Protein AF-A0A1A8WTE5-F1 (afdb_monomer)

Foldseek 3Di:
DVPDDPPPVCVVLVVVVLCSLVVVLVVCCVVAVLCNVVSVVVNCCVVVVDDPVPPDDDDPVNVVVVDWLLAAAEEAEDPFDDCQVVVQVVCVVVVLPPAAEDEDDPPCLVVLVVVLVVCQVVLHEYEYEACVRPQPSVVVSSVVSVPDPGGDGSYYYYYYHHDDPPRDVVSVVRHHYDYPDQDADLLRQLVCCCVPPVDPVLQVPDPDLVLNLVLSLLSSLLSLLQNLLLLDVLSPVDNFDDYVVLSVVLSVVSSVQVVVCVVVVHDRDLVVNLCCNLCPRRVVRRDDPVRSVVSSVSSPVSDDPVSQDDDPPPPPDPDDPPDDPPPPPLLVVLEDNSNPPPDVVVVSVPDDPDDACSNSVFDNLSSSVSSSVVSVVVVVVVVVPDDPPPPPPPDDPLLVVLLVLLVVLLVLFDDQDDLVVLLVLVLVVVVVVVVVPDPDDDPPDDDDDDDDDDDDDDDDDDDDDDDDDDDDDDDDDDDDDDDDDDDDDDDDDDDDDDDDDDDDDDDDDDDDDDDPPPDDPDDDDDDDDDPPDPPRDDALLRVQLSVQVVLLSVLSVVSNVLSVQLNCCSVVVHPDDPLSVVCSVCSSVQHHRLVSQADPVRDGSADDDGGNVVRSVLSVVLVVQSVCCSVVNDDQEEAQVSGPCSVSNVLSQLVVLQVVVVVVVDDSVQKDKDKDFDLAAPVPRDDHDPAAHKYFDDKDAQWDADSVVRDIGGDDPNDGIDTGGIIGIHMDGPVPPD

Secondary structure (DSSP, 8-state):
-TTS--TTTHHHHHTTTTTHHHHHHHHHHHH-GGGHHHHHHHHHHHHHT--GGG-PPPPHHHHHHT--TTS-EEEE--TT---HHHHHHHHHHTT-PSPEEEE--TT-HHHHHHHHHHHHHHT-EEEEE-GGG-HHHHHHHHHHHHH-S---TT-EEEEEE---TTS-HHHHHHSEEEE----SSHHHHHHHHHHHT--HHHHTTS--HHHHHHHHHHHHHHHHHHHHGGGGGGT-SS-----HHHHHHHHHHHHHHHHHHHHTTPPP-HHHHHHIIIIIITGGG--SHHHHHHHHHHHHHHSSGGGGPPPPP-------TTS-GGGS-TTTTSS--TTT-S-HHHHHHHS-SS--GGGGT--THHHHHHHHHHHHHHHHHHHHHS-TT---TTPPPHHHHHHHHHHHHHHHSPPP--HHHHHHHHHHHHHHHHHTTS-------------------------------------------------------------------------S------------------TT-------HHHHHHHHHHHHHHHHHHHHHHHHHHHHHHHTTSS---HHHHHHHHHHHTTPPPHHHHB-TTS-BSS---S-HHHHHHHHHHHHHHHHHHHHH-S-SEEEGGG-S-HHHHHHHHHHHHHHH-GGG---TTTEEEEEEE-S--GGG--S--SSSEEEE--EEESEEEETTTTEEEEPPTT--EEEPPPEEEEEEEGGG--

InterPro domains:
  IPR004273 Dynein heavy chain, D6 P-loop domain [PF03028] (69-178)
  IPR026983 Dynein heavy chain [PTHR22878] (17-737)
  IPR027417 P-loop containing nucleoside triphosphate hydrolase [G3DSA:3.40.50.300] (57-180)
  IPR041228 Dynein heavy chain, C-terminal domain [PF18199] (506-737)
  IPR041658 Dynein heavy chain, AAA lid domain [PF18198] (212-366)
  IPR042219 Dynein heavy chain, AAA lid domain superfamily [G3DSA:1.10.8.720] (183-363)
  IPR043160 Dynein heavy chain, C-terminal domain, barrel region [G3DSA:3.10.490.20] (646-738)

Nearest PDB structures (foldseek):
  6zyw-assembly1_C  TM=8.272E-01  e=2.064E-38  Tetrahymena thermophila SB210
  6zyy-assembly1_C  TM=8.280E-01  e=1.301E-37  Tetrahymena thermophila SB210
  8bwy-assembly1_C  TM=8.280E-01  e=1.301E-37  Chlamydomonas reinhardtii
  7moq-assembly1_C  TM=8.284E-01  e=5.424E-36  Tetrahymena thermophila CU428
  8glv-assembly1_Cn  TM=8.577E-01  e=5.272E-33  Chlamydomonas reinhardtii

pLDDT: mean 74.42, std 23.21, range [21.38, 95.69]

Solvent-accessible surface area (backbone atoms only — not comparable to full-atom values): 45650 Å² total; per-residue (Å²): 104,97,88,44,86,53,84,84,51,49,70,62,35,60,72,40,75,84,54,25,55,57,52,50,37,54,53,37,41,75,78,37,42,47,47,30,57,65,44,46,51,51,40,49,23,67,74,67,74,48,64,76,94,65,71,69,79,80,47,71,70,62,58,52,73,77,53,48,51,76,38,32,38,34,37,40,39,44,104,82,46,79,62,63,66,61,51,45,61,51,27,51,80,71,70,42,51,84,53,50,74,46,68,50,55,93,85,39,61,63,62,50,53,53,52,48,56,50,22,41,72,70,28,36,36,39,37,40,31,47,42,64,78,43,51,71,59,52,53,50,55,53,49,53,61,65,71,50,91,79,63,36,77,68,16,40,44,40,37,30,24,55,87,56,98,83,54,55,60,73,54,66,72,51,30,52,78,43,74,63,62,81,60,78,48,56,38,50,39,48,53,46,46,41,73,77,65,58,42,68,77,65,57,66,71,50,96,42,75,68,55,50,39,50,53,53,52,50,55,49,48,51,36,47,62,51,56,33,43,68,47,41,64,85,49,27,79,61,83,67,82,79,46,71,66,45,54,52,53,49,48,55,48,51,51,55,53,49,53,57,30,60,77,68,71,51,80,85,61,52,69,60,52,40,46,44,47,29,56,53,53,58,23,71,70,54,83,50,70,67,55,42,55,50,45,37,51,52,41,49,68,66,56,44,80,65,51,70,50,76,74,79,75,82,71,90,66,91,82,71,98,81,68,77,84,84,76,67,63,77,56,70,79,58,57,84,62,57,60,74,63,86,50,68,67,63,51,45,68,68,46,61,91,71,80,58,44,47,68,71,74,36,56,68,48,54,52,46,58,39,33,32,53,54,34,49,52,53,51,52,54,50,60,71,68,50,76,86,82,68,82,67,80,93,59,77,53,68,64,58,54,33,43,55,52,40,52,53,49,62,71,71,49,81,82,89,75,61,64,66,59,52,52,54,50,53,53,53,51,55,54,57,56,55,66,72,68,57,77,85,74,77,81,86,74,85,81,86,85,85,82,83,84,89,86,90,88,79,90,82,90,83,89,87,83,89,84,91,82,89,86,83,89,82,87,81,89,80,83,91,85,90,87,82,90,88,90,88,86,88,87,90,87,82,88,89,85,89,88,82,89,86,88,83,89,82,91,76,91,79,80,91,84,82,81,82,88,76,87,77,92,72,81,88,82,89,81,84,89,65,99,84,68,81,81,81,87,68,54,59,55,56,51,48,55,50,53,51,51,56,51,50,51,52,52,53,53,51,52,52,49,51,44,51,49,46,46,32,26,74,72,66,78,36,84,80,44,74,65,55,54,50,35,48,51,22,51,61,70,40,29,61,43,62,75,68,30,28,48,97,84,70,45,76,74,58,71,93,59,85,34,40,69,60,45,51,53,49,52,50,54,34,50,49,55,53,49,47,35,76,75,71,40,87,68,62,57,41,59,47,80,55,46,94,53,50,66,59,51,54,49,24,48,51,54,50,48,48,66,68,47,57,89,71,69,64,52,82,85,50,45,39,84,40,79,45,80,40,80,46,54,75,90,74,66,84,64,69,61,95,71,55,44,37,36,34,77,52,67,36,66,70,33,32,78,38,69,88,79,70,43,82,42,78,37,58,90,83,48,62,64,39,74,45,54,29,31,38,38,37,77,41,51,61,88,72,75,120

Sequence (738 aa):
IENRDIPYYNDRLDSSGKISSFIKLCLIRCLREDRTILCANKFVDEVLNRNSDSIKHETLENIFSESSNRKPFLFLLSLASDPTNMIDDFAKKFKKYPTDKISMGEGQEIIAKEKLKNALISGNWLILQNCHLNKSFIIEVYNMSKSLNEIEEDFRLFLTSEPDNEFPICVLHGSIKISTSLSRGIKNNMRKIYKDMIKEDIIDKIDDEKYRKIIYALAYLHCVLCERKKFGPLGWCVPYEFSITDLFASFLFIEKHLYSTLLVNRPINWESIHYMLAEVQYGGKVTDDLDRELLLTYVQHYFSEELFKSRPEISDHPNNSNNNPNMVNSLDNNIPRFSEITNFDNFIESLPNIDTPTVLGLHNNAEITYRVNESRQVLNSILEIQPRDVDHGDEKSMETVVKEISIGILEALPEDINIEDIKKMIYRKNKNQQLNNQPNQQLNVTNNLNGMGKNFNNLENNSYKNKNKENENALQKSLLLNNTIGNNANIGKNANMSDSRYNKNTAGIANENDINLENLDITYWESNNDDNNIQYNFSPLQVFFLQEMERIQKVINLVKTNLNDIINAIDGSKIMVADLQNDTKCIYTQSIPKHWIYDASETEISWVCNNLNQWLNILNLRYEQIMNYFQNGKLKSYWLPGFFNPQGFLTSMKQEITRLNKKDQLSLDEVVLYADIKNFDIEKIKEYPEHGFYIHGLFIEGSKWNWQEGKLEESSPKVLSENMPVIHITVVSNKDKK

Organism: NCBI:txid864141

Structure (mmCIF, N/CA/C/O backbone):
data_AF-A0A1A8WTE5-F1
#
_entry.id   AF-A0A1A8WTE5-F1
#
loop_
_atom_site.group_PDB
_atom_site.id
_atom_site.type_symbol
_atom_site.label_atom_id
_atom_site.label_alt_id
_atom_site.label_comp_id
_atom_site.label_asym_id
_atom_site.label_entity_id
_atom_site.label_seq_id
_atom_site.pdbx_PDB_ins_code
_atom_site.Cartn_x
_atom_site.Cartn_y
_atom_site.Cartn_z
_atom_site.occupancy
_atom_site.B_iso_or_equiv
_atom_site.auth_seq_id
_atom_site.auth_comp_id
_atom_site.auth_asym_id
_atom_site.auth_atom_id
_atom_site.pdbx_PDB_model_num
ATOM 1 N N . ILE A 1 1 ? -25.119 -4.241 -15.741 1.00 45.09 1 ILE A N 1
ATOM 2 C CA . ILE A 1 1 ? -25.175 -2.764 -15.784 1.00 45.09 1 ILE A CA 1
ATOM 3 C C . ILE A 1 1 ? -24.363 -2.278 -16.978 1.00 45.09 1 ILE A C 1
ATOM 5 O O . ILE A 1 1 ? -24.939 -1.594 -17.797 1.00 45.09 1 ILE A O 1
ATOM 9 N N . GLU A 1 2 ? -23.116 -2.729 -17.178 1.00 36.81 2 GLU A N 1
ATOM 10 C CA . GLU A 1 2 ? -22.368 -2.426 -18.421 1.00 36.81 2 GLU A CA 1
ATOM 11 C C . GLU A 1 2 ? -23.053 -2.917 -19.709 1.00 36.81 2 GLU A C 1
ATOM 13 O O . GLU A 1 2 ? -23.063 -2.188 -20.692 1.00 36.81 2 GLU A O 1
ATOM 18 N N . ASN A 1 3 ? -23.678 -4.100 -19.667 1.00 44.69 3 ASN A N 1
ATOM 19 C CA . ASN A 1 3 ? -24.408 -4.694 -20.799 1.00 44.69 3 ASN A CA 1
ATOM 20 C C . ASN A 1 3 ? -25.903 -4.898 -20.497 1.00 44.69 3 ASN A C 1
ATOM 22 O O . ASN A 1 3 ? -26.542 -5.753 -21.100 1.00 44.69 3 ASN A O 1
ATOM 26 N N . ARG A 1 4 ? -26.447 -4.223 -19.472 1.00 44.06 4 ARG A N 1
ATOM 27 C CA . ARG A 1 4 ? -27.880 -4.330 -19.155 1.00 44.06 4 ARG A CA 1
ATOM 28 C C . ARG A 1 4 ? -28.545 -3.018 -19.506 1.00 44.06 4 ARG A C 1
ATOM 30 O O . ARG A 1 4 ? -28.104 -1.989 -18.997 1.00 44.06 4 ARG A O 1
ATOM 37 N N . ASP A 1 5 ? -29.603 -3.090 -20.300 1.00 40.38 5 ASP A N 1
ATOM 38 C CA . ASP A 1 5 ? -30.473 -1.948 -20.514 1.00 40.38 5 ASP A CA 1
ATOM 39 C C . ASP A 1 5 ? -31.033 -1.473 -19.177 1.00 40.38 5 ASP A C 1
ATOM 41 O O . ASP A 1 5 ? -31.474 -2.283 -18.357 1.00 40.38 5 ASP A O 1
ATOM 45 N N . ILE A 1 6 ? -30.960 -0.164 -18.937 1.00 50.41 6 ILE A N 1
ATOM 46 C CA . ILE A 1 6 ? -31.647 0.487 -17.826 1.00 50.41 6 ILE A CA 1
ATOM 47 C C . ILE A 1 6 ? -32.963 0.998 -18.423 1.00 50.41 6 ILE A C 1
ATOM 49 O O . ILE A 1 6 ? -32.945 2.018 -19.123 1.00 50.41 6 ILE A O 1
ATOM 53 N N . PRO A 1 7 ? -34.096 0.300 -18.210 1.00 39.41 7 PRO A N 1
ATOM 54 C CA . PRO A 1 7 ? -35.366 0.692 -18.811 1.00 39.41 7 PRO A CA 1
ATOM 55 C C . PRO A 1 7 ? -35.733 2.123 -18.385 1.00 39.41 7 PRO A C 1
ATOM 57 O O . PRO A 1 7 ? -35.452 2.512 -17.252 1.00 39.41 7 PRO A O 1
ATOM 60 N N . TYR A 1 8 ? -36.344 2.898 -19.290 1.00 45.09 8 TYR A N 1
ATOM 61 C CA . TYR A 1 8 ? -36.705 4.328 -19.175 1.00 45.09 8 TYR A CA 1
ATOM 62 C C . TYR A 1 8 ? -35.574 5.370 -19.225 1.00 45.09 8 TYR A C 1
ATOM 64 O O . TYR A 1 8 ? -35.833 6.496 -19.657 1.00 45.09 8 TYR A O 1
ATOM 72 N N . TYR A 1 9 ? -34.346 5.047 -18.809 1.00 50.31 9 TYR A N 1
ATOM 73 C CA . TYR A 1 9 ? -33.239 6.014 -18.832 1.00 50.31 9 TYR A CA 1
ATOM 74 C C . TYR A 1 9 ? -32.397 5.934 -20.107 1.00 50.31 9 TYR A C 1
ATOM 76 O O . TYR A 1 9 ? -31.970 6.985 -20.575 1.00 50.31 9 TYR A O 1
ATOM 84 N N . ASN A 1 10 ? -32.217 4.751 -20.707 1.00 51.56 10 ASN A N 1
ATOM 85 C CA . ASN A 1 10 ? -31.464 4.615 -21.963 1.00 51.56 10 ASN A CA 1
ATOM 86 C C . ASN A 1 10 ? -32.092 5.428 -23.105 1.00 51.56 10 ASN A C 1
ATOM 88 O O . ASN A 1 10 ? -31.393 6.224 -23.713 1.00 51.56 10 ASN A O 1
ATOM 92 N N . ASP A 1 11 ? -33.416 5.380 -23.289 1.00 51.62 11 ASP A N 1
ATOM 93 C CA . ASP A 1 11 ? -34.099 6.164 -24.336 1.00 51.62 11 ASP A CA 1
ATOM 94 C C . ASP A 1 11 ? -33.904 7.687 -24.177 1.00 51.62 11 ASP A C 1
ATOM 96 O O . ASP A 1 11 ? -33.816 8.427 -25.159 1.00 51.62 11 ASP A O 1
ATOM 100 N N . ARG A 1 12 ?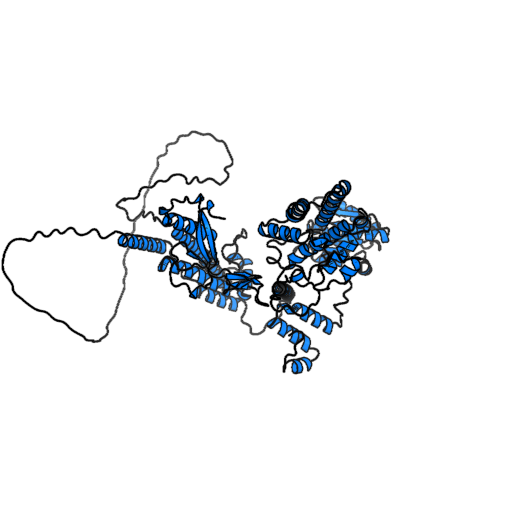 -33.804 8.180 -22.932 1.00 53.97 12 ARG A N 1
ATOM 101 C CA . ARG A 1 12 ? -33.512 9.593 -22.631 1.00 53.97 12 ARG A CA 1
ATOM 102 C C . ARG A 1 12 ? -32.027 9.927 -22.758 1.00 53.97 12 ARG A C 1
ATOM 104 O O . ARG A 1 12 ? -31.703 11.023 -23.208 1.00 53.97 12 ARG A O 1
ATOM 111 N N . LEU A 1 13 ? -31.136 9.013 -22.389 1.00 54.28 13 LEU A N 1
ATOM 112 C CA . LEU A 1 13 ? -29.690 9.178 -22.541 1.00 54.28 13 LEU A CA 1
ATOM 113 C C . LEU A 1 13 ? -29.318 9.201 -24.034 1.00 54.28 13 LEU A C 1
ATOM 115 O O . LEU A 1 13 ? -28.714 10.168 -24.497 1.00 54.28 13 LEU A O 1
ATOM 119 N N . ASP A 1 14 ? -29.806 8.234 -24.811 1.00 55.28 14 ASP A N 1
ATOM 120 C CA . ASP A 1 14 ? -29.541 8.064 -26.246 1.00 55.28 14 ASP A CA 1
ATOM 121 C C . ASP A 1 14 ? -30.126 9.189 -27.114 1.00 55.28 14 ASP A C 1
ATOM 123 O O . ASP A 1 14 ? -29.580 9.511 -28.170 1.00 55.28 14 ASP A O 1
ATOM 127 N N . SER A 1 15 ? -31.174 9.876 -26.643 1.00 55.81 15 SER A N 1
ATOM 128 C CA . SER A 1 15 ? -31.758 11.029 -27.346 1.00 55.81 15 SER A CA 1
ATOM 129 C C . SER A 1 15 ? -30.825 12.252 -27.457 1.00 55.81 15 SER A C 1
ATOM 131 O O . SER A 1 15 ? -31.072 13.146 -28.267 1.00 55.81 15 SER A O 1
ATOM 133 N N . SER A 1 16 ? -29.709 12.279 -26.713 1.00 54.06 16 SER A N 1
ATOM 134 C CA . SER A 1 16 ? -28.677 13.327 -26.764 1.00 54.06 16 SER A CA 1
ATOM 135 C C . SER A 1 16 ? -27.284 12.739 -27.044 1.00 54.06 16 SER A C 1
ATOM 137 O O . SER A 1 16 ? -26.377 12.810 -26.219 1.00 54.06 16 SER A O 1
ATOM 139 N N . GLY A 1 17 ? -27.093 12.144 -28.225 1.00 58.09 17 GLY A N 1
ATOM 140 C CA . GLY A 1 17 ? -25.953 11.269 -28.563 1.00 58.09 17 GLY A CA 1
ATOM 141 C C . GLY A 1 17 ? -24.516 11.739 -28.250 1.00 58.09 17 GLY A C 1
ATOM 142 O O . GLY A 1 17 ? -23.635 10.896 -28.177 1.00 58.09 17 GLY A O 1
ATOM 143 N N . LYS A 1 18 ? -24.243 13.036 -28.018 1.00 57.09 18 LYS A N 1
ATOM 144 C CA . LYS A 1 18 ? -22.914 13.530 -27.572 1.00 57.09 18 LYS A CA 1
ATOM 145 C C . LYS A 1 18 ? -22.761 13.672 -26.052 1.00 57.09 18 LYS A C 1
ATOM 147 O O . LYS A 1 18 ? -21.648 13.639 -25.545 1.00 57.09 18 LYS A O 1
ATOM 152 N N . ILE A 1 19 ? -23.863 13.875 -25.333 1.00 63.81 19 ILE A N 1
ATOM 153 C CA . ILE A 1 19 ? -23.884 14.093 -23.878 1.00 63.81 19 ILE A CA 1
ATOM 154 C C . ILE A 1 19 ? -24.210 12.775 -23.148 1.00 63.81 19 ILE A C 1
ATOM 156 O O . ILE A 1 19 ? -23.810 12.598 -21.997 1.00 63.81 19 ILE A O 1
ATOM 160 N N . SER A 1 20 ? -24.852 11.821 -23.838 1.00 72.88 20 SER A N 1
ATOM 161 C CA . SER A 1 20 ? -25.206 10.486 -23.332 1.00 72.88 20 SER A CA 1
ATOM 162 C C . SER A 1 20 ? -24.040 9.781 -22.632 1.00 72.88 20 SER A C 1
ATOM 164 O O . SER A 1 20 ? -24.148 9.397 -21.467 1.00 72.88 20 SER A O 1
ATOM 166 N N . SER A 1 21 ? -22.891 9.680 -23.303 1.00 76.56 21 SER A N 1
ATOM 167 C CA . SER A 1 21 ? -21.727 8.936 -22.811 1.00 76.56 21 SER A CA 1
ATOM 168 C C . SER A 1 21 ? -21.090 9.577 -21.577 1.00 76.56 21 SER A C 1
ATOM 170 O O . SER A 1 21 ? -20.656 8.873 -20.665 1.00 76.56 21 SER A O 1
ATOM 172 N N . PHE A 1 22 ? -21.110 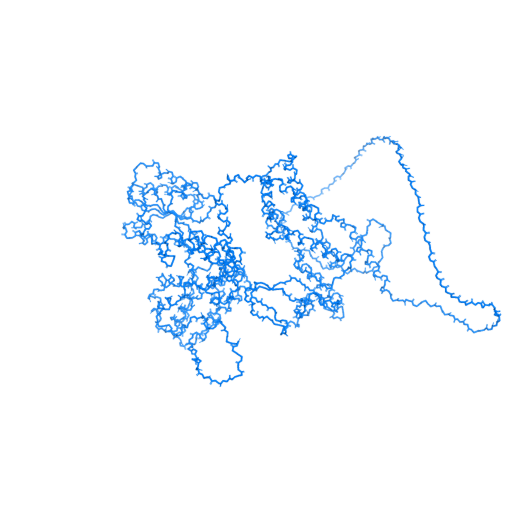10.911 -21.492 1.00 83.19 22 PHE A N 1
ATOM 173 C CA . PHE A 1 22 ? -20.647 11.639 -20.311 1.00 83.19 22 PHE A CA 1
ATOM 174 C C . PHE A 1 22 ? -21.613 11.482 -19.127 1.00 83.19 22 PHE A C 1
ATOM 176 O O . PHE A 1 22 ? -21.180 11.174 -18.018 1.00 83.19 22 PHE A O 1
ATOM 183 N N . ILE A 1 23 ? -22.929 11.606 -19.346 1.00 83.19 23 ILE A N 1
ATOM 184 C CA . ILE A 1 23 ? -23.923 11.371 -18.282 1.00 83.19 23 ILE A CA 1
ATOM 185 C C . ILE A 1 23 ? -23.840 9.921 -17.786 1.00 83.19 23 ILE A C 1
ATOM 187 O O . ILE A 1 23 ? -23.904 9.673 -16.580 1.00 83.19 23 ILE A O 1
ATOM 191 N N . LYS A 1 24 ? -23.643 8.959 -18.692 1.00 80.69 24 LYS A N 1
ATOM 192 C CA . LYS A 1 24 ? -23.444 7.545 -18.357 1.00 80.69 24 LYS A CA 1
ATOM 193 C C . LYS A 1 24 ? -22.206 7.339 -17.481 1.00 80.69 24 LYS A C 1
ATOM 195 O O . LYS A 1 24 ? -22.294 6.615 -16.489 1.00 80.69 24 LYS A O 1
ATOM 200 N N . LEU A 1 25 ? -21.098 8.018 -17.784 1.00 85.12 25 LEU A N 1
ATOM 201 C CA . LEU A 1 25 ? -19.904 8.033 -16.936 1.00 85.12 25 LEU A CA 1
ATOM 202 C C . LEU A 1 25 ? -20.207 8.600 -15.540 1.00 85.12 25 LEU A C 1
ATOM 204 O O . LEU A 1 25 ? -19.838 7.977 -14.545 1.00 85.12 25 LEU A O 1
ATOM 208 N N . CYS A 1 26 ? -20.920 9.728 -15.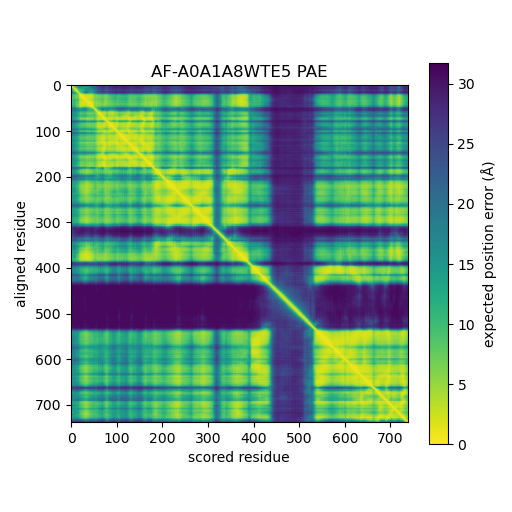440 1.00 86.25 26 CYS A N 1
ATOM 209 C CA . CYS A 1 26 ? -21.305 10.313 -14.151 1.00 86.25 26 CYS A CA 1
ATOM 210 C C . CYS A 1 26 ? -22.182 9.366 -13.317 1.00 86.25 26 CYS A C 1
ATOM 212 O O . CYS A 1 26 ? -21.931 9.193 -12.126 1.00 86.25 26 CYS A O 1
ATOM 214 N N . LEU A 1 27 ? -23.175 8.723 -13.938 1.00 84.88 27 LEU A N 1
ATOM 215 C CA . LEU A 1 27 ? -24.054 7.758 -13.273 1.00 84.88 27 LEU A CA 1
ATOM 216 C C . LEU A 1 27 ? -23.285 6.527 -12.783 1.00 84.88 27 LEU A C 1
ATOM 218 O O . LEU A 1 27 ? -23.482 6.087 -11.649 1.00 84.88 27 LEU A O 1
ATOM 222 N N . ILE A 1 28 ? -22.390 5.983 -13.614 1.00 84.94 28 ILE A N 1
ATOM 223 C CA . ILE A 1 28 ? -21.546 4.844 -13.237 1.00 84.94 28 ILE A CA 1
ATOM 224 C C . ILE A 1 28 ? -20.620 5.231 -12.090 1.00 84.94 28 ILE A C 1
ATOM 226 O O . ILE A 1 28 ? -20.547 4.479 -11.127 1.00 84.94 28 ILE A O 1
ATOM 230 N N . ARG A 1 29 ? -20.004 6.415 -12.119 1.00 85.25 29 ARG A N 1
ATOM 231 C CA . ARG A 1 29 ? -19.167 6.902 -11.016 1.00 85.25 29 ARG A CA 1
ATOM 232 C C . ARG A 1 29 ? -19.924 6.931 -9.684 1.00 85.25 29 ARG A C 1
ATOM 234 O O . ARG A 1 29 ? -19.367 6.536 -8.668 1.00 85.25 29 ARG A O 1
ATOM 241 N N . CYS A 1 30 ? -21.187 7.363 -9.681 1.00 83.44 30 CYS A N 1
ATOM 242 C CA . CYS A 1 30 ? -22.000 7.432 -8.463 1.00 83.44 30 CYS A CA 1
ATOM 243 C C . CYS A 1 30 ? -22.432 6.057 -7.923 1.00 83.44 30 CYS A C 1
ATOM 245 O O . CYS A 1 30 ? -22.561 5.898 -6.715 1.00 83.44 30 CYS A O 1
ATOM 247 N N . LEU A 1 31 ? -22.689 5.075 -8.795 1.00 82.56 31 LEU A N 1
ATOM 248 C CA . LEU A 1 31 ? -23.248 3.771 -8.397 1.00 82.56 31 LEU A CA 1
ATOM 249 C C . LEU A 1 31 ? -22.207 2.641 -8.321 1.00 82.56 31 LEU A C 1
ATOM 251 O O . LEU A 1 31 ? -22.399 1.657 -7.608 1.00 82.56 31 LEU A O 1
ATOM 255 N N . ARG A 1 32 ? -21.147 2.733 -9.122 1.00 80.81 32 ARG A N 1
ATOM 256 C CA . ARG A 1 32 ? -20.135 1.702 -9.388 1.00 80.81 32 ARG A CA 1
ATOM 257 C C . ARG A 1 32 ? -18.787 2.372 -9.655 1.00 80.81 32 ARG A C 1
ATOM 259 O O . ARG A 1 32 ? -18.294 2.386 -10.783 1.00 80.81 32 ARG A O 1
ATOM 266 N N . GLU A 1 33 ? -18.192 2.903 -8.591 1.00 83.69 33 GLU A N 1
ATOM 267 C CA . GLU A 1 33 ? -16.894 3.587 -8.640 1.00 83.69 33 GLU A CA 1
ATOM 268 C C . GLU A 1 33 ? -15.793 2.707 -9.272 1.00 83.69 33 GLU A C 1
ATOM 270 O O . GLU A 1 33 ? -14.985 3.195 -10.058 1.00 83.69 33 GLU A O 1
ATOM 275 N N . ASP A 1 34 ? -15.834 1.391 -9.051 1.00 82.25 34 ASP A N 1
ATOM 276 C CA . ASP A 1 34 ? -14.909 0.406 -9.629 1.00 82.25 34 ASP A CA 1
ATOM 277 C C . ASP A 1 34 ? -14.969 0.303 -11.170 1.00 82.25 34 ASP A C 1
ATOM 279 O O . ASP A 1 34 ? -14.043 -0.194 -11.806 1.00 82.25 34 ASP A O 1
ATOM 283 N N . ARG A 1 35 ? -16.054 0.759 -11.808 1.00 83.81 35 ARG A N 1
ATOM 284 C CA . ARG A 1 35 ? -16.210 0.734 -13.275 1.00 83.81 35 ARG A CA 1
ATOM 285 C C . ARG A 1 35 ? -15.938 2.078 -13.938 1.00 83.81 35 ARG A C 1
ATOM 287 O O . ARG A 1 35 ? -16.019 2.177 -15.163 1.00 83.81 35 ARG A O 1
ATOM 294 N N . THR A 1 36 ? -15.569 3.091 -13.159 1.00 86.56 36 THR A N 1
ATOM 295 C CA . THR A 1 36 ? -15.346 4.456 -13.651 1.00 86.56 36 THR A CA 1
ATOM 296 C C . THR A 1 36 ? -14.271 4.502 -14.734 1.00 86.56 36 THR A C 1
ATOM 298 O O . THR A 1 36 ? -14.525 5.055 -15.797 1.00 86.56 36 THR A O 1
ATOM 301 N N . ILE A 1 37 ? -13.111 3.865 -14.525 1.00 85.31 37 ILE A N 1
ATOM 302 C CA . ILE A 1 37 ? -11.996 3.882 -15.493 1.00 85.31 37 ILE A CA 1
ATOM 303 C C . ILE A 1 37 ? -12.367 3.190 -16.811 1.00 85.31 37 ILE A C 1
ATOM 305 O O . ILE A 1 37 ? -12.094 3.715 -17.887 1.00 85.31 37 ILE A O 1
ATOM 309 N N . LEU A 1 38 ? -13.047 2.041 -16.748 1.00 82.06 38 LEU A N 1
ATOM 310 C CA . LEU A 1 38 ? -13.493 1.327 -17.949 1.00 82.06 38 LEU A CA 1
ATOM 311 C C . LEU A 1 38 ? -14.505 2.155 -18.750 1.00 82.06 38 LEU A C 1
ATOM 313 O O . LEU A 1 38 ? -14.420 2.225 -19.976 1.00 82.06 38 LEU A O 1
ATOM 317 N N . CYS A 1 39 ? -15.446 2.810 -18.066 1.00 83.25 39 CYS A N 1
ATOM 318 C CA . CYS A 1 39 ? -16.397 3.702 -18.720 1.00 83.25 39 CYS A CA 1
ATOM 319 C C . CYS A 1 39 ? -15.723 4.972 -19.258 1.00 83.25 39 CYS A C 1
ATOM 321 O O . CYS A 1 39 ? -16.110 5.453 -20.320 1.00 83.25 39 CYS A O 1
ATOM 323 N N . ALA A 1 40 ? -14.718 5.501 -18.558 1.00 86.00 40 ALA A N 1
ATOM 324 C CA . ALA A 1 40 ? -13.951 6.658 -19.002 1.00 86.00 40 ALA A CA 1
ATOM 325 C C . ALA A 1 40 ? -13.177 6.344 -20.288 1.00 86.00 40 ALA A C 1
ATOM 327 O O . ALA A 1 40 ? -13.234 7.133 -21.224 1.00 86.00 40 ALA A O 1
ATOM 328 N N . ASN A 1 41 ? -12.546 5.168 -20.386 1.00 82.25 41 ASN A N 1
ATOM 329 C CA . ASN A 1 41 ? -11.873 4.730 -21.612 1.00 82.25 41 ASN A CA 1
ATOM 330 C C . ASN A 1 41 ? -12.850 4.629 -22.792 1.00 82.25 41 ASN A C 1
ATOM 332 O O . ASN A 1 41 ? -12.564 5.167 -23.855 1.00 82.25 41 ASN A O 1
ATOM 336 N N . LYS A 1 42 ? -14.040 4.043 -22.586 1.00 81.69 42 LYS A N 1
ATOM 337 C CA . LYS A 1 42 ? -15.094 4.003 -23.620 1.00 81.69 42 LYS A CA 1
ATOM 338 C C . LYS A 1 42 ? -15.546 5.399 -24.048 1.00 81.69 42 LYS A C 1
ATOM 340 O O . LYS A 1 42 ? -15.682 5.663 -25.234 1.00 81.69 42 LYS A O 1
ATOM 345 N N . PHE A 1 43 ? -15.746 6.300 -23.088 1.00 84.88 43 PHE A N 1
ATOM 346 C CA . PHE A 1 43 ? -16.097 7.691 -23.370 1.00 84.88 43 PHE A CA 1
ATOM 347 C C . PHE A 1 43 ? -15.012 8.395 -24.201 1.00 84.88 43 PHE A C 1
ATOM 349 O O . PHE A 1 43 ? -15.324 9.079 -25.172 1.00 84.88 43 PHE A O 1
ATOM 356 N N . VAL A 1 44 ? -13.738 8.206 -23.849 1.00 85.31 44 VAL A N 1
ATOM 357 C CA . VAL A 1 44 ? -12.602 8.771 -24.589 1.00 85.31 44 VAL A CA 1
ATOM 358 C C . VAL A 1 44 ? -12.521 8.191 -26.001 1.00 85.31 44 VAL A C 1
ATOM 360 O O . VAL A 1 44 ? -12.312 8.951 -26.944 1.00 85.31 44 VAL A O 1
ATOM 363 N N . ASP A 1 45 ? -12.725 6.884 -26.161 1.00 82.12 45 ASP A N 1
ATOM 364 C CA . ASP A 1 45 ? -12.741 6.214 -27.465 1.00 82.12 45 ASP A CA 1
ATOM 365 C C . ASP A 1 45 ? -13.843 6.756 -28.376 1.00 82.12 45 ASP A C 1
ATOM 367 O O . ASP A 1 45 ? -13.579 7.067 -29.537 1.00 82.12 45 ASP A O 1
ATOM 371 N N . GLU A 1 46 ? -15.052 6.947 -27.844 1.00 82.94 46 GLU A N 1
ATOM 372 C CA . GLU A 1 46 ? -16.188 7.510 -28.581 1.00 82.94 46 GLU A CA 1
ATOM 373 C C . GLU A 1 46 ? -15.966 8.981 -28.970 1.00 82.94 46 GLU A C 1
ATOM 375 O O . GLU A 1 46 ? -16.312 9.389 -30.078 1.00 82.94 46 GLU A O 1
ATOM 380 N N . VAL A 1 47 ? -15.376 9.794 -28.087 1.00 84.69 47 VAL A N 1
ATOM 381 C CA . VAL A 1 47 ? -15.158 11.231 -28.341 1.00 84.69 47 VAL A CA 1
ATOM 382 C C . VAL A 1 47 ? -13.966 11.479 -29.266 1.00 84.69 47 VAL A C 1
ATOM 384 O O . VAL A 1 47 ? -14.033 12.354 -30.131 1.00 84.69 47 VAL A O 1
ATOM 387 N N . LEU A 1 48 ? -12.872 10.731 -29.096 1.00 82.12 48 LEU A N 1
ATOM 388 C CA . LEU A 1 48 ? -11.647 10.874 -29.890 1.00 82.12 48 LEU A CA 1
ATOM 389 C C . LEU A 1 48 ? -11.619 9.970 -31.132 1.00 82.12 48 LEU A C 1
ATOM 391 O O . LEU A 1 48 ? -10.660 10.048 -31.898 1.00 82.12 48 LEU A O 1
ATOM 395 N N . ASN A 1 49 ? -12.639 9.128 -31.344 1.00 78.19 49 ASN A N 1
ATOM 396 C CA . ASN A 1 49 ? -12.659 8.070 -32.364 1.00 78.19 49 ASN A CA 1
ATOM 397 C C . ASN A 1 49 ? -11.393 7.194 -32.317 1.00 78.19 49 ASN A C 1
ATOM 399 O O . ASN A 1 49 ? -10.783 6.885 -33.345 1.00 78.19 49 ASN A O 1
ATOM 403 N N . ARG A 1 50 ? -10.964 6.837 -31.103 1.00 69.56 50 ARG A N 1
ATOM 404 C CA . ARG A 1 50 ? -9.775 6.018 -30.856 1.00 69.56 50 ARG A CA 1
ATOM 405 C C . ARG A 1 50 ? -10.202 4.571 -30.628 1.00 69.56 50 ARG A C 1
ATOM 407 O O . ARG A 1 50 ? -11.164 4.309 -29.924 1.00 69.56 50 ARG A O 1
ATOM 414 N N . ASN A 1 51 ? -9.448 3.627 -31.187 1.00 65.44 51 ASN A N 1
ATOM 415 C CA . ASN A 1 51 ? -9.570 2.215 -30.830 1.00 65.44 51 ASN A CA 1
ATOM 416 C C . ASN A 1 51 ? -8.548 1.903 -29.725 1.00 65.44 51 ASN A C 1
ATOM 418 O O . ASN A 1 51 ? -7.382 1.631 -30.041 1.00 65.44 51 ASN A O 1
ATOM 422 N N . SER A 1 52 ? -8.948 1.958 -28.448 1.00 57.19 52 SER A N 1
ATOM 423 C CA . SER A 1 52 ? -8.060 1.662 -27.304 1.00 57.19 52 SER A CA 1
ATOM 424 C C . SER A 1 52 ? -7.423 0.268 -27.353 1.00 57.19 52 SER A C 1
ATOM 426 O O . SER A 1 52 ? -6.292 0.100 -26.906 1.00 57.19 52 SER A O 1
ATOM 428 N N . ASP A 1 53 ? -8.069 -0.712 -27.989 1.00 53.94 53 ASP A N 1
ATOM 429 C CA . ASP A 1 53 ? -7.498 -2.057 -28.181 1.00 53.94 53 ASP A CA 1
ATOM 430 C C . ASP A 1 53 ? -6.282 -2.083 -29.130 1.00 53.94 53 ASP A C 1
ATOM 432 O O . ASP A 1 53 ? -5.556 -3.073 -29.203 1.00 53.94 53 ASP A O 1
ATOM 436 N N . SER A 1 54 ? -6.033 -0.991 -29.862 1.00 52.38 54 SER A N 1
ATOM 437 C CA . SER A 1 54 ? -4.963 -0.873 -30.861 1.00 52.38 54 SER A CA 1
ATOM 438 C C . SER A 1 54 ? -3.824 0.061 -30.454 1.00 52.38 54 SER A C 1
ATOM 440 O O . SER A 1 54 ? -3.036 0.468 -31.312 1.00 52.38 54 SER A O 1
ATOM 442 N N . ILE A 1 55 ? -3.717 0.422 -29.168 1.00 54.47 55 ILE A N 1
ATOM 443 C CA . ILE A 1 55 ? -2.607 1.242 -28.669 1.00 54.47 55 ILE A CA 1
ATOM 444 C C . ILE A 1 55 ? -1.307 0.467 -28.889 1.00 54.47 55 ILE A C 1
A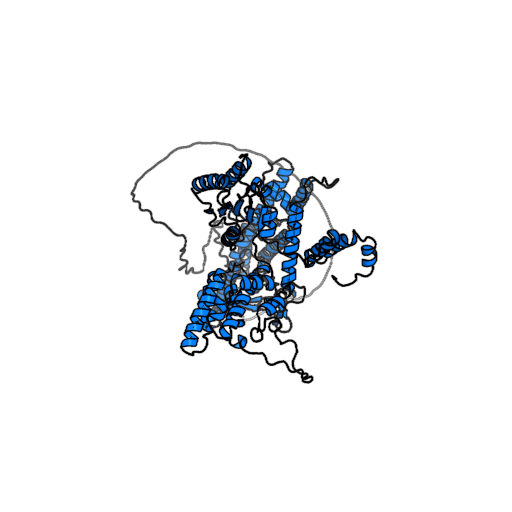TOM 446 O O . ILE A 1 55 ? -0.923 -0.398 -28.106 1.00 54.47 55 ILE A O 1
ATOM 450 N N . LYS A 1 56 ? -0.626 0.769 -29.993 1.00 55.16 56 LYS A N 1
ATOM 451 C CA . LYS A 1 56 ? 0.723 0.283 -30.247 1.00 55.16 56 LYS A CA 1
ATOM 452 C C . LYS A 1 56 ? 1.634 0.938 -29.219 1.00 55.16 56 LYS A C 1
ATOM 454 O O . LYS A 1 56 ? 1.618 2.158 -29.078 1.00 55.16 56 LYS A O 1
ATOM 459 N N . HIS A 1 57 ? 2.430 0.133 -28.521 1.00 61.06 57 HIS A N 1
ATOM 460 C CA . HIS A 1 57 ? 3.556 0.664 -27.765 1.00 61.06 57 HIS A CA 1
ATOM 461 C C . HIS A 1 57 ? 4.449 1.439 -28.735 1.00 61.06 57 HIS A C 1
ATOM 463 O O . HIS A 1 57 ? 4.925 0.875 -29.724 1.00 61.06 57 HIS A O 1
ATOM 469 N N . GLU A 1 58 ? 4.635 2.732 -28.484 1.00 66.06 58 GLU A N 1
ATOM 470 C CA . GLU A 1 58 ? 5.564 3.532 -29.269 1.00 66.06 58 GLU A CA 1
ATOM 471 C C . GLU A 1 58 ? 6.978 2.994 -29.057 1.00 66.06 58 GLU A C 1
ATOM 473 O O . GLU A 1 58 ? 7.460 2.858 -27.931 1.00 66.06 58 GLU A O 1
ATOM 478 N N . THR A 1 59 ? 7.631 2.618 -30.153 1.00 75.88 59 THR A N 1
ATOM 479 C CA . THR A 1 59 ? 9.024 2.183 -30.120 1.00 75.88 59 THR A CA 1
ATOM 480 C C . THR A 1 59 ? 9.926 3.400 -29.960 1.00 75.88 59 THR A C 1
ATOM 482 O O . THR A 1 59 ? 9.602 4.493 -30.427 1.00 75.88 59 THR A O 1
ATOM 485 N N . LEU A 1 60 ? 11.105 3.209 -29.359 1.00 80.94 60 LEU A N 1
ATOM 486 C CA . LEU A 1 60 ? 12.112 4.273 -29.261 1.00 80.94 60 LEU A CA 1
ATOM 487 C C . LEU A 1 60 ? 12.454 4.869 -30.638 1.00 80.94 60 LEU A C 1
ATOM 489 O O . LEU A 1 60 ? 12.744 6.052 -30.734 1.00 80.94 60 LEU A O 1
ATOM 493 N N . GLU A 1 61 ? 12.355 4.070 -31.702 1.00 83.38 61 GLU A N 1
ATOM 494 C CA . GLU A 1 61 ? 12.513 4.501 -33.096 1.00 83.38 61 GLU A CA 1
ATOM 495 C C . GLU A 1 61 ? 11.509 5.588 -33.501 1.00 83.38 61 GLU A C 1
ATOM 497 O O . GLU A 1 61 ? 11.905 6.600 -34.079 1.00 83.38 61 GLU A O 1
ATOM 502 N N . ASN A 1 62 ? 10.230 5.414 -33.155 1.00 84.00 62 ASN A N 1
ATOM 503 C CA . ASN A 1 62 ? 9.193 6.400 -33.456 1.00 84.00 62 ASN A CA 1
ATOM 504 C C . ASN A 1 62 ? 9.415 7.681 -32.647 1.00 84.00 62 ASN A C 1
ATOM 506 O O . ASN A 1 62 ? 9.421 8.770 -33.215 1.00 84.00 62 ASN A O 1
ATOM 510 N N . ILE A 1 63 ? 9.695 7.553 -31.348 1.00 86.56 63 ILE A N 1
ATOM 511 C CA . ILE A 1 63 ? 9.936 8.706 -30.465 1.00 86.56 63 ILE A CA 1
ATOM 512 C C . ILE A 1 63 ? 11.197 9.467 -30.907 1.00 86.56 63 ILE A C 1
ATOM 514 O O . ILE A 1 63 ? 11.255 10.696 -30.868 1.00 86.56 63 ILE A O 1
ATOM 518 N N . PHE A 1 64 ? 12.216 8.749 -31.386 1.00 87.81 64 PHE A N 1
ATOM 519 C CA . PHE A 1 64 ? 13.434 9.354 -31.908 1.00 87.81 64 PHE A CA 1
ATOM 520 C C . PHE A 1 64 ? 13.178 10.219 -33.146 1.00 87.81 64 PHE A C 1
ATOM 522 O O . PHE A 1 64 ? 13.834 11.250 -33.299 1.00 87.81 64 PHE A O 1
ATOM 529 N N . SER A 1 65 ? 12.209 9.859 -33.991 1.00 85.62 65 SER A N 1
ATOM 530 C CA . SER A 1 65 ? 11.852 10.654 -35.174 1.00 85.62 65 SER A CA 1
ATOM 531 C C . SER A 1 65 ? 11.292 12.041 -34.831 1.00 85.62 65 SER A C 1
ATOM 533 O O . SER A 1 65 ? 11.476 12.982 -35.598 1.00 85.62 65 SER A O 1
ATOM 535 N N . GLU A 1 66 ? 10.687 12.193 -33.651 1.00 83.75 66 GLU A N 1
ATOM 536 C CA . GLU A 1 66 ? 10.176 13.473 -33.143 1.00 83.75 66 GLU A CA 1
ATOM 537 C C . GLU A 1 66 ? 11.239 14.286 -32.383 1.00 83.75 66 GLU A C 1
ATOM 539 O O . GLU A 1 66 ? 11.016 15.443 -32.004 1.00 83.75 66 GLU A O 1
ATOM 544 N N . SER A 1 67 ? 12.406 13.685 -32.138 1.00 86.38 67 SER A N 1
ATOM 545 C CA . SER A 1 67 ? 13.475 14.286 -31.346 1.00 86.38 67 SER A CA 1
ATOM 546 C C . SER A 1 67 ? 14.326 15.275 -32.135 1.00 86.38 67 SER A C 1
ATOM 548 O O . SER A 1 67 ? 14.545 15.137 -33.338 1.00 86.38 67 SER A O 1
ATOM 550 N N . SER A 1 68 ? 14.883 16.252 -31.422 1.00 88.06 68 SER A N 1
ATOM 551 C CA . SER A 1 68 ? 15.865 17.193 -31.957 1.00 88.06 68 SER A CA 1
ATOM 552 C C . SER A 1 68 ? 17.115 17.226 -31.084 1.00 88.06 68 SER A C 1
ATOM 554 O O . SER A 1 68 ? 17.091 16.810 -29.928 1.00 88.06 68 SER A O 1
ATOM 556 N N . ASN A 1 69 ? 18.208 17.775 -31.608 1.00 87.31 69 ASN A N 1
ATOM 557 C CA . ASN A 1 69 ? 19.456 17.953 -30.860 1.00 87.31 69 ASN A CA 1
ATOM 558 C C . ASN A 1 69 ? 19.335 18.886 -29.637 1.00 87.31 69 ASN A C 1
ATOM 560 O O . ASN A 1 69 ? 20.167 18.833 -28.735 1.00 87.31 69 ASN A O 1
ATOM 564 N N . ARG A 1 70 ? 18.283 19.713 -29.568 1.00 87.75 70 ARG A N 1
ATOM 565 C CA . ARG A 1 70 ? 18.012 20.634 -28.447 1.00 87.75 70 ARG A CA 1
ATOM 566 C C . ARG A 1 70 ? 16.973 20.131 -27.451 1.00 87.75 70 ARG A C 1
ATOM 568 O O . ARG A 1 70 ? 16.851 20.708 -26.374 1.00 87.75 70 ARG A O 1
ATOM 575 N N . LYS A 1 71 ? 16.211 19.094 -27.802 1.00 89.25 71 LYS A N 1
ATOM 576 C CA . LYS A 1 71 ? 15.210 18.487 -26.920 1.00 89.25 71 LYS A CA 1
ATOM 577 C C . LYS A 1 71 ? 15.787 17.201 -26.331 1.00 89.25 71 LYS A C 1
ATOM 579 O O . LYS A 1 71 ? 15.818 16.191 -27.033 1.00 89.25 71 LYS A O 1
ATOM 584 N N . PRO A 1 72 ? 16.259 17.214 -25.072 1.00 92.12 72 PRO A N 1
ATOM 585 C CA . PRO A 1 72 ? 16.764 16.004 -24.445 1.00 92.12 72 PRO A CA 1
ATOM 586 C C . PRO A 1 72 ? 15.639 14.992 -24.214 1.00 92.12 72 PRO A C 1
ATOM 588 O O . PRO A 1 72 ? 14.477 15.360 -24.021 1.00 92.12 72 PRO A O 1
ATOM 591 N N . PHE A 1 73 ? 16.002 13.717 -24.170 1.00 93.56 73 PHE A N 1
ATOM 592 C CA . PHE A 1 73 ? 15.132 12.667 -23.658 1.00 93.56 73 PHE A CA 1
ATOM 593 C C . PHE A 1 73 ? 15.260 12.601 -22.142 1.00 93.56 73 PHE A C 1
ATOM 595 O O . PHE A 1 73 ? 16.373 12.610 -21.622 1.00 93.56 73 PHE A O 1
ATOM 602 N N . LEU A 1 74 ? 14.138 12.499 -21.441 1.00 93.06 74 LEU A N 1
ATOM 603 C CA . LEU A 1 74 ? 14.085 12.252 -20.009 1.00 93.06 74 LEU A CA 1
ATOM 604 C C . LEU A 1 74 ? 13.384 10.919 -19.759 1.00 93.06 74 LEU A C 1
ATOM 606 O O . LEU A 1 74 ? 12.170 10.800 -19.922 1.00 93.06 74 LEU A O 1
ATOM 610 N N . PHE A 1 75 ? 14.161 9.928 -19.346 1.00 91.81 75 PHE A N 1
ATOM 611 C CA . PHE A 1 75 ? 13.668 8.645 -18.881 1.00 91.81 75 PHE A CA 1
ATOM 612 C C . PHE A 1 75 ? 13.316 8.737 -17.400 1.00 91.81 75 PHE A C 1
ATOM 614 O O . PHE A 1 75 ? 14.192 8.936 -16.558 1.00 91.81 75 PHE A O 1
ATOM 621 N N . LEU A 1 76 ? 12.028 8.581 -17.103 1.00 89.38 76 LEU A N 1
ATOM 622 C CA . LEU A 1 76 ? 11.511 8.429 -15.751 1.00 89.38 76 LEU A CA 1
ATOM 623 C C . LEU A 1 76 ? 11.553 6.948 -15.384 1.00 89.38 76 LEU A C 1
ATOM 625 O O . LEU A 1 76 ? 10.792 6.138 -15.928 1.00 89.38 76 LEU A O 1
ATOM 629 N N . LEU A 1 77 ? 12.489 6.615 -14.502 1.00 85.06 77 LEU A N 1
ATOM 630 C CA . LEU A 1 77 ? 12.790 5.247 -14.115 1.00 85.06 77 LEU A CA 1
ATOM 631 C C . LEU A 1 77 ? 11.805 4.753 -13.057 1.00 85.06 77 LEU A C 1
ATOM 633 O O . LEU A 1 77 ? 11.390 5.494 -12.170 1.00 85.06 77 LEU A O 1
ATOM 637 N N . SER A 1 78 ? 11.465 3.472 -13.150 1.00 74.88 78 SER A N 1
ATOM 638 C CA . SER A 1 78 ? 10.985 2.706 -11.999 1.00 74.88 78 SER A CA 1
ATOM 639 C C . SER A 1 78 ? 12.177 2.027 -11.318 1.00 74.88 78 SER A C 1
ATOM 641 O O . SER A 1 78 ? 13.175 1.767 -11.993 1.00 74.88 78 SER A O 1
ATOM 643 N N . LEU A 1 79 ? 12.048 1.700 -10.029 1.00 58.97 79 LEU A N 1
ATOM 644 C CA . LEU A 1 79 ? 13.090 1.184 -9.117 1.00 58.97 79 LEU A CA 1
ATOM 645 C C . LEU A 1 79 ? 13.903 -0.039 -9.617 1.00 58.97 79 LEU A C 1
ATOM 647 O O . LEU A 1 79 ? 14.903 -0.409 -9.011 1.00 58.97 79 LEU A O 1
ATOM 651 N N . ALA A 1 80 ? 13.531 -0.657 -10.744 1.00 56.06 80 ALA A N 1
ATOM 652 C CA . ALA A 1 80 ? 14.214 -1.816 -11.324 1.00 56.06 80 ALA A CA 1
ATOM 653 C C . ALA A 1 80 ? 14.420 -1.750 -12.854 1.00 56.06 80 ALA A C 1
ATOM 655 O O . ALA A 1 80 ? 14.689 -2.774 -13.486 1.00 56.06 80 ALA A O 1
ATOM 656 N N . SER A 1 81 ? 14.271 -0.579 -13.485 1.00 68.75 81 SER A N 1
ATOM 657 C CA . SER A 1 81 ? 14.392 -0.426 -14.943 1.00 68.75 81 SER A CA 1
ATOM 658 C C . SER A 1 81 ? 15.479 0.584 -15.318 1.00 68.75 81 SER A C 1
ATOM 660 O O . SER A 1 81 ? 15.251 1.781 -15.177 1.00 68.75 81 SER A O 1
ATOM 662 N N . ASP A 1 82 ? 16.611 0.123 -15.857 1.00 75.56 82 ASP A N 1
ATOM 663 C CA . ASP A 1 82 ? 17.639 0.992 -16.449 1.00 75.56 82 ASP A CA 1
ATOM 664 C C . ASP A 1 82 ? 17.611 0.896 -17.993 1.00 75.56 82 ASP A C 1
ATOM 666 O O . ASP A 1 82 ? 17.902 -0.169 -18.549 1.00 75.56 82 ASP A O 1
ATOM 670 N N . PRO A 1 83 ? 17.268 1.978 -18.720 1.00 84.31 83 PRO A N 1
ATOM 671 C CA . PRO A 1 83 ? 17.229 1.998 -20.180 1.00 84.31 83 PRO A CA 1
ATOM 672 C C . PRO A 1 83 ? 18.615 2.098 -20.829 1.00 84.31 83 PRO A C 1
ATOM 674 O O . PRO A 1 83 ? 18.700 2.073 -22.054 1.00 84.31 83 PRO A O 1
ATOM 677 N N . THR A 1 84 ? 19.704 2.214 -20.066 1.00 87.25 84 THR A N 1
ATOM 678 C CA . THR A 1 84 ? 21.045 2.484 -20.611 1.00 87.25 84 THR A CA 1
ATOM 679 C C . THR A 1 84 ? 21.469 1.465 -21.671 1.00 87.25 84 THR A C 1
ATOM 681 O O . THR A 1 84 ? 21.859 1.857 -22.769 1.00 87.25 84 THR A O 1
ATOM 684 N N . ASN A 1 85 ? 21.301 0.166 -21.401 1.00 83.88 85 ASN A N 1
ATOM 685 C CA . ASN A 1 85 ? 21.633 -0.888 -22.371 1.00 83.88 85 ASN A CA 1
ATOM 686 C C . ASN A 1 85 ? 20.763 -0.808 -23.637 1.00 83.88 85 ASN A C 1
ATOM 688 O O . ASN A 1 85 ? 21.251 -1.007 -24.747 1.00 83.88 85 ASN A O 1
ATOM 692 N N . MET A 1 86 ? 19.483 -0.458 -23.480 1.00 83.94 86 MET A N 1
ATOM 693 C CA . MET A 1 86 ? 18.561 -0.258 -24.600 1.00 83.94 86 MET A CA 1
ATOM 694 C C . MET A 1 86 ? 18.982 0.939 -25.469 1.00 83.94 86 MET A C 1
ATOM 696 O O . MET A 1 86 ? 18.903 0.862 -26.695 1.00 83.94 86 MET A O 1
ATOM 700 N N . ILE A 1 87 ? 19.457 2.028 -24.856 1.00 89.00 87 ILE A N 1
ATOM 701 C CA . ILE A 1 87 ? 19.967 3.207 -25.571 1.00 89.00 87 ILE A CA 1
ATOM 702 C C . ILE A 1 87 ? 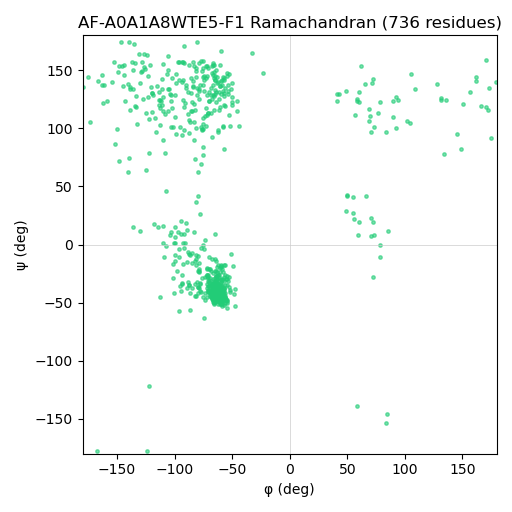21.278 2.873 -26.295 1.00 89.00 87 ILE A C 1
ATOM 704 O O . ILE A 1 87 ? 21.437 3.255 -27.452 1.00 89.00 87 ILE A O 1
ATOM 708 N N . ASP A 1 88 ? 22.191 2.128 -25.667 1.00 88.94 88 ASP A N 1
ATOM 709 C CA . ASP A 1 88 ? 23.437 1.673 -26.300 1.00 88.94 88 ASP A CA 1
ATOM 710 C C . ASP A 1 88 ? 23.169 0.810 -27.539 1.00 88.94 88 ASP A C 1
ATOM 712 O O . ASP A 1 88 ? 23.756 1.032 -28.603 1.00 88.94 88 ASP A O 1
ATOM 716 N N . ASP A 1 89 ? 22.271 -0.170 -27.423 1.00 86.12 89 ASP A N 1
ATOM 717 C CA . ASP A 1 89 ? 21.890 -1.036 -28.540 1.00 86.12 89 ASP A CA 1
ATOM 718 C C . ASP A 1 89 ? 21.218 -0.245 -29.666 1.00 86.12 89 ASP A C 1
ATOM 720 O O . ASP A 1 89 ? 21.441 -0.521 -30.849 1.00 86.12 89 ASP A O 1
ATOM 724 N N . PHE A 1 90 ? 20.459 0.794 -29.319 1.00 88.50 90 PHE A N 1
ATOM 725 C CA . PHE A 1 90 ? 19.894 1.723 -30.288 1.00 88.50 90 PHE A CA 1
ATOM 726 C C . PHE A 1 90 ? 20.977 2.581 -30.965 1.00 88.50 90 PHE A C 1
ATOM 728 O O . PHE A 1 90 ? 20.977 2.717 -32.190 1.00 88.50 90 PHE A O 1
ATOM 735 N N . ALA A 1 91 ? 21.962 3.077 -30.213 1.00 89.81 91 ALA A N 1
ATOM 736 C CA . ALA A 1 91 ? 23.072 3.884 -30.724 1.00 89.81 91 ALA A CA 1
ATOM 737 C C . ALA A 1 91 ? 23.961 3.126 -31.724 1.00 89.81 91 ALA A C 1
ATOM 739 O O . ALA A 1 91 ? 24.505 3.733 -32.655 1.00 89.81 91 ALA A O 1
ATOM 740 N N . LYS A 1 92 ? 24.069 1.792 -31.596 1.00 90.25 92 LYS A N 1
ATOM 741 C CA . LYS A 1 92 ? 24.768 0.935 -32.575 1.00 90.25 92 LYS A CA 1
ATOM 742 C C . LYS A 1 92 ? 24.184 1.083 -33.982 1.00 90.25 92 LYS A C 1
ATOM 744 O O . LYS A 1 92 ? 24.951 1.128 -34.943 1.00 90.25 92 LYS A O 1
ATOM 749 N N . LYS A 1 93 ? 22.858 1.235 -34.115 1.00 88.56 93 LYS A N 1
ATOM 750 C CA . LYS A 1 93 ? 22.187 1.425 -35.417 1.00 88.56 93 LYS A CA 1
ATOM 751 C C . LYS A 1 93 ? 22.615 2.723 -36.114 1.00 88.56 93 LYS A C 1
ATOM 753 O O . LYS A 1 93 ? 22.670 2.764 -37.339 1.00 88.56 93 LYS A O 1
ATOM 758 N N . PHE A 1 94 ? 22.980 3.749 -35.344 1.00 86.19 94 PHE A N 1
ATOM 759 C CA . PHE A 1 94 ? 23.385 5.070 -35.840 1.00 86.19 94 PHE A CA 1
ATOM 760 C C . PHE A 1 94 ? 24.905 5.273 -35.885 1.00 86.19 94 PHE A C 1
ATOM 762 O O . PHE A 1 94 ? 25.367 6.374 -36.171 1.00 86.19 94 PHE A O 1
ATOM 769 N N . LYS A 1 95 ? 25.705 4.230 -35.606 1.00 86.25 95 LYS A N 1
ATOM 770 C CA . LYS A 1 95 ? 27.174 4.321 -35.475 1.00 86.25 95 LYS A CA 1
ATOM 771 C C . LYS A 1 95 ? 27.629 5.371 -34.445 1.00 86.25 95 LYS A C 1
ATOM 773 O O . LYS A 1 95 ? 28.731 5.898 -34.549 1.00 86.25 95 LYS A O 1
ATOM 778 N N . LYS A 1 96 ? 26.795 5.648 -33.437 1.00 85.81 96 LYS A N 1
ATOM 779 C CA . LYS A 1 96 ? 27.092 6.542 -32.300 1.00 85.81 96 LYS A CA 1
ATOM 780 C C . LYS A 1 96 ? 27.496 5.759 -31.042 1.00 85.81 96 LYS A C 1
ATOM 782 O O . LYS A 1 96 ? 27.487 6.295 -29.941 1.00 85.81 96 LYS A O 1
ATOM 787 N N . TYR A 1 97 ? 27.822 4.476 -31.214 1.00 82.94 97 TYR A N 1
ATOM 788 C CA . TYR A 1 97 ? 28.323 3.591 -30.168 1.00 82.94 97 TYR A CA 1
ATOM 789 C C . TYR A 1 97 ? 29.865 3.585 -30.154 1.00 82.94 97 TYR A C 1
ATOM 791 O O . TYR A 1 97 ? 30.462 3.502 -31.232 1.00 82.94 97 TYR A O 1
ATOM 799 N N . PRO A 1 98 ? 30.518 3.571 -28.977 1.00 82.94 98 PRO A N 1
ATOM 800 C CA . PRO A 1 98 ? 29.927 3.608 -27.635 1.00 82.94 98 PRO A CA 1
ATOM 801 C C . PRO A 1 98 ? 29.404 5.002 -27.267 1.00 82.94 98 PRO A C 1
ATOM 803 O O . PRO A 1 98 ? 30.045 6.001 -27.582 1.00 82.94 98 PRO A O 1
ATOM 806 N N . THR A 1 99 ? 28.258 5.073 -26.580 1.00 88.50 99 THR A N 1
ATOM 807 C CA . THR A 1 99 ? 27.757 6.354 -26.061 1.00 88.50 99 THR A CA 1
ATOM 808 C C . THR A 1 99 ? 28.557 6.777 -24.836 1.00 88.50 99 THR A C 1
ATOM 810 O O . THR A 1 99 ? 28.894 5.935 -23.992 1.00 88.50 99 THR A O 1
ATOM 813 N N . ASP A 1 100 ? 28.789 8.076 -24.678 1.00 92.19 100 ASP A N 1
ATOM 814 C CA . ASP A 1 100 ? 29.368 8.607 -23.451 1.00 92.19 100 ASP A CA 1
ATOM 815 C C . ASP A 1 100 ? 28.351 8.504 -22.313 1.00 92.19 100 ASP A C 1
ATOM 817 O O . ASP A 1 100 ? 27.242 9.019 -22.409 1.00 92.19 100 ASP A O 1
ATOM 821 N N . LYS A 1 101 ? 28.730 7.831 -21.227 1.00 92.69 101 LYS A N 1
ATOM 822 C CA . LYS A 1 101 ? 27.875 7.585 -20.058 1.00 92.69 101 LYS A CA 1
ATOM 823 C C . LYS A 1 101 ? 28.505 8.185 -18.812 1.00 92.69 101 LYS A C 1
ATOM 825 O O . LYS A 1 101 ? 29.714 8.043 -18.613 1.00 92.69 101 LYS A O 1
ATOM 830 N N . ILE A 1 102 ? 27.700 8.861 -17.996 1.00 93.94 102 ILE A N 1
ATOM 831 C CA . ILE A 1 102 ? 28.130 9.449 -16.725 1.00 93.94 102 ILE A CA 1
ATOM 832 C C . ILE A 1 102 ? 27.001 9.315 -15.713 1.00 93.94 102 ILE A C 1
ATOM 834 O O . ILE A 1 102 ? 25.904 9.820 -15.939 1.00 93.94 102 ILE A O 1
ATOM 838 N N . SER A 1 103 ? 27.278 8.680 -14.582 1.00 92.25 103 SER A N 1
ATOM 839 C CA . SER A 1 103 ? 26.345 8.636 -13.460 1.00 92.25 103 SER A CA 1
ATOM 840 C C . SER A 1 103 ? 26.522 9.883 -12.603 1.00 92.25 103 SER A C 1
ATOM 842 O O . SER A 1 103 ? 27.626 10.174 -12.145 1.00 92.25 103 SER A O 1
ATOM 844 N N . MET A 1 104 ? 25.451 10.653 -12.421 1.00 90.56 104 MET A N 1
ATOM 845 C CA . MET A 1 104 ? 25.475 11.842 -11.578 1.00 90.56 104 MET A CA 1
ATOM 846 C C . MET A 1 104 ? 25.640 11.427 -10.117 1.00 90.56 104 MET A C 1
ATOM 848 O O . MET A 1 104 ? 24.928 10.565 -9.609 1.00 90.56 104 MET A O 1
ATOM 852 N N . GLY A 1 105 ? 26.616 12.049 -9.470 1.00 82.06 105 GLY A N 1
ATOM 853 C CA . GLY A 1 105 ? 26.999 11.862 -8.079 1.00 82.06 105 GLY A CA 1
ATOM 854 C C . GLY A 1 105 ? 27.939 12.994 -7.673 1.00 82.06 105 GLY A C 1
ATOM 855 O O . GLY A 1 105 ? 28.215 13.897 -8.473 1.00 82.06 105 GLY A O 1
ATOM 856 N N . GLU A 1 106 ? 28.439 12.962 -6.443 1.00 81.44 106 GLU A N 1
ATOM 857 C CA . GLU A 1 106 ? 29.321 14.015 -5.939 1.00 81.44 106 GLU A CA 1
ATOM 858 C C . GLU A 1 106 ? 30.598 14.136 -6.797 1.00 81.44 106 GLU A C 1
ATOM 860 O O . GLU A 1 106 ? 31.256 13.145 -7.119 1.00 81.44 106 GLU A O 1
ATOM 865 N N . GLY A 1 107 ? 30.925 15.358 -7.230 1.00 83.62 107 GLY A N 1
ATOM 866 C CA . GLY A 1 107 ? 32.140 15.661 -7.999 1.00 83.62 107 GLY A CA 1
ATOM 867 C C . GLY A 1 107 ? 32.122 15.303 -9.496 1.00 83.62 107 GLY A C 1
ATOM 868 O O . GLY A 1 107 ? 33.099 15.585 -10.188 1.00 83.62 107 GLY A O 1
ATOM 869 N N . GLN A 1 108 ? 31.037 14.734 -10.035 1.00 89.00 108 GLN A N 1
ATOM 870 C CA . GLN A 1 108 ? 30.959 14.324 -11.454 1.00 89.00 108 GLN A CA 1
ATOM 871 C C . GLN A 1 108 ? 30.621 15.468 -12.430 1.00 89.00 108 GLN A C 1
ATOM 873 O O . GLN A 1 108 ? 30.723 15.303 -13.647 1.00 89.00 108 GLN A O 1
ATOM 878 N N . GLU A 1 109 ? 30.254 16.644 -11.918 1.00 91.12 109 GLU A N 1
ATOM 879 C CA . GLU A 1 109 ? 29.799 17.803 -12.703 1.00 91.12 109 GLU A CA 1
ATOM 880 C C . GLU A 1 109 ? 30.840 18.287 -13.718 1.00 91.12 109 GLU A C 1
ATOM 882 O O . GLU A 1 109 ? 30.515 18.594 -14.865 1.00 91.12 109 GLU A O 1
ATOM 887 N N . ILE A 1 110 ? 32.111 18.324 -13.312 1.00 89.75 110 ILE A N 1
ATOM 888 C CA . ILE A 1 110 ? 33.207 18.841 -14.141 1.00 89.75 110 ILE A CA 1
ATOM 889 C C . ILE A 1 110 ? 33.399 17.940 -15.365 1.00 89.75 110 ILE A C 1
ATOM 891 O O . ILE A 1 110 ? 33.393 18.419 -16.500 1.00 89.75 110 ILE A O 1
ATOM 895 N N . ILE A 1 111 ? 33.480 16.626 -15.134 1.00 90.50 111 ILE A N 1
ATOM 896 C CA . ILE A 1 111 ? 33.637 15.612 -16.184 1.00 90.50 111 ILE A CA 1
ATOM 897 C C . ILE A 1 111 ? 32.423 15.637 -17.117 1.00 90.50 111 ILE A C 1
ATOM 899 O O . ILE A 1 111 ? 32.566 15.583 -18.341 1.00 90.50 111 ILE A O 1
ATOM 903 N N . ALA A 1 112 ? 31.221 15.769 -16.553 1.00 92.12 112 ALA A N 1
ATOM 904 C CA . ALA A 1 112 ? 29.994 15.864 -17.326 1.00 92.12 112 ALA A CA 1
ATOM 905 C C . ALA A 1 112 ? 29.941 17.105 -18.211 1.00 92.12 112 ALA A C 1
ATOM 907 O O . ALA A 1 112 ? 29.550 17.012 -19.374 1.00 92.12 112 ALA A O 1
ATOM 908 N N . LYS A 1 113 ? 30.405 18.248 -17.712 1.00 91.62 113 LYS A N 1
ATOM 909 C CA . LYS A 1 113 ? 30.466 19.497 -18.471 1.00 91.62 113 LYS A CA 1
ATOM 910 C C . LYS A 1 113 ? 31.479 19.433 -19.613 1.00 91.62 113 LYS A C 1
ATOM 912 O O . LYS A 1 113 ? 31.201 19.940 -20.699 1.00 91.62 113 LYS A O 1
ATOM 917 N N . GLU A 1 114 ? 32.633 18.807 -19.396 1.00 91.12 114 GLU A N 1
ATOM 918 C CA . GLU A 1 114 ? 33.632 18.583 -20.447 1.00 91.12 114 GLU A CA 1
ATOM 919 C C . GLU A 1 114 ? 33.107 17.645 -21.537 1.00 91.12 114 GLU A C 1
ATOM 921 O O . GLU A 1 114 ? 33.143 17.990 -22.720 1.00 91.12 114 GLU A O 1
ATOM 926 N N . LYS A 1 115 ? 32.537 16.498 -21.149 1.00 91.69 115 LYS A N 1
ATOM 927 C CA . LYS A 1 115 ? 31.938 15.548 -22.096 1.00 91.69 115 LYS A CA 1
ATOM 928 C C . LYS A 1 115 ? 30.758 16.145 -22.853 1.00 91.69 115 LYS A C 1
ATOM 930 O O . LYS A 1 115 ? 30.652 15.925 -24.053 1.00 91.69 115 LYS A O 1
ATOM 935 N N . LEU A 1 116 ? 29.925 16.954 -22.199 1.00 91.88 116 LEU A N 1
ATOM 936 C CA . LEU A 1 116 ? 28.837 17.676 -22.856 1.00 91.88 116 LEU A CA 1
ATOM 937 C C . LEU A 1 116 ? 29.366 18.630 -23.930 1.00 91.88 116 LEU A C 1
ATOM 939 O O . LEU A 1 116 ? 28.887 18.586 -25.057 1.00 91.88 116 LEU A O 1
ATOM 943 N N . LYS A 1 117 ? 30.377 19.453 -23.623 1.00 90.44 117 LYS A N 1
ATOM 944 C CA . LYS A 1 117 ? 30.988 20.359 -24.614 1.00 90.44 117 LYS A CA 1
ATOM 945 C C . LYS A 1 117 ? 31.552 19.596 -25.812 1.00 90.44 117 LYS A C 1
ATOM 947 O O . LYS A 1 117 ? 31.316 19.994 -26.948 1.00 90.44 117 LYS A O 1
ATOM 952 N N . ASN A 1 118 ? 32.247 18.488 -25.562 1.00 90.00 118 ASN A N 1
ATOM 953 C CA . ASN A 1 118 ? 32.789 17.649 -26.628 1.00 90.00 118 ASN A CA 1
ATOM 954 C C . ASN A 1 118 ? 31.674 17.007 -27.463 1.00 90.00 118 ASN A C 1
ATOM 956 O O . ASN A 1 118 ? 31.765 16.987 -28.688 1.00 90.00 118 ASN A O 1
ATOM 960 N N . ALA A 1 119 ? 30.608 16.517 -26.828 1.00 90.38 119 ALA A N 1
ATOM 961 C CA . ALA A 1 119 ? 29.474 15.895 -27.506 1.00 90.38 119 ALA A CA 1
ATOM 962 C C . ALA A 1 119 ? 28.686 16.897 -28.366 1.00 90.38 119 ALA A C 1
ATOM 964 O O . ALA A 1 119 ? 28.294 16.558 -29.480 1.00 90.38 119 ALA A O 1
ATOM 965 N N . LEU A 1 120 ? 28.533 18.141 -27.901 1.00 89.50 120 LEU A N 1
ATOM 966 C CA . LEU A 1 120 ? 27.871 19.220 -28.644 1.00 89.50 120 LEU A CA 1
ATOM 967 C C . LEU A 1 120 ? 28.597 19.581 -29.952 1.00 89.50 120 LEU A C 1
ATOM 969 O O . LEU A 1 120 ? 27.931 19.929 -30.924 1.00 89.50 120 LEU A O 1
ATOM 973 N N . ILE A 1 121 ? 29.934 19.482 -29.973 1.00 88.62 121 ILE A N 1
ATOM 974 C CA . ILE A 1 121 ? 30.780 19.772 -31.148 1.00 88.62 121 ILE A CA 1
ATOM 975 C C . ILE A 1 121 ? 30.959 18.538 -32.046 1.00 88.62 121 ILE A C 1
ATOM 977 O O . ILE A 1 121 ? 31.076 18.667 -33.255 1.00 88.62 121 ILE A O 1
ATOM 981 N N . SER A 1 122 ? 31.031 17.336 -31.469 1.00 88.38 122 SER A N 1
ATOM 982 C CA . SER A 1 122 ? 31.276 16.093 -32.224 1.00 88.38 122 SER A CA 1
ATOM 983 C C . SER A 1 122 ? 30.005 15.404 -32.726 1.00 88.38 122 SER A C 1
ATOM 985 O O . SER A 1 122 ? 30.086 14.492 -33.548 1.00 88.38 122 SER A O 1
ATOM 987 N N . GLY A 1 123 ? 28.833 15.783 -32.209 1.00 88.50 123 GLY A N 1
ATOM 988 C CA . GLY A 1 123 ? 27.572 15.104 -32.503 1.00 88.50 123 GLY A CA 1
ATOM 989 C C . GLY A 1 123 ? 27.471 13.709 -31.874 1.00 88.50 123 GLY A C 1
ATOM 990 O O . GLY A 1 123 ? 26.729 12.863 -32.383 1.00 88.50 123 GLY A O 1
ATOM 991 N N . ASN A 1 124 ? 28.235 13.441 -30.809 1.00 90.56 124 ASN A N 1
ATOM 992 C CA . ASN A 1 124 ? 28.176 12.189 -30.051 1.00 90.56 124 ASN A CA 1
ATOM 993 C C . ASN A 1 124 ? 26.982 12.167 -29.094 1.00 90.56 124 ASN A C 1
ATOM 995 O O . ASN A 1 124 ? 26.464 13.203 -28.688 1.00 90.56 124 ASN A O 1
ATOM 999 N N . TRP A 1 125 ? 26.534 10.972 -28.721 1.00 93.81 125 TRP A N 1
ATOM 1000 C CA . TRP A 1 125 ? 25.424 10.817 -27.785 1.00 93.81 125 TRP A CA 1
ATOM 1001 C C . TRP A 1 125 ? 25.932 10.749 -26.349 1.00 93.81 125 TRP A C 1
ATOM 1003 O O . TRP A 1 125 ? 26.891 10.029 -26.059 1.00 93.81 125 TRP A O 1
ATOM 1013 N N . LEU A 1 126 ? 25.263 11.485 -25.462 1.00 94.31 126 LEU A N 1
ATOM 1014 C CA . LEU A 1 126 ? 25.594 11.563 -24.042 1.00 94.31 126 LEU A CA 1
ATOM 1015 C C . LEU A 1 126 ? 24.417 11.073 -23.195 1.00 94.31 126 LEU A C 1
ATOM 1017 O O . LEU A 1 126 ? 23.288 11.533 -23.367 1.00 94.31 126 LEU A O 1
ATOM 1021 N N . ILE A 1 127 ? 24.703 10.174 -22.259 1.00 95.31 127 ILE A N 1
ATOM 1022 C CA . ILE A 1 127 ? 23.762 9.640 -21.276 1.00 95.31 127 ILE A CA 1
ATOM 1023 C C . ILE A 1 127 ? 24.189 10.123 -19.886 1.00 95.31 127 ILE A C 1
ATOM 1025 O O . ILE A 1 127 ? 25.277 9.788 -19.410 1.00 95.31 127 ILE A O 1
ATOM 1029 N N . LEU A 1 128 ? 23.324 10.895 -19.228 1.00 94.19 128 LEU A N 1
ATOM 1030 C CA . LEU A 1 128 ? 23.470 11.285 -17.828 1.00 94.19 128 LEU A CA 1
ATOM 1031 C C . LEU A 1 128 ? 22.525 10.435 -16.978 1.00 94.19 128 LEU A C 1
ATOM 1033 O O . LEU A 1 128 ? 21.307 10.499 -17.153 1.00 94.19 128 LEU A O 1
ATOM 1037 N N . GLN A 1 129 ? 23.088 9.640 -16.071 1.00 93.00 129 GLN A N 1
ATOM 1038 C CA . GLN A 1 129 ? 22.316 8.772 -15.188 1.00 93.00 129 GLN A CA 1
ATOM 1039 C C . GLN A 1 129 ? 22.069 9.423 -13.826 1.00 93.00 129 GLN A C 1
ATOM 1041 O O . GLN A 1 129 ? 22.840 10.279 -13.405 1.00 93.00 129 GLN A O 1
ATOM 1046 N N . ASN A 1 130 ? 21.027 8.993 -13.115 1.00 90.50 130 ASN A N 1
ATOM 1047 C CA . ASN A 1 130 ? 20.693 9.438 -11.753 1.00 90.50 130 ASN A CA 1
ATOM 1048 C C . ASN A 1 130 ? 20.546 10.963 -11.589 1.00 90.50 130 ASN A C 1
ATOM 1050 O O . ASN A 1 130 ? 20.973 11.549 -10.597 1.00 90.50 130 ASN A O 1
ATOM 1054 N N . CYS A 1 131 ? 19.915 11.629 -12.557 1.00 91.69 131 CYS A N 1
ATOM 1055 C CA . CYS A 1 131 ? 19.793 13.089 -12.594 1.00 91.69 131 CYS A CA 1
ATOM 1056 C C . CYS A 1 131 ? 19.058 13.707 -11.385 1.00 91.69 131 CYS A C 1
ATOM 1058 O O . CYS A 1 131 ? 19.296 14.872 -11.076 1.00 91.69 131 CYS A O 1
ATOM 1060 N N . HIS A 1 132 ? 18.209 12.948 -10.682 1.00 90.06 132 HIS A N 1
ATOM 1061 C CA . HIS A 1 132 ? 17.541 13.376 -9.444 1.00 90.06 132 HIS A CA 1
ATOM 1062 C C . HIS A 1 132 ? 18.526 13.715 -8.313 1.00 90.06 132 HIS A C 1
ATOM 1064 O O . HIS A 1 132 ? 18.227 14.578 -7.490 1.00 90.06 132 HIS A O 1
ATOM 1070 N N . LEU A 1 133 ? 19.715 13.099 -8.300 1.00 89.50 133 LEU A N 1
ATOM 1071 C CA . LEU A 1 133 ? 20.737 13.334 -7.276 1.00 89.50 133 LEU A CA 1
ATOM 1072 C C . LEU A 1 133 ? 21.412 14.706 -7.405 1.00 89.50 133 LEU A C 1
ATOM 1074 O O . LEU A 1 133 ? 21.981 15.197 -6.435 1.00 89.50 133 LEU A O 1
ATOM 1078 N N . ASN A 1 134 ? 21.366 15.339 -8.584 1.00 89.25 134 ASN A N 1
ATOM 1079 C CA . ASN A 1 134 ? 21.997 16.639 -8.808 1.00 89.25 134 ASN A CA 1
ATOM 1080 C C . ASN A 1 134 ? 21.133 17.571 -9.671 1.00 89.25 134 ASN A C 1
ATOM 1082 O O . ASN A 1 134 ? 21.409 17.835 -10.842 1.00 89.25 134 ASN A O 1
ATOM 1086 N N . LYS A 1 135 ? 20.070 18.097 -9.058 1.00 89.38 135 LYS A N 1
ATOM 1087 C CA . LYS A 1 135 ? 19.045 18.930 -9.709 1.00 89.38 135 LYS A CA 1
ATOM 1088 C C . LYS A 1 135 ? 19.626 20.243 -10.264 1.00 89.38 135 LYS A C 1
ATOM 1090 O O . LYS A 1 135 ? 19.297 20.640 -11.382 1.00 89.38 135 LYS A O 1
ATOM 1095 N N . SER A 1 136 ? 20.526 20.888 -9.517 1.00 89.00 136 SER A N 1
ATOM 1096 C CA . SER A 1 136 ? 21.156 22.165 -9.889 1.00 89.00 136 SER A CA 1
ATOM 1097 C C . SER A 1 136 ? 21.999 22.053 -11.157 1.00 89.00 136 SER A C 1
ATOM 1099 O O . SER A 1 136 ? 21.873 22.882 -12.061 1.00 89.00 136 SER A O 1
ATOM 1101 N N . PHE A 1 137 ? 22.813 21.001 -11.266 1.00 90.88 137 PHE A N 1
ATOM 1102 C CA . PHE A 1 137 ? 23.655 20.788 -12.439 1.00 90.88 137 PHE A CA 1
ATOM 1103 C C . PHE A 1 137 ? 22.831 20.502 -13.700 1.00 90.88 137 PHE A C 1
ATOM 1105 O O . PHE A 1 137 ? 23.152 20.988 -14.782 1.00 90.88 137 PHE A O 1
ATOM 1112 N N . ILE A 1 138 ? 21.718 19.776 -13.581 1.00 91.50 138 ILE A N 1
ATOM 1113 C CA . ILE A 1 138 ? 20.856 19.480 -14.734 1.00 91.50 138 ILE A CA 1
ATOM 1114 C C . ILE A 1 138 ? 20.196 20.753 -15.290 1.00 91.50 138 ILE A C 1
ATOM 1116 O O . ILE A 1 138 ? 20.053 20.883 -16.509 1.00 91.50 138 ILE A O 1
ATOM 1120 N N . ILE A 1 139 ? 19.872 21.733 -14.437 1.00 90.88 139 ILE A N 1
ATOM 1121 C CA . ILE A 1 139 ? 19.438 23.068 -14.886 1.00 90.88 139 ILE A CA 1
ATOM 1122 C C . ILE A 1 139 ? 20.550 23.749 -15.689 1.00 90.88 139 ILE A C 1
ATOM 1124 O O . ILE A 1 139 ? 20.281 24.329 -16.744 1.00 90.88 139 ILE A O 1
ATOM 1128 N N . GLU A 1 140 ? 21.798 23.675 -15.221 1.00 90.75 140 GLU A N 1
ATOM 1129 C CA . GLU A 1 140 ? 22.947 24.238 -15.931 1.00 90.75 140 GLU A CA 1
ATOM 1130 C C . GLU A 1 140 ? 23.143 23.575 -17.301 1.00 90.75 140 GLU A C 1
ATOM 1132 O O . GLU A 1 140 ? 23.235 24.279 -18.307 1.00 90.75 140 GLU A O 1
ATOM 1137 N N . VAL A 1 141 ? 23.115 22.240 -17.369 1.00 89.06 141 VAL A N 1
ATOM 1138 C CA . VAL A 1 141 ? 23.204 21.462 -18.618 1.00 89.06 141 VAL A CA 1
ATOM 1139 C C . VAL A 1 141 ? 22.115 21.878 -19.609 1.00 89.06 141 VAL A C 1
ATOM 1141 O O . VAL A 1 141 ? 22.401 22.125 -20.785 1.00 89.06 141 VAL A O 1
ATOM 1144 N N . TYR A 1 142 ? 20.871 22.011 -19.144 1.00 88.38 142 TYR A N 1
ATOM 1145 C CA . TYR A 1 142 ? 19.753 22.441 -19.982 1.00 88.38 142 TYR A CA 1
ATOM 1146 C C . TYR A 1 142 ? 19.933 23.878 -20.495 1.00 88.38 142 TYR A C 1
ATOM 1148 O O . TYR A 1 142 ? 19.741 24.149 -21.683 1.00 88.38 142 TYR A O 1
ATOM 1156 N N . ASN A 1 143 ? 20.382 24.796 -19.635 1.00 88.25 143 ASN A N 1
ATOM 1157 C CA . ASN A 1 143 ? 20.667 26.178 -20.020 1.00 88.25 143 ASN A CA 1
ATOM 1158 C C . ASN A 1 143 ? 21.845 26.282 -21.001 1.00 88.25 143 ASN A C 1
ATOM 1160 O O . ASN A 1 143 ? 21.786 27.092 -21.924 1.00 88.25 143 ASN A O 1
ATOM 1164 N N . MET A 1 144 ? 22.883 25.454 -20.850 1.00 85.75 144 MET A N 1
ATOM 1165 C CA . MET A 1 144 ? 24.019 25.384 -21.776 1.00 85.75 144 MET A CA 1
ATOM 1166 C C . MET A 1 144 ? 23.596 24.905 -23.168 1.00 85.75 144 MET A C 1
ATOM 1168 O O . MET A 1 144 ? 23.998 25.495 -24.168 1.00 85.75 144 MET A O 1
ATOM 1172 N N . SER A 1 145 ? 22.742 23.882 -23.246 1.00 83.56 145 SER A N 1
ATOM 1173 C CA . SER A 1 145 ? 22.182 23.416 -24.524 1.00 83.56 145 SER A CA 1
ATOM 1174 C C . SER A 1 145 ? 21.312 24.488 -25.201 1.00 83.56 145 SER A C 1
ATOM 1176 O O . SER A 1 145 ? 21.250 24.590 -26.426 1.00 83.56 145 SER A O 1
ATOM 1178 N N . LYS A 1 146 ? 20.656 25.348 -24.414 1.00 82.25 146 LYS A N 1
ATOM 1179 C CA . LYS A 1 146 ? 19.812 26.426 -24.942 1.00 82.25 146 LYS A CA 1
ATOM 1180 C C . LYS A 1 146 ? 20.595 27.675 -25.363 1.00 82.25 146 LYS A C 1
ATOM 1182 O O . LYS A 1 146 ? 20.177 28.342 -26.304 1.00 82.25 146 LYS A O 1
ATOM 1187 N N . SER A 1 147 ? 21.687 28.008 -24.675 1.00 82.00 147 SER A N 1
ATOM 1188 C CA . SER A 1 147 ? 22.453 29.242 -24.909 1.00 82.00 147 SER A CA 1
ATOM 1189 C C . SER A 1 147 ? 23.390 29.177 -26.115 1.00 82.00 147 SER A C 1
ATOM 1191 O O . SER A 1 147 ? 23.746 30.218 -26.663 1.00 82.00 147 SER A O 1
ATOM 1193 N N . LEU A 1 148 ? 23.786 27.979 -26.546 1.00 82.12 148 LEU A N 1
ATOM 1194 C CA . LEU A 1 148 ? 24.655 27.792 -27.707 1.00 82.12 148 LEU A CA 1
ATOM 1195 C C . LEU A 1 148 ? 23.869 27.928 -29.015 1.00 82.12 148 LEU A C 1
ATOM 1197 O O . LEU A 1 148 ? 22.820 27.305 -29.173 1.00 82.12 148 LEU A O 1
ATOM 1201 N N . ASN A 1 149 ? 24.385 28.713 -29.967 1.00 75.25 149 ASN A N 1
ATOM 1202 C CA . ASN A 1 149 ? 23.737 28.956 -31.264 1.00 75.25 149 ASN A CA 1
ATOM 1203 C C . ASN A 1 149 ? 23.940 27.799 -32.256 1.00 75.25 149 ASN A C 1
ATOM 1205 O O . ASN A 1 149 ? 23.002 27.440 -32.966 1.00 75.25 149 ASN A O 1
ATOM 1209 N N . GLU A 1 150 ? 25.119 27.177 -32.248 1.00 80.69 150 GLU A N 1
ATOM 1210 C CA . GLU A 1 150 ? 25.482 26.062 -33.127 1.00 80.69 150 GLU A CA 1
ATOM 1211 C C . GLU A 1 150 ? 25.639 24.784 -32.297 1.00 80.69 150 GLU A C 1
ATOM 1213 O O . GLU A 1 150 ? 26.382 24.755 -31.316 1.00 80.69 150 GLU A O 1
ATOM 1218 N N . ILE A 1 151 ? 24.882 23.749 -32.662 1.00 85.88 151 ILE A N 1
ATOM 1219 C CA . ILE A 1 151 ? 24.936 22.405 -32.078 1.00 85.88 151 ILE A CA 1
ATOM 1220 C C . ILE A 1 151 ? 24.825 21.433 -33.244 1.00 85.88 151 ILE A C 1
ATOM 1222 O O . ILE A 1 151 ? 23.942 21.607 -34.087 1.00 85.88 151 ILE A O 1
ATOM 1226 N N . GLU A 1 152 ? 25.675 20.411 -33.267 1.00 90.00 152 GLU A N 1
ATOM 1227 C CA . GLU A 1 152 ? 25.617 19.355 -34.278 1.00 90.00 152 GLU A CA 1
ATOM 1228 C C . GLU A 1 152 ? 24.222 18.713 -34.356 1.00 90.00 152 GLU A C 1
ATOM 1230 O O . GLU A 1 152 ? 23.579 18.444 -33.336 1.00 90.00 152 GLU A O 1
ATOM 1235 N N . GLU A 1 153 ? 23.726 18.459 -35.567 1.00 86.75 153 GLU A N 1
ATOM 1236 C CA . GLU A 1 153 ? 22.362 17.941 -35.779 1.00 86.75 153 GLU A CA 1
ATOM 1237 C C . GLU A 1 153 ? 22.177 16.517 -35.238 1.00 86.75 153 GLU A C 1
ATOM 1239 O O . GLU A 1 153 ? 21.093 16.156 -34.769 1.00 86.75 153 GLU A O 1
ATOM 1244 N N . ASP A 1 154 ? 23.254 15.732 -35.234 1.00 89.56 154 ASP A N 1
ATOM 1245 C CA . ASP A 1 154 ? 23.284 14.347 -34.757 1.00 89.56 154 ASP A CA 1
ATOM 1246 C C . ASP A 1 154 ? 23.349 14.214 -33.229 1.00 89.56 154 ASP A C 1
ATOM 1248 O O . ASP A 1 154 ? 23.109 13.125 -32.694 1.00 89.56 154 ASP A O 1
ATOM 1252 N N . PHE A 1 155 ? 23.691 15.294 -32.519 1.00 92.19 155 PHE A N 1
ATOM 1253 C CA . PHE A 1 155 ? 23.831 15.278 -31.066 1.00 92.19 155 PHE A CA 1
ATOM 1254 C C . PHE A 1 155 ? 22.508 14.886 -30.403 1.00 92.19 155 PHE A C 1
ATOM 1256 O O . PHE A 1 155 ? 21.440 15.377 -30.778 1.00 92.19 155 PHE A O 1
ATOM 1263 N N . ARG A 1 156 ? 22.566 14.018 -29.391 1.00 92.75 156 ARG A N 1
ATOM 1264 C CA . ARG A 1 156 ? 21.413 13.665 -28.554 1.00 92.75 156 ARG A CA 1
ATOM 1265 C C . ARG A 1 156 ? 21.839 13.530 -27.100 1.00 92.75 156 ARG A C 1
ATOM 1267 O O . ARG A 1 156 ? 22.882 12.950 -26.796 1.00 92.75 156 ARG A O 1
ATOM 1274 N N . LEU A 1 157 ? 20.995 14.058 -26.219 1.00 93.00 157 LEU A N 1
ATOM 1275 C CA . LEU A 1 157 ? 21.165 14.010 -24.773 1.00 93.00 157 LEU A CA 1
ATOM 1276 C C . LEU A 1 157 ? 20.066 13.142 -24.164 1.00 93.00 157 LEU A C 1
ATOM 1278 O O . LEU A 1 157 ? 18.879 13.417 -24.352 1.00 93.00 157 LEU A O 1
ATOM 1282 N N . PHE A 1 158 ? 20.473 12.123 -23.418 1.00 94.50 158 PHE A N 1
ATOM 1283 C CA . PHE A 1 158 ? 19.589 11.231 -22.682 1.00 94.50 158 PHE A CA 1
ATOM 1284 C C . PHE A 1 158 ? 19.807 11.443 -21.184 1.00 94.50 158 PHE A C 1
ATOM 1286 O O . PHE A 1 158 ? 20.927 11.349 -20.689 1.00 94.50 158 PHE A O 1
ATOM 1293 N N . LEU A 1 159 ? 18.736 11.750 -20.465 1.00 93.69 159 LEU A N 1
ATOM 1294 C CA . LEU A 1 159 ? 18.712 11.940 -19.021 1.00 93.69 159 LEU A CA 1
ATOM 1295 C C . LEU A 1 159 ? 17.926 10.787 -18.409 1.00 93.69 159 LEU A C 1
ATOM 1297 O O . LEU A 1 159 ? 16.836 10.482 -18.889 1.00 93.69 159 LEU A O 1
ATOM 1301 N N . THR A 1 160 ? 18.427 10.173 -17.344 1.00 93.06 160 THR A N 1
ATOM 1302 C CA . THR A 1 160 ? 17.658 9.185 -16.578 1.00 93.06 160 THR A CA 1
ATOM 1303 C C . THR A 1 160 ? 17.472 9.673 -15.148 1.00 93.06 160 THR A C 1
ATOM 1305 O O . THR A 1 160 ? 18.446 10.032 -14.482 1.00 93.06 160 THR A O 1
ATOM 1308 N N . SER A 1 161 ? 16.239 9.671 -14.656 1.00 90.88 161 SER A N 1
ATOM 1309 C CA . SER A 1 161 ? 15.903 10.142 -13.316 1.00 90.88 161 SER A CA 1
ATOM 1310 C C . SER A 1 161 ? 14.802 9.295 -12.701 1.00 90.88 161 SER A C 1
ATOM 1312 O O . SER A 1 161 ? 13.878 8.887 -13.399 1.00 90.88 161 SER A O 1
ATOM 1314 N N . GLU A 1 162 ? 14.854 9.097 -11.389 1.00 87.88 162 GLU A N 1
ATOM 1315 C CA . GLU A 1 162 ? 13.663 8.716 -10.640 1.00 87.88 162 GLU A CA 1
ATOM 1316 C C . GLU A 1 162 ? 12.719 9.929 -10.533 1.00 87.88 162 GLU A C 1
ATOM 1318 O O . GLU A 1 162 ? 13.183 11.077 -10.647 1.00 87.88 162 GLU A O 1
ATOM 1323 N N . PRO A 1 163 ? 11.401 9.710 -10.383 1.00 86.69 163 PRO A N 1
ATOM 1324 C CA . PRO A 1 163 ? 10.447 10.783 -10.132 1.00 86.69 163 PRO A CA 1
ATOM 1325 C C . PRO A 1 163 ? 10.767 11.489 -8.808 1.00 86.69 163 PRO A C 1
ATOM 1327 O O . PRO A 1 163 ? 10.824 10.850 -7.763 1.00 86.69 163 PRO A O 1
ATOM 1330 N N . ASP A 1 164 ? 10.943 12.808 -8.852 1.00 87.31 164 ASP A N 1
ATOM 1331 C CA . ASP A 1 164 ? 11.228 13.642 -7.681 1.00 87.31 164 ASP A CA 1
ATOM 1332 C C . ASP A 1 164 ? 10.380 14.922 -7.745 1.00 87.31 164 ASP A C 1
ATOM 1334 O O . ASP A 1 164 ? 10.280 15.560 -8.798 1.00 87.31 164 ASP A O 1
ATOM 1338 N N . ASN A 1 165 ? 9.753 15.291 -6.624 1.00 85.00 165 ASN A N 1
ATOM 1339 C CA . ASN A 1 165 ? 8.796 16.405 -6.557 1.00 85.00 165 ASN A CA 1
ATOM 1340 C C . ASN A 1 165 ? 9.441 17.787 -6.746 1.00 85.00 165 ASN A C 1
ATOM 1342 O O . ASN A 1 165 ? 8.754 18.740 -7.106 1.00 85.00 165 ASN A O 1
ATOM 1346 N N . GLU A 1 166 ? 10.746 17.911 -6.518 1.00 87.62 166 GLU A N 1
ATOM 1347 C CA . GLU A 1 166 ? 11.500 19.156 -6.685 1.00 87.62 166 GLU A CA 1
ATOM 1348 C C . GLU A 1 166 ? 12.323 19.149 -7.980 1.00 87.62 166 GLU A C 1
ATOM 1350 O O . GLU A 1 166 ? 13.194 20.002 -8.185 1.00 87.62 166 GLU A O 1
ATOM 1355 N N . PHE A 1 167 ? 12.093 18.173 -8.862 1.00 90.00 167 PHE A N 1
ATOM 1356 C CA . PHE A 1 167 ? 12.827 18.088 -10.110 1.00 90.00 167 PHE A CA 1
ATOM 1357 C C . PHE A 1 167 ? 12.553 19.329 -10.988 1.00 90.00 167 PHE A C 1
ATOM 1359 O O . PHE A 1 167 ? 11.410 19.792 -11.078 1.00 90.00 167 PHE A O 1
ATOM 1366 N N . PRO A 1 168 ? 13.566 19.892 -11.675 1.00 91.19 168 PRO A N 1
ATOM 1367 C CA . PRO A 1 168 ? 13.413 21.172 -12.360 1.00 91.19 168 PRO A CA 1
ATOM 1368 C C . PRO A 1 168 ? 12.330 21.182 -13.452 1.00 91.19 168 PRO A C 1
ATOM 1370 O O . PRO A 1 168 ? 12.449 20.529 -14.493 1.00 91.19 168 PRO A O 1
ATOM 1373 N N . ILE A 1 169 ? 11.309 22.028 -13.269 1.00 90.50 169 ILE A N 1
ATOM 1374 C CA . ILE A 1 169 ? 10.165 22.164 -14.194 1.00 90.50 169 ILE A CA 1
ATOM 1375 C C . ILE A 1 169 ? 10.617 22.581 -15.602 1.00 90.50 169 ILE A C 1
ATOM 1377 O O . ILE A 1 169 ? 10.069 22.116 -16.602 1.00 90.50 169 ILE A O 1
ATOM 1381 N N . CYS A 1 170 ? 11.653 23.419 -15.709 1.00 89.62 170 CYS A N 1
ATOM 1382 C CA . CYS A 1 170 ? 12.189 23.858 -17.000 1.00 89.62 170 CYS A CA 1
ATOM 1383 C C . CYS A 1 170 ? 12.695 22.688 -17.861 1.00 89.62 170 CYS A C 1
ATOM 1385 O O . CYS A 1 170 ? 12.494 22.695 -19.076 1.00 89.62 170 CYS A O 1
ATOM 1387 N N . VAL A 1 171 ? 13.277 21.666 -17.231 1.00 90.75 171 VAL A N 1
ATOM 1388 C CA . VAL A 1 171 ? 13.752 20.443 -17.889 1.00 90.75 171 VAL A CA 1
ATOM 1389 C C . VAL A 1 171 ? 12.566 19.534 -18.209 1.00 90.75 171 VAL A C 1
ATOM 1391 O O . VAL A 1 171 ? 12.489 19.007 -19.316 1.00 90.75 171 VAL A O 1
ATOM 1394 N N . LEU A 1 172 ? 11.589 19.410 -17.301 1.00 91.31 172 LEU A N 1
ATOM 1395 C CA . LEU A 1 172 ? 10.363 18.626 -17.523 1.00 91.31 172 LEU A CA 1
ATOM 1396 C C . LEU A 1 172 ? 9.510 19.147 -18.687 1.00 91.31 172 LEU A C 1
ATOM 1398 O O . LEU A 1 172 ? 8.863 18.361 -19.382 1.00 91.31 172 LEU A O 1
ATOM 1402 N N . HIS A 1 173 ? 9.471 20.461 -18.903 1.00 89.56 173 HIS A N 1
ATOM 1403 C CA . HIS A 1 173 ? 8.771 21.072 -20.037 1.00 89.56 173 HIS A CA 1
ATOM 1404 C C . HIS A 1 173 ? 9.592 21.009 -21.332 1.00 89.56 173 HIS A C 1
ATOM 1406 O O . HIS A 1 173 ? 9.020 20.918 -22.414 1.00 89.56 173 HIS A O 1
ATOM 1412 N N . GLY A 1 174 ? 10.922 21.066 -21.226 1.00 88.62 174 GLY A N 1
ATOM 1413 C CA . GLY A 1 174 ? 11.845 21.099 -22.363 1.00 88.62 174 GLY A CA 1
ATOM 1414 C C . GLY A 1 174 ? 12.266 19.744 -22.930 1.00 88.62 174 GLY A C 1
ATOM 1415 O O . GLY A 1 174 ? 12.929 19.711 -23.966 1.00 88.62 174 GLY A O 1
ATOM 1416 N N . SER A 1 175 ? 11.919 18.645 -22.261 1.00 92.69 175 SER A N 1
ATOM 1417 C CA . SER A 1 175 ? 12.340 17.284 -22.608 1.00 92.69 175 SER A CA 1
ATOM 1418 C C . SER A 1 175 ? 11.197 16.423 -23.146 1.00 92.69 175 SER A C 1
ATOM 1420 O O . SER A 1 175 ? 10.020 16.642 -22.845 1.00 92.69 175 SER A O 1
ATOM 1422 N N . ILE A 1 176 ? 11.560 15.407 -23.930 1.00 92.38 176 ILE A N 1
ATOM 1423 C CA . ILE A 1 176 ? 10.663 14.309 -24.297 1.00 92.38 176 ILE A CA 1
ATOM 1424 C C . ILE A 1 176 ? 10.676 13.307 -23.144 1.00 92.38 176 ILE A C 1
ATOM 1426 O O . ILE A 1 176 ? 11.716 12.725 -22.841 1.00 92.38 176 ILE A O 1
ATOM 1430 N N . LYS A 1 177 ? 9.530 13.125 -22.488 1.00 90.69 177 LYS A N 1
ATOM 1431 C CA . LYS A 1 177 ? 9.399 12.284 -21.293 1.00 90.69 177 LYS A CA 1
ATOM 1432 C C . LYS A 1 177 ? 9.003 10.869 -21.685 1.00 90.69 177 LYS A C 1
ATOM 1434 O O . LYS A 1 177 ? 7.973 10.675 -22.323 1.00 90.69 177 LYS A O 1
ATOM 1439 N N . ILE A 1 178 ? 9.800 9.894 -21.267 1.00 88.25 178 ILE A N 1
ATOM 1440 C CA . ILE A 1 178 ? 9.575 8.471 -21.517 1.00 88.25 178 ILE A CA 1
ATOM 1441 C C . ILE A 1 178 ? 9.530 7.768 -20.162 1.00 88.25 178 ILE A C 1
ATOM 1443 O O . ILE A 1 178 ? 10.454 7.903 -19.366 1.00 88.25 178 ILE A O 1
ATOM 1447 N N . SER A 1 179 ? 8.471 7.009 -19.891 1.00 83.06 179 SER A N 1
ATOM 1448 C CA . SER A 1 179 ? 8.404 6.149 -18.705 1.00 83.06 179 SER A CA 1
ATOM 1449 C C . SER A 1 179 ? 8.727 4.710 -19.091 1.00 83.06 179 SER A C 1
ATOM 1451 O O . SER A 1 179 ? 8.125 4.166 -20.015 1.00 83.06 179 SER A O 1
ATOM 1453 N N . THR A 1 180 ? 9.661 4.079 -18.379 1.00 71.56 180 THR A N 1
ATOM 1454 C CA . THR A 1 180 ? 10.105 2.694 -18.631 1.00 71.56 180 THR A CA 1
ATOM 1455 C C . THR A 1 180 ? 9.374 1.658 -17.776 1.00 71.56 180 THR A C 1
ATOM 1457 O O . THR A 1 180 ? 9.880 0.551 -17.586 1.00 71.56 180 THR A O 1
ATOM 1460 N N . SER A 1 181 ? 8.197 2.005 -17.242 1.00 64.56 181 SER A N 1
ATOM 1461 C CA . SER A 1 181 ? 7.427 1.119 -16.360 1.00 64.56 181 SER A CA 1
ATOM 1462 C C . SER A 1 181 ? 7.153 -0.257 -16.987 1.00 64.56 181 SER A C 1
ATOM 1464 O O . SER A 1 181 ? 7.013 -0.386 -18.207 1.00 64.56 181 SER A O 1
ATOM 1466 N N . LEU A 1 182 ? 7.083 -1.301 -16.151 1.00 58.78 182 LEU A N 1
ATOM 1467 C CA . LEU A 1 182 ? 6.722 -2.642 -16.612 1.00 58.78 182 LEU A CA 1
ATOM 1468 C C . LEU A 1 182 ? 5.316 -2.623 -17.226 1.00 58.78 182 LEU A C 1
ATOM 1470 O O . LEU A 1 182 ? 4.380 -2.031 -16.683 1.00 58.78 182 LEU A O 1
ATOM 1474 N N . SER A 1 183 ? 5.175 -3.293 -18.368 1.00 64.38 183 SER A N 1
ATOM 1475 C CA . SER A 1 183 ? 3.887 -3.486 -19.020 1.00 64.38 183 SER A CA 1
ATOM 1476 C C . SER A 1 183 ? 2.966 -4.272 -18.094 1.00 64.38 183 SER A C 1
ATOM 1478 O O . SER A 1 183 ? 3.235 -5.425 -17.788 1.00 64.38 183 SER A O 1
ATOM 1480 N N . ARG A 1 184 ? 1.873 -3.657 -17.647 1.00 69.69 184 ARG A N 1
ATOM 1481 C CA . ARG A 1 184 ? 0.918 -4.312 -16.749 1.00 69.69 184 ARG A CA 1
ATOM 1482 C C . ARG A 1 184 ? 0.331 -5.573 -17.404 1.00 69.69 184 ARG A C 1
ATOM 1484 O O . ARG A 1 184 ? -0.017 -5.548 -18.588 1.00 69.69 184 ARG A O 1
ATOM 1491 N N . GLY A 1 185 ? 0.159 -6.614 -16.595 1.00 77.56 185 GLY A N 1
ATOM 1492 C CA . GLY A 1 185 ? -0.544 -7.843 -16.952 1.00 77.56 185 GLY A CA 1
ATOM 1493 C C . GLY A 1 185 ? 0.404 -9.011 -17.201 1.00 77.56 185 GLY A C 1
ATOM 1494 O O . GLY A 1 185 ? 1.512 -8.841 -17.721 1.00 77.56 185 GLY A O 1
ATOM 1495 N N . ILE A 1 186 ? -0.051 -10.211 -16.851 1.00 82.50 186 ILE A N 1
ATOM 1496 C CA . ILE A 1 186 ? 0.719 -11.454 -16.935 1.00 82.50 186 ILE A CA 1
ATOM 1497 C C . ILE A 1 186 ? 1.166 -11.683 -18.378 1.00 82.50 186 ILE A C 1
ATOM 1499 O O . ILE A 1 186 ? 2.352 -11.883 -18.623 1.00 82.50 186 ILE A O 1
ATOM 1503 N N . LYS A 1 187 ? 0.258 -11.554 -19.353 1.00 83.31 187 LYS A N 1
ATOM 1504 C CA . LYS A 1 187 ? 0.571 -11.728 -20.781 1.00 83.31 187 LYS A CA 1
ATOM 1505 C C . LYS A 1 187 ? 1.727 -10.848 -21.256 1.00 83.31 187 LYS A C 1
ATOM 1507 O O . LYS A 1 187 ? 2.658 -11.334 -21.894 1.00 83.31 187 LYS A O 1
ATOM 1512 N N . ASN A 1 188 ? 1.672 -9.551 -20.958 1.00 79.50 188 ASN A N 1
ATOM 1513 C CA . ASN A 1 188 ? 2.673 -8.602 -21.443 1.00 79.50 188 ASN A CA 1
ATOM 1514 C C . ASN A 1 188 ? 4.023 -8.809 -20.751 1.00 79.50 188 ASN A C 1
ATOM 1516 O O . ASN A 1 188 ? 5.058 -8.796 -21.420 1.00 79.50 188 ASN A O 1
ATOM 1520 N N . ASN A 1 189 ? 4.009 -9.062 -19.438 1.00 81.06 189 ASN A N 1
ATOM 1521 C CA . ASN A 1 189 ? 5.218 -9.392 -18.688 1.00 81.06 189 ASN A CA 1
ATOM 1522 C C . ASN A 1 189 ? 5.862 -10.683 -19.207 1.00 81.06 189 ASN A C 1
ATOM 1524 O O . ASN A 1 189 ? 7.062 -10.697 -19.469 1.00 81.06 189 ASN A O 1
ATOM 1528 N N . MET A 1 190 ? 5.070 -11.727 -19.461 1.00 82.31 190 MET A N 1
ATOM 1529 C CA . MET A 1 190 ? 5.555 -12.982 -20.043 1.00 82.31 190 MET A CA 1
ATOM 1530 C C . MET A 1 190 ? 6.150 -12.776 -21.435 1.00 82.31 190 MET A C 1
ATOM 1532 O O . MET A 1 190 ? 7.254 -13.249 -21.697 1.00 82.31 190 MET A O 1
ATOM 1536 N N . ARG A 1 191 ? 5.476 -12.015 -22.310 1.00 80.38 191 ARG A N 1
ATOM 1537 C CA . ARG A 1 191 ? 5.992 -11.675 -23.646 1.00 80.38 191 ARG A CA 1
ATOM 1538 C C . ARG A 1 191 ? 7.338 -10.956 -23.560 1.00 80.38 191 ARG A C 1
ATOM 1540 O O . ARG A 1 191 ? 8.243 -11.251 -24.338 1.00 80.38 191 ARG A O 1
ATOM 1547 N N . LYS A 1 192 ? 7.481 -10.028 -22.611 1.00 77.69 192 LYS A N 1
ATOM 1548 C CA . LYS A 1 192 ? 8.730 -9.297 -22.375 1.00 77.69 192 LYS A CA 1
ATOM 1549 C C . LYS A 1 192 ? 9.843 -10.221 -21.879 1.00 77.69 192 LYS A C 1
ATOM 1551 O O . LYS A 1 192 ? 10.918 -10.226 -22.464 1.00 77.69 192 LYS A O 1
ATOM 1556 N N . ILE A 1 193 ? 9.581 -11.035 -20.855 1.00 80.50 193 ILE A N 1
ATOM 1557 C CA . ILE A 1 193 ? 10.555 -11.995 -20.308 1.00 80.50 193 ILE A CA 1
ATOM 1558 C C . ILE A 1 193 ? 11.009 -12.975 -21.388 1.00 80.50 193 ILE A C 1
ATOM 1560 O O . ILE A 1 193 ? 12.205 -13.228 -21.528 1.00 80.50 193 ILE A O 1
ATOM 1564 N N . TYR A 1 194 ? 10.071 -13.499 -22.175 1.00 78.06 194 TYR A N 1
ATOM 1565 C CA . TYR A 1 194 ? 10.388 -14.445 -23.232 1.00 78.06 194 TYR A CA 1
ATOM 1566 C C . TYR A 1 194 ? 11.264 -13.809 -24.318 1.00 78.06 194 TYR A C 1
ATOM 1568 O O . TYR A 1 194 ? 12.312 -14.348 -24.649 1.00 78.06 194 TYR A O 1
ATOM 1576 N N . LYS A 1 195 ? 10.904 -12.610 -24.795 1.00 75.19 195 LYS A N 1
ATOM 1577 C CA . LYS A 1 195 ? 11.669 -11.893 -25.824 1.00 75.19 195 LYS A CA 1
ATOM 1578 C C . LYS A 1 195 ? 13.054 -11.435 -25.352 1.00 75.19 195 LYS A C 1
ATOM 1580 O O . LYS A 1 195 ? 14.015 -11.515 -26.116 1.00 75.19 195 LYS A O 1
ATOM 1585 N N . ASP A 1 196 ? 13.150 -10.911 -24.131 1.00 69.25 196 ASP A N 1
ATOM 1586 C CA . ASP A 1 196 ? 14.362 -10.245 -23.645 1.00 69.25 196 ASP A CA 1
ATOM 1587 C C . ASP A 1 196 ? 15.342 -11.230 -22.980 1.00 69.25 196 ASP A C 1
ATOM 1589 O O . ASP A 1 196 ? 16.559 -11.084 -23.129 1.00 69.25 196 ASP A O 1
ATOM 1593 N N . MET A 1 197 ? 14.831 -12.231 -22.251 1.00 68.94 197 MET A N 1
ATOM 1594 C CA . MET A 1 197 ? 15.642 -13.148 -21.440 1.00 68.94 197 MET A CA 1
ATOM 1595 C C . MET A 1 197 ? 15.666 -14.584 -21.947 1.00 68.94 197 MET A C 1
ATOM 1597 O O . MET A 1 197 ? 16.745 -15.175 -21.986 1.00 68.94 197 MET A O 1
ATOM 1601 N N . ILE A 1 198 ? 14.520 -15.160 -22.316 1.00 68.88 198 ILE A N 1
ATOM 1602 C CA . ILE A 1 198 ? 14.439 -16.572 -22.714 1.00 68.88 198 ILE A CA 1
ATOM 1603 C C . ILE A 1 198 ? 14.860 -16.712 -24.183 1.00 68.88 198 ILE A C 1
ATOM 1605 O O . ILE A 1 198 ? 14.053 -16.910 -25.084 1.00 68.88 198 ILE A O 1
ATOM 1609 N N . LYS A 1 199 ? 16.164 -16.588 -24.424 1.00 68.12 199 LYS A N 1
ATOM 1610 C CA . LYS A 1 199 ? 16.774 -16.875 -25.727 1.00 68.12 199 LYS A CA 1
ATOM 1611 C C . LYS A 1 199 ? 16.866 -18.387 -25.947 1.00 68.12 199 LYS A C 1
ATOM 1613 O O . LYS A 1 199 ? 16.915 -19.141 -24.971 1.00 68.12 199 LYS A O 1
ATOM 1618 N N . GLU A 1 200 ? 16.967 -18.810 -27.210 1.00 62.66 200 GLU A N 1
ATOM 1619 C CA . GLU A 1 200 ? 17.238 -20.210 -27.597 1.00 62.66 200 GLU A CA 1
ATOM 1620 C C . GLU A 1 200 ? 18.415 -20.788 -26.786 1.00 62.66 200 GLU A C 1
ATOM 1622 O O . GLU A 1 200 ? 18.316 -21.882 -26.241 1.00 62.66 200 GLU A O 1
ATOM 1627 N N . ASP A 1 201 ? 19.448 -19.975 -26.532 1.00 66.88 201 ASP A N 1
ATOM 1628 C CA . ASP A 1 201 ? 20.609 -20.321 -25.703 1.00 66.88 201 ASP A CA 1
ATOM 1629 C C . ASP A 1 201 ? 20.281 -20.796 -24.275 1.00 66.88 201 ASP A C 1
ATOM 1631 O O . ASP A 1 201 ? 21.069 -21.531 -23.692 1.00 66.88 201 ASP A O 1
ATOM 1635 N N . ILE A 1 202 ? 19.185 -20.345 -23.652 1.00 71.38 202 ILE A N 1
ATOM 1636 C CA . ILE A 1 202 ? 18.794 -20.804 -22.307 1.00 71.38 202 ILE A CA 1
ATOM 1637 C C . ILE A 1 202 ? 17.961 -22.079 -22.409 1.00 71.38 202 ILE A C 1
ATOM 1639 O O . ILE A 1 202 ? 18.175 -22.997 -21.625 1.00 71.38 202 ILE A O 1
ATOM 1643 N N . ILE A 1 203 ? 17.043 -22.152 -23.376 1.00 72.50 203 ILE A N 1
ATOM 1644 C CA . ILE A 1 203 ? 16.132 -23.292 -23.556 1.00 72.50 203 ILE A CA 1
ATOM 1645 C C . ILE A 1 203 ? 16.892 -24.548 -24.012 1.00 72.50 203 ILE A C 1
ATOM 1647 O O . ILE A 1 203 ? 16.625 -25.634 -23.498 1.00 72.50 203 ILE A O 1
ATOM 1651 N N . ASP A 1 204 ? 17.848 -24.401 -24.932 1.00 73.38 204 ASP A N 1
ATOM 1652 C CA . ASP A 1 204 ? 18.527 -25.520 -25.601 1.00 73.38 204 ASP A CA 1
ATOM 1653 C C . ASP A 1 204 ? 19.803 -25.991 -24.883 1.00 73.38 204 ASP A C 1
ATOM 1655 O O . ASP A 1 204 ? 20.468 -26.931 -25.319 1.00 73.38 204 ASP A O 1
ATOM 1659 N N . LYS A 1 205 ? 20.149 -25.381 -23.743 1.00 72.75 205 LYS A N 1
ATOM 1660 C CA . LYS A 1 205 ? 21.300 -25.792 -22.916 1.00 72.75 205 LYS A CA 1
ATOM 1661 C C . LYS A 1 205 ? 21.161 -27.189 -22.321 1.00 72.75 205 LYS A C 1
ATOM 1663 O O . LYS A 1 205 ? 22.164 -27.880 -22.149 1.00 72.75 205 LYS A O 1
ATOM 1668 N N . ILE A 1 206 ? 19.943 -27.572 -21.942 1.00 73.56 206 ILE A N 1
ATOM 1669 C CA . ILE A 1 206 ? 19.629 -28.886 -21.381 1.00 73.56 206 ILE A CA 1
ATOM 1670 C C . ILE A 1 206 ? 18.526 -29.489 -22.242 1.00 73.56 206 ILE A C 1
ATOM 1672 O O . ILE A 1 206 ? 17.394 -29.004 -22.245 1.00 73.56 206 ILE A O 1
ATOM 1676 N N . ASP A 1 207 ? 18.855 -30.569 -22.948 1.00 71.12 207 ASP A N 1
ATOM 1677 C CA . ASP A 1 207 ? 17.910 -31.302 -23.792 1.00 71.12 207 ASP A CA 1
ATOM 1678 C C . ASP A 1 207 ? 17.021 -32.235 -22.945 1.00 71.12 207 ASP A C 1
ATOM 1680 O O . ASP A 1 207 ? 17.088 -33.459 -23.026 1.00 71.12 207 ASP A O 1
ATOM 1684 N N . ASP A 1 208 ? 16.236 -31.634 -22.046 1.00 77.06 208 ASP A N 1
ATOM 1685 C CA . ASP A 1 208 ? 15.210 -32.302 -21.243 1.00 77.06 208 ASP A CA 1
ATOM 1686 C C . ASP A 1 208 ? 13.915 -31.481 -21.282 1.00 77.06 208 ASP A C 1
ATOM 1688 O O . ASP A 1 208 ? 13.879 -30.288 -20.965 1.00 77.06 208 ASP A O 1
ATOM 1692 N N . GLU A 1 209 ? 12.813 -32.138 -21.632 1.00 74.94 209 GLU A N 1
ATOM 1693 C CA . GLU A 1 209 ? 11.481 -31.539 -21.646 1.00 74.94 209 GLU A CA 1
ATOM 1694 C C . GLU A 1 209 ? 11.074 -31.030 -20.251 1.00 74.94 209 GLU A C 1
ATOM 1696 O O . GLU A 1 209 ? 10.397 -30.006 -20.124 1.00 74.94 209 GLU A O 1
ATOM 1701 N N . LYS A 1 210 ? 11.536 -31.695 -19.182 1.00 79.50 210 LYS A N 1
ATOM 1702 C CA . LYS A 1 210 ? 11.272 -31.275 -17.799 1.00 79.50 210 LYS A CA 1
ATOM 1703 C C . LYS A 1 210 ? 11.931 -29.940 -17.470 1.00 79.50 210 LYS A C 1
ATOM 1705 O O . LYS A 1 210 ? 11.322 -29.124 -16.779 1.00 79.50 210 LYS A O 1
ATOM 1710 N N . TYR A 1 211 ? 13.140 -29.700 -17.982 1.00 83.62 211 TYR A N 1
ATOM 1711 C CA . TYR A 1 211 ? 13.855 -28.438 -17.790 1.00 83.62 211 TYR A CA 1
ATOM 1712 C C . TYR A 1 211 ? 13.070 -27.272 -18.397 1.00 83.62 211 TYR A C 1
ATOM 1714 O O . TYR A 1 211 ? 12.786 -26.296 -17.702 1.00 83.62 211 TYR A O 1
ATOM 1722 N N . ARG A 1 212 ? 12.618 -27.410 -19.650 1.00 80.44 212 ARG A N 1
ATOM 1723 C CA . ARG A 1 212 ? 11.838 -26.367 -20.342 1.00 80.44 212 ARG A CA 1
ATOM 1724 C C . ARG A 1 212 ? 10.557 -26.018 -19.583 1.00 80.44 212 ARG A C 1
ATOM 1726 O O . ARG A 1 212 ? 10.271 -24.843 -19.365 1.00 80.44 212 ARG A O 1
ATOM 1733 N N . LYS A 1 213 ? 9.833 -27.033 -19.098 1.00 81.19 213 LYS A N 1
ATOM 1734 C CA . LYS A 1 213 ? 8.607 -26.850 -18.301 1.00 81.19 213 LYS A CA 1
ATOM 1735 C C . LYS A 1 213 ? 8.864 -26.094 -16.996 1.00 81.19 213 LYS A C 1
ATOM 1737 O O . LYS A 1 213 ? 8.099 -25.194 -16.664 1.00 81.19 213 LYS A O 1
ATOM 1742 N N . ILE A 1 214 ? 9.954 -26.402 -16.289 1.00 86.50 214 ILE A N 1
ATOM 1743 C CA . ILE A 1 214 ? 10.337 -25.695 -15.056 1.00 86.50 214 ILE A CA 1
ATOM 1744 C C . ILE A 1 214 ? 10.700 -24.231 -15.343 1.00 86.50 214 ILE A C 1
ATOM 1746 O O . ILE A 1 214 ? 10.274 -23.351 -14.599 1.00 86.50 214 ILE A O 1
ATOM 1750 N N . ILE A 1 215 ? 11.444 -23.947 -16.417 1.00 86.44 215 ILE A N 1
ATOM 1751 C CA . ILE A 1 215 ? 11.804 -22.571 -16.806 1.00 86.44 215 ILE A CA 1
ATOM 1752 C C . ILE A 1 215 ? 10.550 -21.747 -17.123 1.00 86.44 215 ILE A C 1
ATOM 1754 O O . ILE A 1 215 ? 10.415 -20.615 -16.655 1.00 86.44 215 ILE A O 1
ATOM 1758 N N . TYR A 1 216 ? 9.598 -22.325 -17.854 1.00 84.56 216 TYR A N 1
ATOM 1759 C CA . TYR A 1 216 ? 8.319 -21.682 -18.151 1.00 84.56 216 TYR A CA 1
ATOM 1760 C C . TYR A 1 216 ? 7.463 -21.451 -16.904 1.00 84.56 216 TYR A C 1
ATOM 1762 O O . TYR A 1 216 ? 6.930 -20.354 -16.731 1.00 84.56 216 TYR A O 1
ATOM 1770 N N . ALA A 1 217 ? 7.378 -22.439 -16.010 1.00 87.56 217 ALA A N 1
ATOM 1771 C CA . ALA A 1 217 ? 6.677 -22.303 -14.736 1.00 87.56 217 ALA A CA 1
ATOM 1772 C C . ALA A 1 217 ? 7.313 -21.224 -13.846 1.00 87.56 217 ALA A C 1
ATOM 1774 O O . ALA A 1 217 ? 6.602 -20.448 -13.217 1.00 87.56 217 ALA A O 1
ATOM 1775 N N . LEU A 1 218 ? 8.643 -21.113 -13.844 1.00 89.88 218 LEU A N 1
ATOM 1776 C CA . LEU A 1 218 ? 9.372 -20.099 -13.085 1.00 89.88 218 LEU A CA 1
ATOM 1777 C C . LEU A 1 218 ? 9.181 -18.686 -13.654 1.00 89.88 218 LEU A C 1
ATOM 1779 O O . LEU A 1 218 ? 8.963 -17.747 -12.889 1.00 89.88 218 LEU A O 1
ATOM 1783 N N . ALA A 1 219 ? 9.185 -18.529 -14.981 1.00 88.25 219 ALA A N 1
ATOM 1784 C CA . ALA A 1 219 ? 8.834 -17.260 -15.620 1.00 88.25 219 ALA A CA 1
ATOM 1785 C C . ALA A 1 219 ? 7.395 -16.838 -15.277 1.00 88.25 219 ALA A C 1
ATOM 1787 O O . ALA A 1 219 ? 7.147 -15.678 -14.947 1.00 88.25 219 ALA A O 1
ATOM 1788 N N . TYR A 1 220 ? 6.461 -17.793 -15.299 1.00 87.88 220 TYR A N 1
ATOM 1789 C CA . TYR A 1 220 ? 5.069 -17.551 -14.933 1.00 87.88 220 TYR A CA 1
ATOM 1790 C C . TYR A 1 220 ? 4.911 -17.188 -13.453 1.00 87.88 220 TYR A C 1
ATOM 1792 O O . TYR A 1 220 ? 4.249 -16.197 -13.146 1.00 87.88 220 TYR A O 1
ATOM 1800 N N . LEU A 1 221 ? 5.573 -17.918 -12.544 1.00 90.81 221 LEU A N 1
ATOM 1801 C CA . LEU A 1 221 ? 5.607 -17.591 -11.118 1.00 90.81 221 LEU A CA 1
ATOM 1802 C C . LEU A 1 221 ? 6.090 -16.154 -10.915 1.00 90.81 221 LEU A C 1
ATOM 1804 O O . LEU A 1 221 ? 5.435 -15.394 -10.211 1.00 90.81 221 LEU A O 1
ATOM 1808 N N . HIS A 1 222 ? 7.195 -15.756 -11.549 1.00 90.81 222 HIS A N 1
ATOM 1809 C CA . HIS A 1 222 ? 7.718 -14.397 -11.419 1.00 90.81 222 HIS A CA 1
ATOM 1810 C C . HIS A 1 222 ? 6.674 -13.341 -11.805 1.00 90.81 222 HIS A C 1
ATOM 1812 O O . HIS A 1 222 ? 6.449 -12.398 -11.047 1.00 90.81 222 HIS A O 1
ATOM 1818 N N . CYS A 1 223 ? 5.970 -13.535 -12.924 1.00 88.38 223 CYS A N 1
ATOM 1819 C CA . CYS A 1 223 ? 4.874 -12.654 -13.325 1.00 88.38 223 CYS A CA 1
ATOM 1820 C C . CYS A 1 223 ? 3.745 -12.611 -12.294 1.00 88.38 223 CYS A C 1
ATOM 1822 O O . CYS A 1 223 ? 3.270 -11.523 -11.975 1.00 88.38 223 CYS A O 1
ATOM 1824 N N . VAL A 1 224 ? 3.337 -13.760 -11.750 1.00 89.50 224 VAL A N 1
ATOM 1825 C CA . VAL A 1 224 ? 2.310 -13.838 -10.701 1.00 89.50 224 VAL A CA 1
ATOM 1826 C C . VAL A 1 224 ? 2.745 -13.051 -9.463 1.00 89.50 224 VAL A C 1
ATOM 1828 O O . VAL A 1 224 ? 1.989 -12.208 -8.984 1.00 89.50 224 VAL A O 1
ATOM 1831 N N . LEU A 1 225 ? 3.972 -13.256 -8.977 1.00 90.31 225 LEU A N 1
ATOM 1832 C CA . LEU A 1 225 ? 4.499 -12.562 -7.797 1.00 90.31 225 LEU A CA 1
ATOM 1833 C C . LEU A 1 225 ? 4.552 -11.037 -8.004 1.00 90.31 225 LEU A C 1
ATOM 1835 O O . LEU A 1 225 ? 4.145 -10.286 -7.114 1.00 90.31 225 LEU A O 1
ATOM 1839 N N . CYS A 1 226 ? 4.991 -10.576 -9.182 1.00 87.75 226 CYS A N 1
ATOM 1840 C CA . CYS A 1 226 ? 5.010 -9.155 -9.546 1.00 87.75 226 CYS A CA 1
ATOM 1841 C C . CYS A 1 226 ? 3.598 -8.553 -9.632 1.00 87.75 226 CYS A C 1
ATOM 1843 O O . CYS A 1 226 ? 3.359 -7.440 -9.163 1.00 87.75 226 CYS A O 1
ATOM 1845 N N . GLU A 1 227 ? 2.652 -9.272 -10.233 1.00 87.56 227 GLU A N 1
ATOM 1846 C CA . GLU A 1 227 ? 1.289 -8.793 -10.472 1.00 87.56 227 GLU A CA 1
ATOM 1847 C C . GLU A 1 227 ? 0.444 -8.757 -9.191 1.00 87.56 227 GLU A C 1
ATOM 1849 O O . GLU A 1 227 ? -0.408 -7.877 -9.042 1.00 87.56 227 GLU A O 1
ATOM 1854 N N . ARG A 1 228 ? 0.734 -9.623 -8.211 1.00 89.31 228 ARG A N 1
ATOM 1855 C CA . ARG A 1 228 ? 0.084 -9.612 -6.889 1.00 89.31 228 ARG A CA 1
ATOM 1856 C C . ARG A 1 228 ? 0.250 -8.288 -6.139 1.00 89.31 228 ARG A C 1
ATOM 1858 O O . ARG A 1 228 ? -0.682 -7.880 -5.451 1.00 89.31 228 ARG A O 1
ATOM 1865 N N . LYS A 1 229 ? 1.358 -7.558 -6.344 1.00 86.69 229 LYS A N 1
ATOM 1866 C CA . LYS A 1 229 ? 1.602 -6.223 -5.751 1.00 86.69 229 LYS A CA 1
ATOM 1867 C C . LYS A 1 229 ? 0.455 -5.234 -6.011 1.00 86.69 229 LYS A C 1
ATOM 1869 O O . LYS A 1 229 ? 0.212 -4.341 -5.205 1.00 86.69 229 LYS A O 1
ATOM 1874 N N . LYS A 1 230 ? -0.284 -5.397 -7.116 1.00 85.81 230 LYS A N 1
ATOM 1875 C CA . LYS A 1 230 ? -1.405 -4.518 -7.497 1.00 85.81 230 LYS A CA 1
ATOM 1876 C C . LYS A 1 230 ? -2.556 -4.516 -6.492 1.00 85.81 230 LYS A C 1
ATOM 1878 O O . LYS A 1 230 ? -3.276 -3.526 -6.416 1.00 85.81 230 LYS A O 1
ATOM 1883 N N . PHE A 1 231 ? -2.730 -5.595 -5.733 1.00 88.12 231 PHE A N 1
ATOM 1884 C CA . PHE A 1 231 ? -3.857 -5.766 -4.813 1.00 88.12 231 PHE A CA 1
ATOM 1885 C C . PHE A 1 231 ? -3.561 -5.272 -3.390 1.00 88.12 231 PHE A C 1
ATOM 1887 O O . PHE A 1 231 ? -4.376 -5.480 -2.493 1.00 88.12 231 PHE A O 1
ATOM 1894 N N . GLY A 1 232 ? -2.426 -4.592 -3.177 1.00 86.88 232 GLY A N 1
ATOM 1895 C CA . GLY A 1 232 ? -2.049 -4.058 -1.867 1.00 86.88 232 GLY A CA 1
ATOM 1896 C C . GLY A 1 232 ? -1.951 -5.171 -0.812 1.00 86.88 232 GLY A C 1
ATOM 1897 O O . GLY A 1 232 ? -1.500 -6.260 -1.167 1.00 86.88 232 GLY A O 1
ATOM 1898 N N . PRO A 1 233 ? -2.430 -4.940 0.427 1.00 87.50 233 PRO A N 1
ATOM 1899 C CA . PRO A 1 233 ? -2.364 -5.909 1.528 1.00 87.50 233 PRO A CA 1
ATOM 1900 C C . PRO A 1 233 ? -3.006 -7.277 1.251 1.00 87.50 233 PRO A C 1
ATOM 1902 O O . PRO A 1 233 ? -2.588 -8.272 1.828 1.00 87.50 233 PRO A O 1
ATOM 1905 N N . LEU A 1 234 ? -3.992 -7.364 0.346 1.00 87.69 234 LEU A N 1
ATOM 1906 C CA . LEU A 1 234 ? -4.575 -8.651 -0.076 1.00 87.69 234 LEU A CA 1
ATOM 1907 C C . LEU A 1 234 ? -3.619 -9.474 -0.956 1.00 87.69 234 LEU A C 1
ATOM 1909 O O . LEU A 1 234 ? -3.744 -10.695 -1.064 1.00 87.69 234 LEU A O 1
ATOM 1913 N N . GLY A 1 235 ? -2.706 -8.794 -1.650 1.00 89.12 235 GLY A N 1
ATOM 1914 C CA . GLY A 1 235 ? -1.660 -9.407 -2.459 1.00 89.12 235 GLY A CA 1
ATOM 1915 C C . GLY A 1 235 ? -0.416 -9.723 -1.634 1.00 89.12 235 GLY A C 1
ATOM 1916 O O . GLY A 1 235 ? 0.011 -10.877 -1.604 1.00 89.12 235 GLY A O 1
ATOM 1917 N N . TRP A 1 236 ? 0.136 -8.696 -0.992 1.00 91.00 236 TRP A N 1
ATOM 1918 C CA . TRP A 1 236 ? 1.289 -8.751 -0.095 1.00 91.00 236 TRP A CA 1
ATOM 1919 C C . TRP A 1 236 ? 1.083 -7.741 1.029 1.00 91.00 236 TRP A C 1
ATOM 1921 O O . TRP A 1 236 ? 0.711 -6.599 0.739 1.00 91.00 236 TRP A O 1
ATOM 1931 N N . CYS A 1 237 ? 1.372 -8.111 2.276 1.00 91.25 237 CYS A N 1
ATOM 1932 C CA . CYS A 1 237 ? 1.320 -7.170 3.397 1.00 91.25 237 CYS A CA 1
ATOM 1933 C C . CYS A 1 237 ? 2.254 -5.976 3.146 1.00 91.25 237 CYS A C 1
ATOM 1935 O O . CYS A 1 237 ? 1.884 -4.828 3.402 1.00 91.25 237 CYS A O 1
ATOM 1937 N N . VAL A 1 238 ? 3.436 -6.239 2.577 1.00 90.75 238 VAL A N 1
ATOM 1938 C CA . VAL A 1 238 ? 4.412 -5.218 2.167 1.00 90.75 238 VAL A CA 1
ATOM 1939 C C . VAL A 1 238 ? 4.596 -5.240 0.640 1.00 90.75 238 VAL A C 1
ATOM 1941 O O . VAL A 1 238 ? 4.726 -6.305 0.043 1.00 90.75 238 VAL A O 1
ATOM 1944 N N . PRO A 1 239 ? 4.637 -4.082 -0.047 1.00 87.88 239 PRO A N 1
ATOM 1945 C CA . PRO A 1 239 ? 4.713 -4.027 -1.508 1.00 87.88 239 PRO A CA 1
ATOM 1946 C C . PRO A 1 239 ? 6.116 -4.374 -2.051 1.00 87.88 239 PRO A C 1
ATOM 1948 O O . PRO A 1 239 ? 6.855 -3.490 -2.489 1.00 87.88 239 PRO A O 1
ATOM 1951 N N . TYR A 1 240 ? 6.467 -5.662 -2.077 1.00 89.19 240 TYR A N 1
ATOM 1952 C CA . TYR A 1 240 ? 7.761 -6.155 -2.560 1.00 89.19 240 TYR A CA 1
ATOM 1953 C C . TYR A 1 240 ? 7.985 -5.930 -4.058 1.00 89.19 240 TYR A C 1
ATOM 1955 O O . TYR A 1 240 ? 7.064 -5.976 -4.876 1.00 89.19 240 TYR A O 1
ATOM 1963 N N . GLU A 1 241 ? 9.250 -5.732 -4.427 1.00 84.38 241 GLU A N 1
ATOM 1964 C CA . GLU A 1 241 ? 9.675 -5.558 -5.814 1.00 84.38 241 GLU A CA 1
ATOM 1965 C C . GLU A 1 241 ? 10.591 -6.689 -6.261 1.00 84.38 241 GLU A C 1
ATOM 1967 O O . GLU A 1 241 ? 11.807 -6.685 -6.050 1.00 84.38 241 GLU A O 1
ATOM 1972 N N . PHE A 1 242 ? 9.983 -7.668 -6.921 1.00 87.56 242 PHE A N 1
ATOM 1973 C CA . PHE A 1 242 ? 10.713 -8.734 -7.585 1.00 87.56 242 PHE A CA 1
ATOM 1974 C C . PHE A 1 242 ? 11.254 -8.224 -8.918 1.00 87.56 242 PHE A C 1
ATOM 1976 O O . PHE A 1 242 ? 10.513 -7.701 -9.752 1.00 87.56 242 PHE A O 1
ATOM 1983 N N . SER A 1 243 ? 12.560 -8.361 -9.105 1.00 83.00 243 SER A N 1
ATOM 1984 C CA . SER A 1 243 ? 13.284 -7.876 -10.272 1.00 83.00 243 SER A CA 1
ATOM 1985 C C . SER A 1 243 ? 13.665 -9.032 -11.184 1.00 83.00 243 SER A C 1
ATOM 1987 O O . SER A 1 243 ? 13.713 -10.198 -10.790 1.00 83.00 243 SER A O 1
ATOM 1989 N N . ILE A 1 244 ? 13.998 -8.697 -12.428 1.00 81.69 244 ILE A N 1
ATOM 1990 C CA . ILE A 1 244 ? 14.413 -9.692 -13.417 1.00 81.69 244 ILE A CA 1
ATOM 1991 C C . ILE A 1 244 ? 15.721 -10.407 -13.024 1.00 81.69 244 ILE A C 1
ATOM 1993 O O . ILE A 1 244 ? 15.984 -11.527 -13.454 1.00 81.69 244 ILE A O 1
ATOM 1997 N N . THR A 1 245 ? 16.533 -9.782 -12.167 1.00 84.19 245 THR A N 1
ATOM 1998 C CA . THR A 1 245 ? 17.738 -10.384 -11.582 1.00 84.19 245 THR A CA 1
ATOM 1999 C C . THR A 1 245 ? 17.415 -11.608 -10.731 1.00 84.19 245 THR A C 1
ATOM 2001 O O . THR A 1 245 ? 18.157 -12.584 -10.787 1.00 84.19 245 THR A O 1
ATOM 2004 N N . ASP A 1 246 ? 16.301 -11.578 -9.995 1.00 89.31 246 ASP A N 1
ATOM 2005 C CA . ASP A 1 246 ? 15.872 -12.677 -9.122 1.00 89.31 246 ASP A CA 1
ATOM 2006 C C . ASP A 1 246 ? 15.441 -13.877 -9.974 1.00 89.31 246 ASP A C 1
ATOM 2008 O O . ASP A 1 246 ? 15.804 -15.024 -9.703 1.00 89.31 246 ASP A O 1
ATOM 2012 N N . LEU A 1 247 ? 14.728 -13.596 -11.072 1.00 88.69 247 LEU A N 1
ATOM 2013 C CA . LEU A 1 247 ? 14.358 -14.600 -12.064 1.00 88.69 247 LEU A CA 1
ATOM 2014 C C . LEU A 1 247 ? 15.601 -15.229 -12.710 1.00 88.69 247 LEU A C 1
ATOM 2016 O O . LEU A 1 247 ? 15.706 -16.451 -12.798 1.00 88.69 247 LEU A O 1
ATOM 2020 N N . PHE A 1 248 ? 16.570 -14.410 -13.124 1.00 87.06 248 PHE A N 1
ATOM 2021 C CA . PHE A 1 248 ? 17.796 -14.897 -13.754 1.00 87.06 248 PHE A CA 1
ATOM 2022 C C . PHE A 1 248 ? 18.650 -15.747 -12.801 1.00 87.06 248 PHE A C 1
ATOM 2024 O O . PHE A 1 248 ? 19.142 -16.809 -13.186 1.00 87.06 248 PHE A O 1
ATOM 2031 N N . ALA A 1 249 ? 18.797 -15.327 -11.544 1.00 90.25 249 ALA A N 1
ATOM 2032 C CA . ALA A 1 249 ? 19.497 -16.106 -10.526 1.00 90.25 249 ALA A CA 1
ATOM 2033 C C . ALA A 1 249 ? 18.793 -17.448 -10.252 1.00 90.25 249 ALA A C 1
ATOM 2035 O O . ALA A 1 249 ? 19.453 -18.488 -10.159 1.00 90.25 249 ALA A O 1
ATOM 2036 N N . SER A 1 250 ? 17.457 -17.445 -10.233 1.00 92.50 250 SER A N 1
ATOM 2037 C CA . SER A 1 250 ? 16.638 -18.654 -10.122 1.00 92.50 250 SER A CA 1
ATOM 2038 C C . SER A 1 250 ? 16.835 -19.598 -11.315 1.00 92.50 250 SER A C 1
ATOM 2040 O O . SER A 1 250 ? 17.026 -20.798 -11.115 1.00 92.50 250 SER A O 1
ATOM 2042 N N . PHE A 1 251 ? 16.893 -19.080 -12.549 1.00 89.94 251 PHE A N 1
ATOM 2043 C CA . PHE A 1 251 ? 17.214 -19.882 -13.736 1.00 89.94 251 PHE A CA 1
ATOM 2044 C C . PHE A 1 251 ? 18.593 -20.534 -13.643 1.00 89.94 251 PHE A C 1
ATOM 2046 O O . PHE A 1 251 ? 18.714 -21.736 -13.879 1.00 89.94 251 PHE A O 1
ATOM 2053 N N . LEU A 1 252 ? 19.622 -19.778 -13.248 1.00 89.12 252 LEU A N 1
ATOM 2054 C CA . LEU A 1 252 ? 20.980 -20.305 -13.089 1.00 89.12 252 LEU A CA 1
ATOM 2055 C C . LEU A 1 252 ? 21.061 -21.404 -12.024 1.00 89.12 252 LEU A C 1
ATOM 2057 O O . LEU A 1 252 ? 21.825 -22.361 -12.174 1.00 89.12 252 LEU A O 1
ATOM 2061 N N . PHE A 1 253 ? 20.302 -21.270 -10.936 1.00 92.06 253 PHE A N 1
ATOM 2062 C CA . PHE A 1 253 ? 20.213 -22.311 -9.921 1.00 92.06 253 PHE A CA 1
ATOM 2063 C C . PHE A 1 253 ? 19.549 -23.577 -10.471 1.00 92.06 253 PHE A C 1
ATOM 2065 O O . PHE A 1 253 ? 20.132 -24.655 -10.353 1.00 92.06 253 PHE A O 1
ATOM 2072 N N . ILE A 1 254 ? 18.374 -23.449 -11.100 1.00 89.81 254 ILE A N 1
ATOM 2073 C CA . ILE A 1 254 ? 17.640 -24.576 -11.694 1.00 89.81 254 ILE A CA 1
ATOM 2074 C C . ILE A 1 254 ? 18.509 -25.294 -12.733 1.00 89.81 254 ILE A C 1
ATOM 2076 O O . ILE A 1 254 ? 18.591 -26.520 -12.709 1.00 89.81 254 ILE A O 1
ATOM 2080 N N . GLU A 1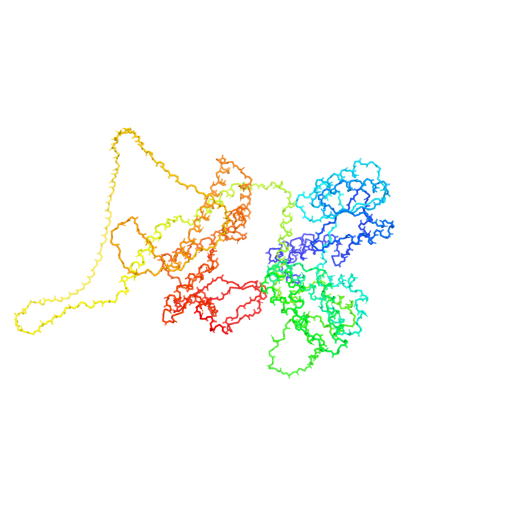 255 ? 19.208 -24.546 -13.593 1.00 87.56 255 GLU A N 1
ATOM 2081 C CA . GLU A 1 255 ? 20.157 -25.073 -14.583 1.00 87.56 255 GLU A CA 1
ATOM 2082 C C . GLU A 1 255 ? 21.218 -25.954 -13.910 1.00 87.56 255 GLU A C 1
ATOM 2084 O O . GLU A 1 255 ? 21.363 -27.128 -14.249 1.00 87.56 255 GLU A O 1
ATOM 2089 N N . LYS A 1 256 ? 21.921 -25.430 -12.900 1.00 88.00 256 LYS A N 1
ATOM 2090 C CA . LYS A 1 256 ? 22.970 -26.179 -12.186 1.00 88.00 256 LYS A CA 1
ATOM 2091 C C . LYS A 1 256 ? 22.413 -27.386 -11.429 1.00 88.00 256 LYS A C 1
ATOM 2093 O O . LYS A 1 256 ? 23.035 -28.453 -11.412 1.00 88.00 256 LYS A O 1
ATOM 2098 N N . HIS A 1 257 ? 21.253 -27.231 -10.795 1.00 87.69 257 HIS A N 1
ATOM 2099 C CA . HIS A 1 257 ? 20.623 -28.287 -10.014 1.00 87.69 257 HIS A CA 1
ATOM 2100 C C . HIS A 1 257 ? 20.171 -29.445 -10.909 1.00 87.69 257 HIS A C 1
ATOM 2102 O O . HIS A 1 257 ? 20.513 -30.597 -10.638 1.00 87.69 257 HIS A O 1
ATOM 2108 N N . LEU A 1 258 ? 19.487 -29.156 -12.018 1.00 85.56 258 LEU A N 1
ATOM 2109 C CA . LEU A 1 258 ? 19.046 -30.181 -12.961 1.00 85.56 258 LEU A CA 1
ATOM 2110 C C . LEU A 1 258 ? 20.213 -30.807 -13.718 1.00 85.56 258 LEU A C 1
ATOM 2112 O O . LEU A 1 258 ? 20.244 -32.026 -13.833 1.00 85.56 258 LEU A O 1
ATOM 2116 N N . TYR A 1 259 ? 21.219 -30.033 -14.130 1.00 84.44 259 TYR A N 1
ATOM 2117 C CA . TYR A 1 259 ? 22.416 -30.588 -14.765 1.00 84.44 259 TYR A CA 1
ATOM 2118 C C . TYR A 1 259 ? 23.123 -31.612 -13.860 1.00 84.44 259 TYR A C 1
ATOM 2120 O O . TYR A 1 259 ? 23.427 -32.724 -14.288 1.00 84.44 259 TYR A O 1
ATOM 2128 N N . SER A 1 260 ? 23.323 -31.286 -12.577 1.00 83.12 260 SER A N 1
ATOM 2129 C CA . SER A 1 260 ? 23.939 -32.218 -11.617 1.00 83.12 260 SER A CA 1
ATOM 2130 C C . SER A 1 260 ? 23.065 -33.441 -11.311 1.00 83.12 260 SER A C 1
ATOM 2132 O O . SER A 1 260 ? 23.582 -34.543 -11.135 1.00 83.12 260 SER A O 1
ATOM 2134 N N . THR A 1 261 ? 21.744 -33.270 -11.294 1.00 82.69 261 THR A N 1
ATOM 2135 C CA . THR A 1 261 ? 20.780 -34.344 -11.021 1.00 82.69 261 THR A CA 1
ATOM 2136 C C . THR A 1 261 ? 20.652 -35.309 -12.203 1.00 82.69 261 THR A C 1
ATOM 2138 O O . THR A 1 261 ? 20.658 -36.525 -11.997 1.00 82.69 261 THR A O 1
ATOM 2141 N N . LEU A 1 262 ? 20.621 -34.785 -13.434 1.00 78.94 262 LEU A N 1
ATOM 2142 C CA . LEU A 1 262 ? 20.562 -35.558 -14.679 1.00 78.94 262 LEU A CA 1
ATOM 2143 C C . LEU A 1 262 ? 21.847 -36.357 -14.914 1.00 78.94 262 LEU A C 1
ATOM 2145 O O . LEU A 1 262 ? 21.769 -37.532 -15.261 1.00 78.94 262 LEU A O 1
ATOM 2149 N N . LEU A 1 263 ? 23.023 -35.776 -14.638 1.00 78.44 263 LEU A N 1
ATOM 2150 C CA . LEU A 1 263 ? 24.305 -36.491 -14.729 1.00 78.44 263 LEU A CA 1
ATOM 2151 C C . LEU A 1 263 ? 24.369 -37.729 -13.821 1.00 78.44 263 LEU A C 1
ATOM 2153 O O . LEU A 1 263 ? 24.995 -38.725 -14.176 1.00 78.44 263 LEU A O 1
ATOM 2157 N N . VAL A 1 264 ? 23.739 -37.666 -12.645 1.00 80.50 264 VAL A N 1
ATOM 2158 C CA . VAL A 1 264 ? 23.756 -38.743 -11.636 1.00 80.50 264 VAL A CA 1
ATOM 2159 C C . VAL A 1 264 ? 22.474 -39.595 -11.690 1.00 80.50 264 VAL A C 1
ATOM 2161 O O . VAL A 1 264 ? 22.330 -40.541 -10.919 1.00 80.50 264 VAL A O 1
ATOM 2164 N N . ASN A 1 265 ? 21.550 -39.292 -12.611 1.00 76.50 265 ASN A N 1
ATOM 2165 C CA . ASN A 1 265 ? 20.249 -39.947 -12.782 1.00 76.50 265 ASN A CA 1
ATOM 2166 C C . ASN A 1 265 ? 19.439 -40.068 -11.471 1.00 76.50 265 ASN A C 1
ATOM 2168 O O . ASN A 1 265 ? 18.865 -41.114 -11.159 1.00 76.50 265 ASN A O 1
ATOM 2172 N N . ARG A 1 266 ? 19.447 -39.004 -10.658 1.00 80.12 266 ARG A N 1
ATOM 2173 C CA . ARG A 1 266 ? 18.685 -38.913 -9.401 1.00 80.12 266 ARG A CA 1
ATOM 2174 C C . ARG A 1 266 ? 17.315 -38.264 -9.638 1.00 80.12 266 ARG A C 1
ATOM 2176 O O . ARG A 1 266 ? 17.158 -37.527 -10.608 1.00 80.12 266 ARG A O 1
ATOM 2183 N N . PRO A 1 267 ? 16.315 -38.508 -8.772 1.00 80.88 267 PRO A N 1
ATOM 2184 C CA . PRO A 1 267 ? 15.068 -37.752 -8.820 1.00 80.88 267 PRO A CA 1
ATOM 2185 C C . PRO A 1 267 ? 15.307 -36.284 -8.439 1.00 80.88 267 PRO A C 1
ATOM 2187 O O . PRO A 1 267 ? 16.252 -35.965 -7.713 1.00 80.88 267 PRO A O 1
ATOM 2190 N N . ILE A 1 268 ? 14.434 -35.398 -8.922 1.00 83.81 268 ILE A N 1
ATOM 2191 C CA . ILE A 1 268 ? 14.469 -33.964 -8.610 1.00 83.81 268 ILE A CA 1
ATOM 2192 C C . ILE A 1 268 ? 14.175 -33.775 -7.117 1.00 83.81 268 ILE A C 1
ATOM 2194 O O . ILE A 1 268 ? 13.174 -34.285 -6.616 1.00 83.81 268 ILE A O 1
ATOM 2198 N N . ASN A 1 269 ? 15.036 -33.039 -6.408 1.00 88.31 269 ASN A N 1
ATOM 2199 C CA . ASN A 1 269 ? 14.810 -32.724 -5.000 1.00 88.31 269 ASN A CA 1
ATOM 2200 C C . ASN A 1 269 ? 13.967 -31.448 -4.867 1.00 88.31 269 ASN A C 1
ATOM 2202 O O . ASN A 1 269 ? 14.496 -30.334 -4.882 1.00 88.31 269 ASN A O 1
ATOM 2206 N N . TRP A 1 270 ? 12.655 -31.625 -4.711 1.00 89.19 270 TRP A N 1
ATOM 2207 C CA . TRP A 1 270 ? 11.716 -30.516 -4.554 1.00 89.19 270 TRP A CA 1
ATOM 2208 C C . TRP A 1 270 ? 11.972 -29.680 -3.305 1.00 89.19 270 TRP A C 1
ATOM 2210 O O . TRP A 1 270 ? 11.900 -28.463 -3.402 1.00 89.19 270 TRP A O 1
ATOM 2220 N N . GLU A 1 271 ? 12.376 -30.280 -2.182 1.00 91.19 271 GLU A N 1
ATOM 2221 C CA . GLU A 1 271 ? 12.673 -29.534 -0.949 1.00 91.19 271 GLU A CA 1
ATOM 2222 C C . GLU A 1 271 ? 13.799 -28.515 -1.169 1.00 91.19 271 GLU A C 1
ATOM 2224 O O . GLU A 1 271 ? 13.723 -27.377 -0.712 1.00 91.19 271 GLU A O 1
ATOM 2229 N N . SER A 1 272 ? 14.828 -28.895 -1.938 1.00 91.31 272 SER A N 1
ATOM 2230 C CA . SER A 1 272 ? 15.928 -27.988 -2.292 1.00 91.31 272 SER A CA 1
ATOM 2231 C C . SER A 1 272 ? 15.475 -26.855 -3.213 1.00 91.31 272 SER A C 1
ATOM 2233 O O . SER A 1 272 ? 15.935 -25.724 -3.059 1.00 91.31 272 SER A O 1
ATOM 2235 N N . ILE A 1 273 ? 14.585 -27.144 -4.167 1.00 91.62 273 ILE A N 1
ATOM 2236 C CA . ILE A 1 273 ? 14.019 -26.131 -5.069 1.00 91.62 273 ILE A CA 1
ATOM 2237 C C . ILE A 1 273 ? 13.112 -25.177 -4.290 1.00 91.62 273 ILE A C 1
ATOM 2239 O O . ILE A 1 273 ? 13.243 -23.965 -4.445 1.00 91.62 273 ILE A O 1
ATOM 2243 N N . HIS A 1 274 ? 12.241 -25.703 -3.427 1.00 94.00 274 HIS A N 1
ATOM 2244 C CA . HIS A 1 274 ? 11.344 -24.913 -2.587 1.00 94.00 274 HIS A CA 1
ATOM 2245 C C . HIS A 1 274 ? 12.126 -23.976 -1.688 1.00 94.00 274 HIS A C 1
ATOM 2247 O O . HIS A 1 274 ? 11.889 -22.775 -1.726 1.00 94.00 274 HIS A O 1
ATOM 2253 N N . TYR A 1 275 ? 13.108 -24.505 -0.960 1.00 94.00 275 TYR A N 1
ATOM 2254 C CA . TYR A 1 275 ? 13.956 -23.703 -0.091 1.00 94.00 275 TYR A CA 1
ATOM 2255 C C . TYR A 1 275 ? 14.719 -22.631 -0.878 1.00 94.00 275 TYR A C 1
ATOM 2257 O O . TYR A 1 275 ? 14.702 -21.459 -0.516 1.00 94.00 275 TYR A O 1
ATOM 2265 N N . MET A 1 276 ? 15.349 -22.993 -2.000 1.00 94.19 276 MET A N 1
ATOM 2266 C CA . MET A 1 276 ? 16.122 -22.022 -2.773 1.00 94.19 276 MET A CA 1
ATOM 2267 C C . MET A 1 276 ? 15.243 -20.907 -3.349 1.00 94.19 276 MET A C 1
ATOM 2269 O O . MET A 1 276 ? 15.619 -19.742 -3.272 1.00 94.19 276 MET A O 1
ATOM 2273 N N . LEU A 1 277 ? 14.083 -21.231 -3.922 1.00 93.88 277 LEU A N 1
ATOM 2274 C CA . LEU A 1 277 ? 13.207 -20.224 -4.520 1.00 93.88 277 LEU A CA 1
ATOM 2275 C C . LEU A 1 277 ? 12.496 -19.379 -3.455 1.00 93.88 277 LEU A C 1
ATOM 2277 O O . LEU A 1 277 ? 12.498 -18.152 -3.567 1.00 93.88 277 LEU A O 1
ATOM 2281 N N . ALA A 1 278 ? 11.914 -20.018 -2.436 1.00 93.81 278 ALA A N 1
ATOM 2282 C CA . ALA A 1 278 ? 11.077 -19.355 -1.441 1.00 93.81 278 ALA A CA 1
ATOM 2283 C C . ALA A 1 278 ? 11.881 -18.624 -0.363 1.00 93.81 278 ALA A C 1
ATOM 2285 O O . ALA A 1 278 ? 11.514 -17.508 -0.033 1.00 93.81 278 ALA A O 1
ATOM 2286 N N . GLU A 1 279 ? 12.976 -19.195 0.151 1.00 91.88 279 GLU A N 1
ATOM 2287 C CA . GLU A 1 279 ? 13.746 -18.598 1.256 1.00 91.88 279 GLU A CA 1
ATOM 2288 C C . GLU A 1 279 ? 14.918 -17.744 0.757 1.00 91.88 279 GLU A C 1
ATOM 2290 O O . GLU A 1 279 ? 15.185 -16.674 1.298 1.00 91.88 279 GLU A O 1
ATOM 2295 N N . VAL A 1 280 ? 15.624 -18.188 -0.292 1.00 93.31 280 VAL A N 1
ATOM 2296 C CA . VAL A 1 280 ? 16.887 -17.553 -0.712 1.00 93.31 280 VAL A CA 1
ATOM 2297 C C . VAL A 1 280 ? 16.690 -16.532 -1.833 1.00 93.31 280 VAL A C 1
ATOM 2299 O O . VAL A 1 280 ? 17.083 -15.379 -1.676 1.00 93.31 280 VAL A O 1
ATOM 2302 N N . GLN A 1 281 ? 16.112 -16.934 -2.971 1.00 92.94 281 GLN A N 1
ATOM 2303 C CA . GLN A 1 281 ? 16.022 -16.078 -4.163 1.00 92.94 281 GLN A CA 1
ATOM 2304 C C . GLN A 1 281 ? 14.963 -14.984 -3.998 1.00 92.94 281 GLN A C 1
ATOM 2306 O O . GLN A 1 281 ? 15.294 -13.801 -3.984 1.00 92.94 281 GLN A O 1
ATOM 2311 N N . TYR A 1 282 ? 13.694 -15.372 -3.849 1.00 93.62 282 TYR A N 1
ATOM 2312 C CA . TYR A 1 282 ? 12.602 -14.416 -3.657 1.00 93.62 282 TYR A CA 1
ATOM 2313 C C . TYR A 1 282 ? 12.449 -14.029 -2.178 1.00 93.62 282 TYR A C 1
ATOM 2315 O O . TYR A 1 282 ? 12.229 -12.856 -1.876 1.00 93.62 282 TYR A O 1
ATOM 2323 N N . GLY A 1 283 ? 12.650 -14.980 -1.258 1.00 91.81 283 GLY A N 1
ATOM 2324 C CA . GLY A 1 283 ? 12.545 -14.765 0.190 1.00 91.81 283 GLY A CA 1
ATOM 2325 C C . GLY A 1 283 ? 13.522 -13.751 0.763 1.00 91.81 283 GLY A C 1
ATOM 2326 O O . GLY A 1 283 ? 13.180 -13.070 1.724 1.00 91.81 283 GLY A O 1
ATOM 2327 N N . GLY A 1 284 ? 14.682 -13.546 0.127 1.00 90.06 284 GLY A N 1
ATOM 2328 C CA . GLY A 1 284 ? 15.651 -12.529 0.546 1.00 90.06 284 GLY A CA 1
ATOM 2329 C C . GLY A 1 284 ? 15.107 -11.092 0.537 1.00 90.06 284 GLY A C 1
ATOM 2330 O O . GLY A 1 284 ? 15.688 -10.220 1.178 1.00 90.06 284 GLY A O 1
ATOM 2331 N N . LYS A 1 285 ? 13.992 -10.838 -0.164 1.00 89.38 285 LYS A N 1
ATOM 2332 C CA . LYS A 1 285 ? 13.284 -9.546 -0.177 1.00 89.38 285 LYS A CA 1
ATOM 2333 C C . LYS A 1 285 ? 12.044 -9.518 0.717 1.00 89.38 285 LYS A C 1
ATOM 2335 O O . LYS A 1 285 ? 11.542 -8.435 1.004 1.00 89.38 285 LYS A O 1
ATOM 2340 N N . VAL A 1 286 ? 11.539 -10.682 1.122 1.00 93.44 286 VAL A N 1
ATOM 2341 C CA . VAL A 1 286 ? 10.302 -10.809 1.893 1.00 93.44 286 VAL A CA 1
ATOM 2342 C C . VAL A 1 286 ? 10.618 -10.657 3.375 1.00 93.44 286 VAL A C 1
ATOM 2344 O O . VAL A 1 286 ? 11.330 -11.462 3.977 1.00 93.44 286 VAL A O 1
ATOM 2347 N N . THR A 1 287 ? 10.091 -9.589 3.960 1.00 92.25 287 THR A N 1
ATOM 2348 C CA . THR A 1 287 ? 10.350 -9.203 5.350 1.00 92.25 287 THR A CA 1
ATOM 2349 C C . THR A 1 287 ? 9.313 -9.751 6.321 1.00 92.25 287 THR A C 1
ATOM 2351 O O . THR A 1 287 ? 9.672 -10.055 7.453 1.00 92.25 287 THR A O 1
ATOM 2354 N N . ASP A 1 288 ? 8.056 -9.868 5.894 1.00 93.69 288 ASP A N 1
ATOM 2355 C CA . ASP A 1 288 ? 6.935 -10.305 6.724 1.00 93.69 288 ASP A CA 1
ATOM 2356 C C . ASP A 1 288 ? 6.847 -11.838 6.776 1.00 93.69 288 ASP A C 1
ATOM 2358 O O . ASP A 1 288 ? 7.086 -12.525 5.779 1.00 93.69 288 ASP A O 1
ATOM 2362 N N . ASP A 1 289 ? 6.532 -12.379 7.954 1.00 92.06 289 ASP A N 1
ATOM 2363 C CA . ASP A 1 289 ? 6.518 -13.826 8.184 1.00 92.06 289 ASP A CA 1
ATOM 2364 C C . ASP A 1 289 ? 5.336 -14.518 7.486 1.00 92.06 289 ASP A C 1
ATOM 2366 O O . ASP A 1 289 ? 5.515 -15.599 6.922 1.00 92.06 289 ASP A O 1
ATOM 2370 N N . LEU A 1 290 ? 4.158 -13.882 7.443 1.00 92.06 290 LEU A N 1
ATOM 2371 C CA . LEU A 1 290 ? 2.983 -14.424 6.752 1.00 92.06 290 LEU A CA 1
ATOM 2372 C C . LEU A 1 290 ? 3.173 -14.369 5.235 1.00 92.06 290 LEU A C 1
ATOM 2374 O O . LEU A 1 290 ? 2.834 -15.321 4.531 1.00 92.06 290 LEU A O 1
ATOM 2378 N N . ASP A 1 291 ? 3.771 -13.290 4.725 1.00 94.88 291 ASP A N 1
ATOM 2379 C CA . ASP A 1 291 ? 4.135 -13.197 3.310 1.00 94.88 291 ASP A CA 1
ATOM 2380 C C . ASP A 1 291 ? 5.177 -14.266 2.923 1.00 94.88 291 ASP A C 1
ATOM 2382 O O . ASP A 1 291 ? 5.134 -14.803 1.811 1.00 94.88 291 ASP A O 1
ATOM 2386 N N . ARG A 1 292 ? 6.093 -14.637 3.831 1.00 93.81 292 ARG A N 1
ATOM 2387 C CA . ARG A 1 292 ? 7.065 -15.718 3.595 1.00 93.81 292 ARG A CA 1
ATOM 2388 C C . ARG A 1 292 ? 6.386 -17.083 3.499 1.00 93.81 292 ARG A C 1
ATOM 2390 O O . ARG A 1 292 ? 6.665 -17.835 2.563 1.00 93.81 292 ARG A O 1
ATOM 2397 N N . GLU A 1 293 ? 5.450 -17.383 4.399 1.00 93.12 293 GLU A N 1
ATOM 2398 C CA . GLU A 1 293 ? 4.633 -18.604 4.330 1.00 93.12 293 GLU A CA 1
ATOM 2399 C C . GLU A 1 293 ? 3.781 -18.655 3.053 1.00 93.12 293 GLU A C 1
ATOM 2401 O O . GLU A 1 293 ? 3.670 -19.699 2.398 1.00 93.12 293 GLU A O 1
ATOM 2406 N N . LEU A 1 294 ? 3.221 -17.515 2.646 1.00 93.00 294 LEU A N 1
ATOM 2407 C CA . LEU A 1 294 ? 2.460 -17.389 1.409 1.00 93.00 294 LEU A CA 1
ATOM 2408 C C . LEU A 1 294 ? 3.334 -17.676 0.181 1.00 93.00 294 LEU A C 1
ATOM 2410 O O . LEU A 1 294 ? 2.944 -18.465 -0.682 1.00 93.00 294 LEU A O 1
ATOM 2414 N N . LEU A 1 295 ? 4.524 -17.074 0.104 1.00 94.56 295 LEU A N 1
ATOM 2415 C CA . LEU A 1 295 ? 5.491 -17.322 -0.966 1.00 94.56 295 LEU A CA 1
ATOM 2416 C C . LEU A 1 295 ? 5.872 -18.804 -1.037 1.00 94.56 295 LEU A C 1
ATOM 2418 O O . LEU A 1 295 ? 5.869 -19.384 -2.125 1.00 94.56 295 LEU A O 1
ATOM 2422 N N . LEU A 1 296 ? 6.155 -19.427 0.108 1.00 94.12 296 LEU A N 1
ATOM 2423 C CA . LEU A 1 296 ? 6.457 -20.854 0.182 1.00 94.12 296 LEU A CA 1
ATOM 2424 C C . LEU A 1 296 ? 5.293 -21.699 -0.347 1.00 94.12 296 LEU A C 1
ATOM 2426 O O . LEU A 1 296 ? 5.520 -22.604 -1.148 1.00 94.12 296 LEU A O 1
ATOM 2430 N N . THR A 1 297 ? 4.057 -21.363 0.022 1.00 92.56 297 THR A N 1
ATOM 2431 C CA . THR A 1 297 ? 2.847 -22.049 -0.459 1.00 92.56 297 THR A CA 1
ATOM 2432 C C . THR A 1 297 ? 2.714 -21.952 -1.981 1.00 92.56 297 THR A C 1
ATOM 2434 O O . THR A 1 297 ? 2.448 -22.955 -2.644 1.00 92.56 297 THR A O 1
ATOM 2437 N N . TYR A 1 298 ? 2.969 -20.778 -2.569 1.00 91.62 298 TYR A N 1
ATOM 2438 C CA . TYR A 1 298 ? 2.993 -20.614 -4.028 1.00 91.62 298 TYR A CA 1
ATOM 2439 C C . TYR A 1 298 ? 4.077 -21.463 -4.685 1.00 91.62 298 TYR A C 1
ATOM 2441 O O . TYR A 1 298 ? 3.811 -22.159 -5.665 1.00 91.62 298 TYR A O 1
ATOM 2449 N N . VAL A 1 299 ? 5.297 -21.426 -4.153 1.00 92.56 299 VAL A N 1
ATOM 2450 C CA . VAL A 1 299 ? 6.421 -22.199 -4.689 1.00 92.56 299 VAL A CA 1
ATOM 2451 C C . VAL A 1 299 ? 6.127 -23.701 -4.612 1.00 92.56 299 VAL A C 1
ATOM 2453 O O . VAL A 1 299 ? 6.347 -24.408 -5.592 1.00 92.56 299 VAL A O 1
ATOM 2456 N N . GLN A 1 300 ? 5.567 -24.186 -3.505 1.00 91.00 300 GLN A N 1
ATOM 2457 C CA . GLN A 1 300 ? 5.163 -25.585 -3.346 1.00 91.00 300 GLN A CA 1
ATOM 2458 C C . GLN A 1 300 ? 4.050 -25.988 -4.317 1.00 91.00 300 GLN A C 1
ATOM 2460 O O . GLN A 1 300 ? 4.089 -27.089 -4.866 1.00 91.00 300 GLN A O 1
ATOM 2465 N N . HIS A 1 301 ? 3.086 -25.097 -4.560 1.00 86.81 301 HIS A N 1
ATOM 2466 C CA . HIS A 1 301 ? 1.990 -25.344 -5.491 1.00 86.81 301 HIS A CA 1
ATOM 2467 C C . HIS A 1 301 ? 2.470 -25.432 -6.950 1.00 86.81 301 HIS A C 1
ATOM 2469 O O . HIS A 1 301 ? 2.090 -26.358 -7.663 1.00 86.81 301 HIS A O 1
ATOM 2475 N N . TYR A 1 302 ? 3.341 -24.515 -7.392 1.00 85.62 302 TYR A N 1
ATOM 2476 C CA . TYR A 1 302 ? 3.848 -24.498 -8.771 1.00 85.62 302 TYR A CA 1
ATOM 2477 C C . TYR A 1 302 ? 4.937 -25.545 -9.045 1.00 85.62 302 TYR A C 1
ATOM 2479 O O . TYR A 1 302 ? 5.017 -26.073 -10.155 1.00 85.62 302 TYR A O 1
ATOM 2487 N N . PHE A 1 303 ? 5.791 -25.846 -8.066 1.00 87.94 303 PHE A N 1
ATOM 2488 C CA . PHE A 1 303 ? 6.926 -26.755 -8.232 1.00 87.94 303 PHE A CA 1
ATOM 2489 C C . PHE A 1 303 ? 6.684 -28.066 -7.496 1.00 87.94 303 PHE A C 1
ATOM 2491 O O . PHE A 1 303 ? 7.223 -28.303 -6.423 1.00 87.94 303 PHE A O 1
ATOM 2498 N N . SER A 1 304 ? 5.890 -28.949 -8.082 1.00 84.19 304 SER A N 1
ATOM 2499 C CA . SER A 1 304 ? 5.650 -30.289 -7.547 1.00 84.19 304 SER A CA 1
ATOM 2500 C C . SER A 1 304 ? 5.731 -31.332 -8.660 1.00 84.19 304 SER A C 1
ATOM 2502 O O . SER A 1 304 ? 5.803 -31.000 -9.845 1.00 84.19 304 SER A O 1
ATOM 2504 N N . GLU A 1 305 ? 5.680 -32.621 -8.310 1.00 78.88 305 GLU A N 1
ATOM 2505 C CA . GLU A 1 305 ? 5.582 -33.678 -9.327 1.00 78.88 305 GLU A CA 1
ATOM 2506 C C . GLU A 1 305 ? 4.328 -33.550 -10.209 1.00 78.88 305 GLU A C 1
ATOM 2508 O O . GLU A 1 305 ? 4.287 -34.115 -11.305 1.00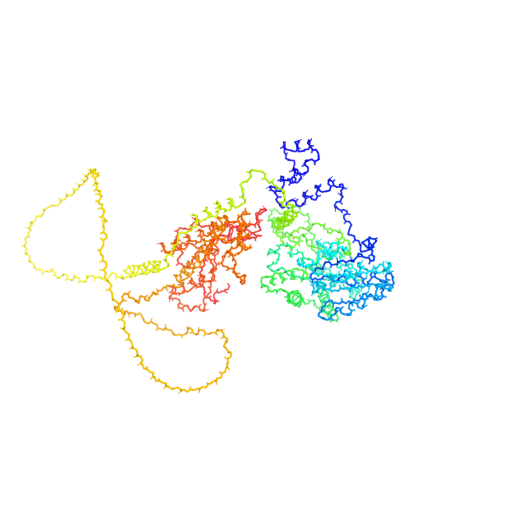 78.88 305 GLU A O 1
ATOM 2513 N N . GLU A 1 306 ? 3.311 -32.807 -9.762 1.00 74.31 306 GLU A N 1
ATOM 2514 C CA . GLU A 1 306 ? 2.096 -32.540 -10.533 1.00 74.31 306 GLU A CA 1
ATOM 2515 C C . GLU A 1 306 ? 2.357 -31.648 -11.750 1.00 74.31 306 GLU A C 1
ATOM 2517 O O . GLU A 1 306 ? 1.648 -31.784 -12.744 1.00 74.31 306 GLU A O 1
ATOM 2522 N N . LEU A 1 307 ? 3.436 -30.851 -11.746 1.00 73.38 307 LEU A N 1
ATOM 2523 C CA . LEU A 1 307 ? 3.863 -30.026 -12.885 1.00 73.38 307 LEU A CA 1
ATOM 2524 C C . LEU A 1 307 ? 4.029 -30.847 -14.177 1.00 73.38 307 LEU A C 1
ATOM 2526 O O . LEU A 1 307 ? 3.816 -30.347 -15.283 1.00 73.38 307 LEU A O 1
ATOM 2530 N N . PHE A 1 308 ? 4.420 -32.117 -14.044 1.00 70.75 308 PHE A N 1
ATOM 2531 C CA . PHE A 1 308 ? 4.699 -33.001 -15.174 1.00 70.75 308 PHE A CA 1
ATOM 2532 C C . PHE A 1 308 ? 3.527 -33.906 -15.561 1.00 70.75 308 PHE A C 1
ATOM 2534 O O . PHE A 1 308 ? 3.593 -34.557 -16.605 1.00 70.75 308 PHE A O 1
ATOM 2541 N N . LYS A 1 309 ? 2.467 -33.982 -14.749 1.00 66.06 309 LYS A N 1
ATOM 2542 C CA . LYS A 1 309 ? 1.331 -34.874 -15.007 1.00 66.06 309 LYS A CA 1
ATOM 2543 C C . LYS A 1 309 ? 0.321 -34.185 -15.929 1.00 66.06 309 LYS A C 1
ATOM 2545 O O . LYS A 1 309 ? -0.113 -33.065 -15.681 1.00 66.06 309 LYS A O 1
ATOM 2550 N N . SER A 1 310 ? -0.104 -34.873 -16.988 1.00 52.31 310 SER A N 1
ATOM 2551 C CA . SER A 1 310 ? -1.356 -34.548 -17.676 1.00 52.31 310 SER A CA 1
ATOM 2552 C C . SER A 1 310 ? -2.507 -34.998 -16.773 1.00 52.31 310 SER A C 1
ATOM 2554 O O . SER A 1 310 ? -2.604 -36.189 -16.460 1.00 52.31 310 SER A O 1
ATOM 2556 N N . ARG A 1 311 ? -3.356 -34.077 -16.305 1.00 48.00 311 ARG A N 1
ATOM 2557 C CA . ARG A 1 311 ? -4.549 -34.456 -15.530 1.00 48.00 311 ARG A CA 1
ATOM 2558 C C . ARG A 1 311 ? -5.408 -35.386 -16.404 1.00 48.00 311 ARG A C 1
ATOM 2560 O O . ARG A 1 311 ? -5.541 -35.098 -17.593 1.00 48.00 311 ARG A O 1
ATOM 2567 N N . PRO A 1 312 ? -5.969 -36.489 -15.873 1.00 41.41 312 PRO A N 1
ATOM 2568 C CA . PRO A 1 312 ? -6.920 -37.279 -16.640 1.00 41.41 312 PRO A CA 1
ATOM 2569 C C . PRO A 1 312 ? -8.070 -36.363 -17.056 1.00 41.41 312 PRO A C 1
ATOM 2571 O O . PRO A 1 312 ? -8.632 -35.657 -16.212 1.00 41.41 312 PRO A O 1
ATOM 2574 N N . GLU A 1 313 ? -8.375 -36.347 -18.354 1.00 36.78 313 GLU A N 1
ATOM 2575 C CA . GLU A 1 313 ? -9.594 -35.743 -18.876 1.00 36.78 313 GLU A CA 1
ATOM 2576 C C . GLU A 1 313 ? -10.747 -36.218 -17.991 1.00 36.78 313 GLU A C 1
ATOM 2578 O O . GLU A 1 313 ? -10.921 -37.421 -17.772 1.00 36.78 313 GLU A O 1
ATOM 2583 N N . ILE A 1 314 ? -11.497 -35.278 -17.413 1.00 37.91 314 ILE A N 1
ATOM 2584 C CA . ILE A 1 314 ? -12.780 -35.610 -16.807 1.00 37.91 314 ILE A CA 1
ATOM 2585 C C . ILE A 1 314 ? -13.610 -36.135 -17.972 1.00 37.91 314 ILE A C 1
ATOM 2587 O O . ILE A 1 314 ? -14.103 -35.367 -18.791 1.00 37.91 314 ILE A O 1
ATOM 2591 N N . SER A 1 315 ? -13.676 -37.458 -18.090 1.00 31.56 315 SER A N 1
ATOM 2592 C CA . SER A 1 315 ? -14.583 -38.124 -19.001 1.00 31.56 315 SER A CA 1
ATOM 2593 C C . SER A 1 315 ? -15.979 -37.636 -18.650 1.00 31.56 315 SER A C 1
ATOM 2595 O O . SER A 1 315 ? -16.429 -37.840 -17.517 1.00 31.56 315 SER A O 1
ATOM 2597 N N . ASP A 1 316 ? -16.641 -37.003 -19.611 1.00 33.50 316 ASP A N 1
ATOM 2598 C CA . ASP A 1 316 ? -18.075 -36.757 -19.608 1.00 33.50 316 ASP A CA 1
ATOM 2599 C C . ASP A 1 316 ? -18.814 -38.099 -19.474 1.00 33.50 316 ASP A C 1
ATOM 2601 O O . ASP A 1 316 ? -19.256 -38.711 -20.446 1.00 33.50 316 ASP A O 1
ATOM 2605 N N . HIS A 1 317 ? -18.938 -38.596 -18.247 1.00 32.81 317 HIS A N 1
ATOM 2606 C CA . HIS A 1 317 ? -19.895 -39.628 -17.898 1.00 32.81 317 HIS A CA 1
ATOM 2607 C C . HIS A 1 317 ? -21.058 -38.949 -17.172 1.00 32.81 317 HIS A C 1
ATOM 2609 O O . HIS A 1 317 ? -20.948 -38.629 -15.984 1.00 32.81 317 HIS A O 1
ATOM 2615 N N . PRO A 1 318 ? -22.191 -38.715 -17.861 1.00 36.41 318 PRO A N 1
ATOM 2616 C CA . PRO A 1 318 ? -23.401 -38.293 -17.194 1.00 36.41 318 PRO A CA 1
ATOM 2617 C C . PRO A 1 318 ? -23.885 -39.515 -16.420 1.00 36.41 318 PRO A C 1
ATOM 2619 O O . PRO A 1 318 ? -24.202 -40.528 -17.039 1.00 36.41 318 PRO A O 1
ATOM 2622 N N . ASN A 1 319 ? -23.860 -39.431 -15.088 1.00 36.62 319 ASN A N 1
ATOM 2623 C CA . ASN A 1 319 ? -24.578 -40.254 -14.098 1.00 36.62 319 ASN A CA 1
ATOM 2624 C C . ASN A 1 319 ? -23.661 -40.718 -12.957 1.00 36.62 319 ASN A C 1
ATOM 2626 O O . ASN A 1 319 ? -23.283 -41.882 -12.869 1.00 36.62 319 ASN A O 1
ATOM 2630 N N . ASN A 1 320 ? -23.382 -39.813 -12.021 1.00 32.06 320 ASN A N 1
ATOM 2631 C CA . ASN A 1 320 ? -23.312 -40.180 -10.607 1.00 32.06 320 ASN A CA 1
ATOM 2632 C C . ASN A 1 320 ? -23.720 -38.968 -9.766 1.00 32.06 320 ASN A C 1
ATOM 2634 O O . ASN A 1 320 ? -22.958 -38.031 -9.553 1.00 32.06 320 ASN A O 1
ATOM 2638 N N . SER A 1 321 ? -24.975 -38.976 -9.327 1.00 35.81 321 SER A N 1
ATOM 2639 C CA . SER A 1 321 ? -25.684 -37.862 -8.697 1.00 35.81 321 SER A CA 1
ATOM 2640 C C . SER A 1 321 ? -25.337 -37.624 -7.221 1.00 35.81 321 SER A C 1
ATOM 2642 O O . SER A 1 321 ? -26.178 -37.096 -6.506 1.00 35.81 321 SER A O 1
ATOM 2644 N N . ASN A 1 322 ? -24.146 -38.006 -6.745 1.00 34.94 322 ASN A N 1
ATOM 2645 C CA . ASN A 1 322 ? -23.806 -37.934 -5.314 1.00 34.94 322 ASN A CA 1
ATOM 2646 C C . ASN A 1 322 ? -22.471 -37.245 -4.985 1.00 34.94 322 ASN A C 1
ATOM 2648 O O . ASN A 1 322 ? -22.055 -37.277 -3.831 1.00 34.94 322 ASN A O 1
ATOM 2652 N N . ASN A 1 323 ? -21.831 -36.568 -5.940 1.00 34.12 323 ASN A N 1
ATOM 2653 C CA . ASN A 1 323 ? -20.674 -35.725 -5.638 1.00 34.12 323 ASN A CA 1
ATOM 2654 C C . ASN A 1 323 ? -21.065 -34.258 -5.822 1.00 34.12 323 ASN A C 1
ATOM 2656 O O . ASN A 1 323 ? -21.390 -33.831 -6.928 1.00 34.12 323 ASN A O 1
ATOM 2660 N N . ASN A 1 324 ? -21.060 -33.500 -4.722 1.00 31.91 324 ASN A N 1
ATOM 2661 C CA . ASN A 1 324 ? -21.209 -32.047 -4.739 1.00 31.91 324 ASN A CA 1
ATOM 2662 C C . ASN A 1 324 ? -20.225 -31.441 -5.763 1.00 31.91 324 ASN A C 1
ATOM 2664 O O . ASN A 1 324 ? -19.017 -31.620 -5.599 1.00 31.91 324 ASN A O 1
ATOM 2668 N N . PRO A 1 325 ? -20.688 -30.686 -6.774 1.00 32.47 325 PRO A N 1
ATOM 2669 C CA . PRO A 1 325 ? -19.820 -30.097 -7.798 1.00 32.47 325 PRO A CA 1
ATOM 2670 C C . PRO A 1 325 ? -18.988 -28.906 -7.283 1.00 32.47 325 PRO A C 1
ATOM 2672 O O . PRO A 1 325 ? -18.250 -28.298 -8.049 1.00 32.47 325 PRO A O 1
ATOM 2675 N N . ASN A 1 326 ? -19.069 -28.585 -5.987 1.00 33.44 326 ASN A N 1
ATOM 2676 C CA . ASN A 1 326 ? -18.459 -27.399 -5.378 1.00 33.44 326 ASN A CA 1
ATOM 2677 C C . ASN A 1 326 ? -17.092 -27.658 -4.709 1.00 33.44 326 ASN A C 1
ATOM 2679 O O . ASN A 1 326 ? -16.606 -26.792 -3.994 1.00 33.44 326 ASN A O 1
ATOM 2683 N N . MET A 1 327 ? -16.473 -28.829 -4.904 1.00 32.72 327 MET A N 1
ATOM 2684 C CA . MET A 1 327 ? -15.136 -29.145 -4.358 1.00 32.72 327 MET A CA 1
ATOM 2685 C C . MET A 1 327 ? -14.050 -29.343 -5.426 1.00 32.72 327 MET A C 1
ATOM 2687 O O . MET A 1 327 ? -12.975 -29.860 -5.131 1.00 32.72 327 MET A O 1
ATOM 2691 N N . VAL A 1 328 ? -14.295 -28.928 -6.670 1.00 36.06 328 VAL A N 1
ATOM 2692 C CA . VAL A 1 328 ? -13.202 -28.749 -7.633 1.00 36.06 328 VAL A CA 1
ATOM 2693 C C . VAL A 1 328 ? -12.669 -27.340 -7.415 1.00 36.06 328 VAL A C 1
ATOM 2695 O O . VAL A 1 328 ? -13.347 -26.376 -7.766 1.00 36.06 328 VAL A O 1
ATOM 2698 N N . ASN A 1 329 ? -11.498 -27.228 -6.782 1.00 37.34 329 ASN A N 1
ATOM 2699 C CA . ASN A 1 329 ? -10.813 -25.960 -6.544 1.00 37.34 329 ASN A CA 1
ATOM 2700 C C . ASN A 1 329 ? -10.819 -25.121 -7.831 1.00 37.34 329 ASN A C 1
ATOM 2702 O O . ASN A 1 329 ? -10.214 -25.494 -8.835 1.00 37.34 329 ASN A O 1
ATOM 2706 N N . SER A 1 330 ? -11.504 -23.979 -7.795 1.00 37.78 330 SER A N 1
ATOM 2707 C CA . SER A 1 330 ? -11.565 -22.978 -8.869 1.00 37.78 330 SER A CA 1
ATOM 2708 C C . SER A 1 330 ? -10.178 -22.457 -9.282 1.00 37.78 330 SER A C 1
ATOM 2710 O O . SER A 1 330 ? -10.027 -21.923 -10.381 1.00 37.78 330 SER A O 1
ATOM 2712 N N . LEU A 1 331 ? -9.165 -22.670 -8.433 1.00 41.28 331 LEU A N 1
ATOM 2713 C CA . LEU A 1 331 ? -7.744 -22.445 -8.706 1.00 41.28 331 LEU A CA 1
ATOM 2714 C C . LEU A 1 331 ? -7.199 -23.325 -9.846 1.00 41.28 331 LEU A C 1
ATOM 2716 O O . LEU A 1 331 ? -6.450 -22.830 -10.685 1.00 41.28 331 LEU A O 1
ATOM 2720 N N . ASP A 1 332 ? -7.599 -24.599 -9.926 1.00 44.16 332 ASP A N 1
ATOM 2721 C CA . ASP A 1 332 ? -6.963 -25.584 -10.817 1.00 44.16 332 ASP A CA 1
ATOM 2722 C C . ASP A 1 332 ? -7.258 -25.346 -12.305 1.00 44.16 332 ASP A C 1
ATOM 2724 O O . ASP A 1 332 ? -6.485 -25.750 -13.172 1.00 44.16 332 ASP A O 1
ATOM 2728 N N . ASN A 1 333 ? -8.391 -24.714 -12.625 1.00 44.88 333 ASN A N 1
ATOM 2729 C CA . ASN A 1 333 ? -8.823 -24.514 -14.012 1.00 44.88 333 ASN A CA 1
ATOM 2730 C C . ASN A 1 333 ? -8.161 -23.301 -14.685 1.00 44.88 333 ASN A C 1
ATOM 2732 O O . ASN A 1 333 ? -8.229 -23.184 -15.908 1.00 44.88 333 ASN A O 1
ATOM 2736 N N . ASN A 1 334 ? -7.534 -22.412 -13.908 1.00 49.44 334 ASN A N 1
ATOM 2737 C CA . ASN A 1 334 ? -7.002 -21.134 -14.389 1.00 49.44 334 ASN A CA 1
ATOM 2738 C C . ASN A 1 334 ? -5.468 -21.090 -14.474 1.00 49.44 334 ASN A C 1
ATOM 2740 O O . ASN A 1 334 ? -4.914 -20.075 -14.899 1.00 49.44 334 ASN A O 1
ATOM 2744 N N . ILE A 1 335 ? -4.777 -22.165 -14.084 1.00 57.03 335 ILE A N 1
ATOM 2745 C CA . ILE A 1 335 ? -3.316 -22.260 -14.169 1.00 57.03 335 ILE A CA 1
ATOM 2746 C C . ILE A 1 335 ? -2.923 -22.858 -15.530 1.00 57.03 335 ILE A C 1
ATOM 2748 O O . ILE A 1 335 ? -3.545 -23.824 -15.985 1.00 57.03 335 ILE A O 1
ATOM 2752 N N . PRO A 1 336 ? -1.888 -22.322 -16.200 1.00 58.62 336 PRO A N 1
ATOM 2753 C CA . PRO A 1 336 ? -1.407 -22.862 -17.463 1.00 58.62 336 PRO A CA 1
ATOM 2754 C C . PRO A 1 336 ? -1.000 -24.329 -17.359 1.00 58.62 336 PRO A C 1
ATOM 2756 O O . PRO A 1 336 ? -0.201 -24.712 -16.504 1.00 58.62 336 PRO A O 1
ATOM 2759 N N . ARG A 1 337 ? -1.490 -25.158 -18.282 1.00 59.62 337 ARG A N 1
ATOM 2760 C CA . ARG A 1 337 ? -1.089 -26.565 -18.386 1.00 59.62 337 ARG A CA 1
ATOM 2761 C C . ARG A 1 337 ? 0.300 -26.677 -19.010 1.00 59.62 337 ARG A C 1
ATOM 2763 O O . ARG A 1 337 ? 0.434 -26.923 -20.204 1.00 59.62 337 ARG A O 1
ATOM 2770 N N . PHE A 1 338 ? 1.348 -26.531 -18.202 1.00 57.72 338 PHE A N 1
ATOM 2771 C CA . PHE A 1 338 ? 2.741 -26.647 -18.663 1.00 57.72 338 PHE A CA 1
ATOM 2772 C C . PHE A 1 338 ? 3.081 -28.015 -19.271 1.00 57.72 338 PHE A C 1
ATOM 2774 O O . PHE A 1 338 ? 4.035 -28.121 -20.037 1.00 57.72 338 PHE A O 1
ATOM 2781 N N . SER A 1 339 ? 2.284 -29.051 -18.997 1.00 54.03 339 SER A N 1
ATOM 2782 C CA . SER A 1 339 ? 2.424 -30.371 -19.612 1.00 54.03 339 SER A CA 1
ATOM 2783 C C . SER A 1 339 ? 2.005 -30.422 -21.089 1.00 54.03 339 SER A C 1
ATOM 2785 O O . SER A 1 339 ? 2.582 -31.227 -21.816 1.00 54.03 339 SER A O 1
ATOM 2787 N N . GLU A 1 340 ? 1.082 -29.560 -21.536 1.00 51.56 340 GLU A N 1
ATOM 2788 C CA . GLU A 1 340 ? 0.521 -29.519 -22.903 1.00 51.56 340 GLU A CA 1
ATOM 2789 C C . GLU A 1 340 ? 1.169 -28.440 -23.799 1.00 51.56 340 GLU A C 1
ATOM 2791 O O . GLU A 1 340 ? 0.923 -28.397 -25.007 1.00 51.56 340 GLU A O 1
ATOM 2796 N N . ILE A 1 341 ? 1.999 -27.554 -23.233 1.00 58.19 341 ILE A N 1
ATOM 2797 C CA . ILE A 1 341 ? 2.612 -26.445 -23.976 1.00 58.19 341 ILE A CA 1
ATOM 2798 C C . ILE A 1 341 ? 3.751 -26.969 -24.865 1.00 58.19 341 ILE A C 1
ATOM 2800 O O . ILE A 1 341 ? 4.855 -27.232 -24.394 1.00 58.19 341 ILE A O 1
ATOM 2804 N N . THR A 1 342 ? 3.489 -27.080 -26.171 1.00 60.97 342 THR A N 1
ATOM 2805 C CA . THR A 1 342 ? 4.496 -27.417 -27.196 1.00 60.97 342 THR A CA 1
ATOM 2806 C C . THR A 1 342 ? 5.212 -26.186 -27.753 1.00 60.97 342 THR A C 1
ATOM 2808 O O . THR A 1 342 ? 6.387 -26.265 -28.100 1.00 60.97 342 THR A O 1
ATOM 2811 N N . ASN A 1 343 ? 4.522 -25.041 -27.822 1.00 70.12 343 ASN A N 1
ATOM 2812 C CA . ASN A 1 343 ? 5.085 -23.752 -28.218 1.00 70.12 343 ASN A CA 1
ATOM 2813 C C . ASN A 1 343 ? 4.634 -22.661 -27.239 1.00 70.12 343 ASN A C 1
ATOM 2815 O O . ASN A 1 343 ? 3.441 -22.375 -27.108 1.00 70.12 343 ASN A O 1
ATOM 2819 N N . PHE A 1 344 ? 5.605 -22.053 -26.564 1.00 71.69 344 PHE A N 1
ATOM 2820 C CA . PHE A 1 344 ? 5.365 -21.046 -25.542 1.00 71.69 344 PHE A CA 1
ATOM 2821 C C . PHE A 1 344 ? 4.833 -19.724 -26.106 1.00 71.69 344 PHE A C 1
ATOM 2823 O O . PHE A 1 344 ? 4.022 -19.076 -25.451 1.00 71.69 344 PHE A O 1
ATOM 2830 N N . ASP A 1 345 ? 5.191 -19.358 -27.339 1.00 72.44 345 ASP A N 1
ATOM 2831 C CA . ASP A 1 345 ? 4.669 -18.153 -27.995 1.00 72.44 345 ASP A CA 1
ATOM 2832 C C . ASP A 1 345 ? 3.156 -18.244 -28.223 1.00 72.44 345 ASP A C 1
ATOM 2834 O O . ASP A 1 345 ? 2.410 -17.318 -27.906 1.00 72.44 345 ASP A O 1
ATOM 2838 N N . ASN A 1 346 ? 2.678 -19.401 -28.692 1.00 77.00 346 ASN A N 1
ATOM 2839 C CA . ASN A 1 346 ? 1.243 -19.647 -28.864 1.00 77.00 346 ASN A CA 1
ATOM 2840 C C . ASN A 1 346 ? 0.505 -19.601 -27.523 1.00 77.00 346 ASN A C 1
ATOM 2842 O O . ASN A 1 346 ? -0.613 -19.091 -27.440 1.00 77.00 346 ASN A O 1
ATOM 2846 N N . PHE A 1 347 ? 1.141 -20.115 -26.470 1.00 76.56 347 PHE A N 1
ATOM 2847 C CA . PHE A 1 347 ? 0.603 -20.040 -25.123 1.00 76.56 347 PHE A CA 1
ATOM 2848 C C . PHE A 1 347 ? 0.503 -18.584 -24.634 1.00 76.56 347 PHE A C 1
ATOM 2850 O O . PHE A 1 347 ? -0.567 -18.178 -24.180 1.00 76.56 347 PHE A O 1
ATOM 2857 N N . ILE A 1 348 ? 1.551 -17.768 -24.799 1.00 78.62 348 ILE A N 1
ATOM 2858 C CA . ILE A 1 348 ? 1.523 -16.341 -24.439 1.00 78.62 348 ILE A CA 1
ATOM 2859 C C . ILE A 1 348 ? 0.397 -15.618 -25.186 1.00 78.62 348 ILE A C 1
ATOM 2861 O O . ILE A 1 348 ? -0.333 -14.833 -24.583 1.00 78.62 348 ILE A O 1
ATOM 2865 N N . GLU A 1 349 ? 0.208 -15.887 -26.479 1.00 80.94 349 GLU A N 1
ATOM 2866 C CA . GLU A 1 349 ? -0.858 -15.242 -27.251 1.00 80.94 349 GLU A CA 1
ATOM 2867 C C . GLU A 1 349 ? -2.267 -15.687 -26.838 1.00 80.94 349 GLU A C 1
ATOM 2869 O O . GLU A 1 349 ? -3.196 -14.878 -26.916 1.00 80.94 349 GLU A O 1
ATOM 2874 N N . SER A 1 350 ? -2.418 -16.915 -26.330 1.00 80.75 350 SER A N 1
ATOM 2875 C CA . SER A 1 350 ? -3.690 -17.434 -25.809 1.00 80.75 350 SER A CA 1
ATOM 2876 C C . SER A 1 350 ? -4.136 -16.784 -24.495 1.00 80.75 350 SER A C 1
ATOM 2878 O O . SER A 1 350 ? -5.326 -16.812 -24.178 1.00 80.75 350 SER A O 1
ATOM 2880 N N . LEU A 1 351 ? -3.213 -16.170 -23.743 1.00 78.81 351 LEU A N 1
ATOM 2881 C CA . LEU A 1 351 ? -3.545 -15.495 -22.490 1.00 78.81 351 LEU A CA 1
ATOM 2882 C C . LEU A 1 351 ? -4.467 -14.285 -22.734 1.00 78.81 351 LEU A C 1
ATOM 2884 O O . LEU A 1 351 ? -4.323 -13.580 -23.747 1.00 78.81 351 LEU A O 1
ATOM 2888 N N . PRO A 1 352 ? -5.404 -14.008 -21.808 1.00 77.19 352 PRO A N 1
ATOM 2889 C CA . PRO A 1 352 ? -6.254 -12.829 -21.890 1.00 77.19 352 PRO A CA 1
ATOM 2890 C C . PRO A 1 352 ? -5.433 -11.541 -21.725 1.00 77.19 352 PRO A C 1
ATOM 2892 O O . PRO A 1 352 ? -4.376 -11.521 -21.101 1.00 77.19 352 PRO A O 1
ATOM 2895 N N . ASN A 1 353 ? -5.932 -10.435 -22.284 1.00 71.31 353 ASN A N 1
ATOM 2896 C CA . ASN A 1 353 ? -5.307 -9.116 -22.109 1.00 71.31 353 ASN A CA 1
ATOM 2897 C C . ASN A 1 353 ? -5.638 -8.482 -20.744 1.00 71.31 353 ASN A C 1
ATOM 2899 O O . ASN A 1 353 ? -4.943 -7.568 -20.307 1.00 71.31 353 ASN A O 1
ATOM 2903 N N . ILE A 1 354 ? -6.720 -8.933 -20.102 1.00 74.56 354 ILE A N 1
ATOM 2904 C CA . ILE A 1 354 ? -7.150 -8.498 -18.772 1.00 74.56 354 ILE A CA 1
ATOM 2905 C C . ILE A 1 354 ? -7.156 -9.733 -17.878 1.00 74.56 354 ILE A C 1
ATOM 2907 O O . ILE A 1 354 ? -7.947 -10.651 -18.100 1.00 74.56 354 ILE A O 1
ATOM 2911 N N . ASP A 1 355 ? -6.277 -9.742 -16.883 1.00 76.31 355 ASP A N 1
ATOM 2912 C CA . ASP A 1 355 ? -6.152 -10.847 -15.940 1.00 76.31 355 ASP A CA 1
ATOM 2913 C C . ASP A 1 355 ? -7.232 -10.758 -14.855 1.00 76.31 355 ASP A C 1
ATOM 2915 O O . ASP A 1 355 ? -7.472 -9.695 -14.277 1.00 76.31 355 ASP A O 1
ATOM 2919 N N . THR A 1 356 ? -7.873 -11.885 -14.549 1.00 80.31 356 THR A N 1
ATOM 2920 C CA . THR A 1 356 ? -8.788 -11.995 -13.405 1.00 80.31 356 THR A CA 1
ATOM 2921 C C . THR A 1 356 ? -8.009 -12.327 -12.129 1.00 80.31 356 THR A C 1
ATOM 2923 O O . THR A 1 356 ? -7.109 -13.169 -12.200 1.00 80.31 356 THR A O 1
ATOM 2926 N N . PRO A 1 357 ? -8.377 -11.787 -10.948 1.00 84.06 357 PRO A N 1
ATOM 2927 C CA . PRO A 1 357 ? -7.679 -12.070 -9.686 1.00 84.06 357 PRO A CA 1
ATOM 2928 C C . PRO A 1 357 ? -7.561 -13.562 -9.346 1.00 84.06 357 PRO A C 1
ATOM 2930 O O . PRO A 1 357 ? -6.594 -13.971 -8.710 1.00 84.06 357 PRO A O 1
ATOM 2933 N N . THR A 1 358 ? -8.491 -14.395 -9.825 1.00 82.81 358 THR A N 1
ATOM 2934 C CA . THR A 1 358 ? -8.461 -15.852 -9.627 1.00 82.81 358 THR A CA 1
ATOM 2935 C C . THR A 1 358 ? -7.204 -16.510 -10.198 1.00 82.81 358 THR A C 1
ATOM 2937 O O . THR A 1 358 ? -6.728 -17.489 -9.635 1.00 82.81 358 THR A O 1
ATOM 2940 N N . VAL A 1 359 ? -6.614 -15.953 -11.261 1.00 82.50 359 VAL A N 1
ATOM 2941 C CA . VAL A 1 359 ? -5.343 -16.438 -11.837 1.00 82.50 359 VAL A CA 1
ATOM 2942 C C . VAL A 1 359 ? -4.184 -16.277 -10.846 1.00 82.50 359 VAL A C 1
ATOM 2944 O O . VAL A 1 359 ? -3.223 -17.039 -10.864 1.00 82.50 359 VAL A O 1
ATOM 2947 N N . LEU A 1 360 ? -4.294 -15.299 -9.948 1.00 84.06 360 LEU A N 1
ATOM 2948 C CA . LEU A 1 360 ? -3.327 -15.012 -8.896 1.00 84.06 360 LEU A CA 1
ATOM 2949 C C . LEU A 1 360 ? -3.694 -15.683 -7.569 1.00 84.06 360 LEU A C 1
ATOM 2951 O O . LEU A 1 360 ? -3.099 -15.329 -6.559 1.00 84.06 360 LEU A O 1
ATOM 2955 N N . GLY A 1 361 ? -4.697 -16.565 -7.541 1.00 82.19 361 GLY A N 1
ATOM 2956 C CA . GLY A 1 361 ? -5.204 -17.187 -6.317 1.00 82.19 361 GLY A CA 1
ATOM 2957 C C . GLY A 1 361 ? -6.014 -16.250 -5.411 1.00 82.19 361 GLY A C 1
ATOM 2958 O O . GLY A 1 361 ? -6.147 -16.518 -4.221 1.00 82.19 361 GLY A O 1
ATOM 2959 N N . LEU A 1 362 ? -6.529 -15.135 -5.943 1.00 86.38 362 LEU A N 1
ATOM 2960 C CA . LEU A 1 362 ? -7.333 -14.162 -5.197 1.00 86.38 362 LEU A CA 1
ATOM 2961 C C . LEU A 1 362 ? -8.819 -14.249 -5.565 1.00 86.38 362 LEU A C 1
ATOM 2963 O O . LEU A 1 362 ? -9.189 -14.531 -6.707 1.00 86.38 362 LEU A O 1
ATOM 2967 N N . HIS A 1 363 ? -9.687 -13.921 -4.608 1.00 87.12 363 HIS A N 1
ATOM 2968 C CA . HIS A 1 363 ? -11.119 -13.797 -4.866 1.00 87.12 363 HIS A CA 1
ATOM 2969 C C . HIS A 1 363 ? -11.416 -12.588 -5.776 1.00 87.12 363 HIS A C 1
ATOM 2971 O O . HIS A 1 363 ? -10.767 -11.545 -5.685 1.00 87.12 363 HIS A O 1
ATOM 2977 N N . ASN A 1 364 ? -12.453 -12.678 -6.616 1.00 84.94 364 ASN A N 1
ATOM 2978 C CA . ASN A 1 364 ? -12.810 -11.624 -7.582 1.00 84.94 364 ASN A CA 1
ATOM 2979 C C . ASN A 1 364 ? -13.146 -10.268 -6.936 1.00 84.94 364 ASN A C 1
ATOM 2981 O O . ASN A 1 364 ? -13.064 -9.229 -7.591 1.00 84.94 364 ASN A O 1
ATOM 2985 N N . ASN A 1 365 ? -13.488 -10.251 -5.646 1.00 86.31 365 ASN A N 1
ATOM 2986 C CA . ASN A 1 365 ? -13.707 -9.007 -4.906 1.00 86.31 365 ASN A CA 1
ATOM 2987 C C . ASN A 1 365 ? -12.442 -8.141 -4.817 1.00 86.31 365 ASN A C 1
ATOM 2989 O O . ASN A 1 365 ? -12.569 -6.920 -4.763 1.00 86.31 365 ASN A O 1
ATOM 2993 N N . ALA A 1 366 ? -11.247 -8.738 -4.881 1.00 85.88 366 ALA A N 1
ATOM 2994 C CA . ALA A 1 366 ? -9.987 -7.998 -4.869 1.00 85.88 366 ALA A CA 1
ATOM 2995 C C . ALA A 1 366 ? -9.887 -7.007 -6.046 1.00 85.88 366 ALA A C 1
ATOM 2997 O O . ALA A 1 366 ? -9.313 -5.927 -5.904 1.00 85.88 366 ALA A O 1
ATOM 2998 N N . GLU A 1 367 ? -10.511 -7.321 -7.191 1.00 84.75 367 GLU A N 1
ATOM 2999 C CA . GLU A 1 367 ? -10.569 -6.397 -8.327 1.00 84.75 367 GLU A CA 1
ATOM 3000 C C . GLU A 1 367 ? -11.351 -5.124 -7.988 1.00 84.75 367 GLU A C 1
ATOM 3002 O O . GLU A 1 367 ? -10.966 -4.041 -8.416 1.00 84.75 367 GLU A O 1
ATOM 3007 N N . ILE A 1 368 ? -12.424 -5.222 -7.198 1.00 85.19 368 ILE A N 1
ATOM 3008 C CA . ILE A 1 368 ? -13.266 -4.068 -6.859 1.00 85.19 368 ILE A CA 1
ATOM 3009 C C . ILE A 1 368 ? -12.442 -3.039 -6.083 1.00 85.19 368 ILE A C 1
ATOM 3011 O O . ILE A 1 368 ? -12.398 -1.878 -6.486 1.00 85.19 368 ILE A O 1
ATOM 3015 N N . THR A 1 369 ? -11.754 -3.457 -5.016 1.00 84.56 369 THR A N 1
ATOM 3016 C CA . THR A 1 369 ? -10.914 -2.567 -4.199 1.00 84.56 369 THR A CA 1
ATOM 3017 C C . THR A 1 369 ? -9.807 -1.930 -5.034 1.00 84.56 369 THR A C 1
ATOM 3019 O O . THR A 1 369 ? -9.632 -0.711 -5.004 1.00 84.56 369 THR A O 1
ATOM 3022 N N . TYR A 1 370 ? -9.111 -2.734 -5.846 1.00 86.25 370 TYR A N 1
ATOM 3023 C CA . TYR A 1 370 ? -8.075 -2.243 -6.755 1.00 86.25 370 TYR A CA 1
ATOM 3024 C C . TYR A 1 370 ? -8.608 -1.158 -7.704 1.00 86.25 370 TYR A C 1
ATOM 3026 O O . TYR A 1 370 ? -8.037 -0.070 -7.797 1.00 86.25 370 TYR A O 1
ATOM 3034 N N . ARG A 1 371 ? -9.736 -1.419 -8.370 1.00 86.50 371 ARG A N 1
ATOM 3035 C CA . ARG A 1 371 ? -10.334 -0.496 -9.343 1.00 86.50 371 ARG A CA 1
ATOM 3036 C C . ARG A 1 371 ? -10.893 0.772 -8.709 1.00 86.50 371 ARG A C 1
ATOM 3038 O O . ARG A 1 371 ? -10.795 1.838 -9.311 1.00 86.50 371 ARG A O 1
ATOM 3045 N N . VAL A 1 372 ? -11.472 0.674 -7.514 1.00 86.56 372 VAL A N 1
ATOM 3046 C CA . VAL A 1 372 ? -11.923 1.844 -6.746 1.00 86.56 372 VAL A CA 1
ATOM 3047 C C . VAL A 1 372 ? -10.734 2.740 -6.417 1.00 86.56 372 VAL A C 1
ATOM 3049 O O . VAL A 1 372 ? -10.789 3.939 -6.677 1.00 86.56 372 VAL A O 1
ATOM 3052 N N . ASN A 1 373 ? -9.639 2.167 -5.914 1.00 87.12 373 ASN A N 1
ATOM 3053 C CA . ASN A 1 373 ? -8.437 2.929 -5.585 1.00 87.12 373 ASN A CA 1
ATOM 3054 C C . ASN A 1 373 ? -7.814 3.579 -6.830 1.00 87.12 373 ASN A C 1
ATOM 3056 O O . ASN A 1 373 ? -7.482 4.763 -6.794 1.00 87.12 373 ASN A O 1
ATOM 3060 N N . GLU A 1 374 ? -7.732 2.851 -7.949 1.00 86.50 374 GLU A N 1
ATOM 3061 C CA . GLU A 1 374 ? -7.274 3.389 -9.238 1.00 86.50 374 GLU A CA 1
ATOM 3062 C C . GLU A 1 374 ? -8.163 4.555 -9.710 1.00 86.50 374 GLU A C 1
ATOM 3064 O O . GLU A 1 374 ? -7.658 5.613 -10.087 1.00 86.50 374 GLU A O 1
ATOM 3069 N N . SER A 1 375 ? -9.490 4.405 -9.622 1.00 88.00 375 SER A N 1
ATOM 3070 C CA . SER A 1 375 ? -10.449 5.466 -9.953 1.00 88.00 375 SER A CA 1
ATOM 3071 C C . SER A 1 375 ? -10.251 6.711 -9.086 1.00 88.00 375 SER A C 1
ATOM 3073 O O . SER A 1 375 ? -10.204 7.825 -9.610 1.00 88.00 375 SER A O 1
ATOM 3075 N N . ARG A 1 376 ? -10.099 6.546 -7.768 1.00 87.19 376 ARG A N 1
ATOM 3076 C CA . ARG A 1 376 ? -9.868 7.663 -6.837 1.00 87.19 376 ARG A CA 1
ATOM 3077 C C . ARG A 1 376 ? -8.569 8.386 -7.120 1.00 87.19 376 ARG A C 1
ATOM 3079 O O . ARG A 1 376 ? -8.561 9.610 -7.122 1.00 87.19 376 ARG A O 1
ATOM 3086 N N . GLN A 1 377 ? -7.498 7.646 -7.395 1.00 87.12 377 GLN A N 1
ATOM 3087 C CA . GLN A 1 377 ? -6.208 8.236 -7.729 1.00 87.12 377 GLN A CA 1
ATOM 3088 C C . GLN A 1 377 ? -6.326 9.143 -8.959 1.00 87.12 377 GLN A C 1
ATOM 3090 O O . GLN A 1 377 ? -5.906 10.295 -8.908 1.00 87.12 377 GLN A O 1
ATOM 3095 N N . VAL A 1 378 ? -6.965 8.661 -10.030 1.00 88.44 378 VAL A N 1
ATOM 3096 C CA . VAL A 1 378 ? -7.177 9.452 -11.252 1.00 88.44 378 VAL A CA 1
ATOM 3097 C C . VAL A 1 378 ? -8.042 10.683 -10.983 1.00 88.44 378 VAL A C 1
ATOM 3099 O O . VAL A 1 378 ? -7.706 11.775 -11.435 1.00 88.44 378 VAL A O 1
ATOM 3102 N N . LEU A 1 379 ? -9.139 10.539 -10.236 1.00 86.50 379 LEU A N 1
ATOM 3103 C CA . LEU A 1 379 ? -10.026 11.659 -9.910 1.00 86.50 379 LEU A CA 1
ATOM 3104 C C . LEU A 1 379 ? -9.332 12.717 -9.045 1.00 86.50 379 LEU A C 1
ATOM 3106 O O . LEU A 1 379 ? -9.484 13.905 -9.317 1.00 86.50 379 LEU A O 1
ATOM 3110 N N . ASN A 1 380 ? -8.537 12.304 -8.059 1.00 83.25 380 ASN A N 1
ATOM 3111 C CA . ASN A 1 380 ? -7.752 13.219 -7.233 1.00 83.25 380 ASN A CA 1
ATOM 3112 C C . ASN A 1 380 ? -6.727 13.981 -8.078 1.00 83.25 380 ASN A C 1
ATOM 3114 O O . ASN A 1 380 ? -6.652 15.201 -7.976 1.00 83.25 380 ASN A O 1
ATOM 3118 N N . SER A 1 381 ? -6.021 13.304 -8.989 1.00 86.00 381 SER A N 1
ATOM 3119 C CA . SER A 1 381 ? -5.116 13.979 -9.925 1.00 86.00 381 SER A CA 1
ATOM 3120 C C . SER A 1 381 ? -5.846 14.969 -10.842 1.00 86.00 381 SER A C 1
ATOM 3122 O O . SER A 1 381 ? -5.310 16.030 -11.146 1.00 86.00 381 SER A O 1
ATOM 3124 N N . ILE A 1 382 ? -7.081 14.674 -11.266 1.00 85.88 382 ILE A N 1
ATOM 3125 C CA . ILE A 1 382 ? -7.900 15.623 -12.042 1.00 85.88 382 ILE A CA 1
ATOM 3126 C C . ILE A 1 382 ? -8.253 16.857 -11.201 1.00 85.88 382 ILE A C 1
ATOM 3128 O O . ILE A 1 382 ? -8.142 17.977 -11.699 1.00 85.88 382 ILE A O 1
ATOM 3132 N N . LEU A 1 383 ? -8.643 16.667 -9.937 1.00 79.38 383 LEU A N 1
ATOM 3133 C CA . LEU A 1 383 ? -8.940 17.765 -9.011 1.00 79.38 383 LEU A CA 1
ATOM 3134 C C . LEU A 1 383 ? -7.706 18.640 -8.746 1.00 79.38 383 LEU A C 1
ATOM 3136 O O . LEU A 1 383 ? -7.828 19.858 -8.668 1.00 79.38 383 LEU A O 1
ATOM 3140 N N . GLU A 1 384 ? -6.515 18.044 -8.663 1.00 78.06 384 GLU A N 1
ATOM 3141 C CA . GLU A 1 384 ? -5.251 18.771 -8.485 1.00 78.06 384 GLU A CA 1
ATOM 3142 C C . GLU A 1 384 ? -4.874 19.638 -9.697 1.00 78.06 384 GLU A C 1
ATOM 3144 O O . GLU A 1 384 ? -4.258 20.691 -9.529 1.00 78.06 384 GLU A O 1
ATOM 3149 N N . ILE A 1 385 ? -5.255 19.221 -10.909 1.00 83.06 385 ILE A N 1
ATOM 3150 C CA . ILE A 1 385 ? -5.003 19.956 -12.161 1.00 83.06 385 ILE A CA 1
ATOM 3151 C C . ILE A 1 385 ? -6.038 21.077 -12.380 1.00 83.06 385 ILE A C 1
ATOM 3153 O O . ILE A 1 385 ? -5.804 21.991 -13.175 1.00 83.06 385 ILE A O 1
ATOM 3157 N N . GLN A 1 386 ? -7.183 21.037 -11.691 1.00 74.94 386 GLN A N 1
ATOM 3158 C CA . GLN A 1 386 ? -8.261 22.001 -11.892 1.00 74.94 386 GLN A CA 1
ATOM 3159 C C . GLN A 1 386 ? -7.821 23.430 -11.493 1.00 74.94 386 GLN A C 1
ATOM 3161 O O . GLN A 1 386 ? -7.309 23.636 -10.388 1.00 74.94 386 GLN A O 1
ATOM 3166 N N . PRO A 1 387 ? -8.024 24.447 -12.358 1.00 70.62 387 PRO A N 1
ATOM 3167 C CA . PRO A 1 387 ? -7.684 25.829 -12.030 1.00 70.62 387 PRO A CA 1
ATOM 3168 C C . PRO A 1 387 ? -8.535 26.325 -10.854 1.00 70.62 387 PRO A C 1
ATOM 3170 O O . PRO A 1 387 ? -9.757 26.181 -10.856 1.00 70.62 387 PRO A O 1
ATOM 3173 N N . ARG A 1 388 ? -7.882 26.924 -9.851 1.00 59.66 388 ARG A N 1
ATOM 3174 C CA . ARG A 1 388 ? -8.510 27.382 -8.595 1.00 59.66 388 ARG A CA 1
ATOM 3175 C C . ARG A 1 388 ? -9.360 28.652 -8.738 1.00 59.66 388 ARG A C 1
ATOM 3177 O O . ARG A 1 388 ? -10.009 29.037 -7.776 1.00 59.66 388 ARG A O 1
ATOM 3184 N N . ASP A 1 389 ? -9.390 29.261 -9.922 1.00 48.84 389 ASP A N 1
ATOM 3185 C CA . ASP A 1 389 ? -10.039 30.557 -10.180 1.00 48.84 389 ASP A CA 1
ATOM 3186 C C . ASP A 1 389 ? -11.518 30.447 -10.595 1.00 48.84 389 ASP A C 1
ATOM 3188 O O . ASP A 1 389 ? -12.076 31.376 -11.180 1.00 48.84 389 ASP A O 1
ATOM 3192 N N . VAL A 1 390 ? -12.180 29.316 -10.335 1.00 47.50 390 VAL A N 1
ATOM 3193 C CA . VAL A 1 390 ? -13.631 29.237 -10.540 1.00 47.50 390 VAL A CA 1
ATOM 3194 C C . VAL A 1 390 ? -14.306 29.816 -9.301 1.00 47.50 390 VAL A C 1
ATOM 3196 O O . VAL A 1 390 ? -14.562 29.098 -8.336 1.00 47.50 390 VAL A O 1
ATOM 3199 N N . ASP A 1 391 ? -14.557 31.125 -9.337 1.00 43.53 391 ASP A N 1
ATOM 3200 C CA . ASP A 1 391 ? -15.458 31.837 -8.425 1.00 43.53 391 ASP A CA 1
ATOM 3201 C C . ASP A 1 391 ? -16.813 31.107 -8.411 1.00 43.53 391 ASP A C 1
ATOM 3203 O O . ASP A 1 391 ? -17.610 31.203 -9.351 1.00 43.53 391 ASP A O 1
ATOM 3207 N N . HIS A 1 392 ? -17.061 30.316 -7.367 1.00 50.88 392 HIS A N 1
ATOM 3208 C CA . HIS A 1 392 ? -18.376 29.741 -7.111 1.00 50.88 392 HIS A CA 1
ATOM 3209 C C . HIS A 1 392 ? -19.206 30.831 -6.426 1.00 50.88 392 HIS A C 1
ATOM 3211 O O . HIS A 1 392 ? -19.034 31.119 -5.244 1.00 50.88 392 HIS A O 1
ATOM 3217 N N . GLY A 1 393 ? -20.056 31.502 -7.207 1.00 44.25 393 GLY A N 1
ATOM 3218 C CA . GLY A 1 393 ? -20.966 32.531 -6.706 1.00 44.25 393 GLY A CA 1
ATOM 3219 C C . GLY A 1 393 ? -21.894 32.014 -5.596 1.00 44.25 393 GLY A C 1
ATOM 3220 O O . GLY A 1 393 ? -22.358 30.878 -5.650 1.00 44.25 393 GLY A O 1
ATOM 3221 N N . ASP A 1 394 ? -22.162 32.883 -4.616 1.00 51.25 394 ASP A N 1
ATOM 3222 C CA . ASP A 1 394 ? -23.067 32.719 -3.460 1.00 51.25 394 ASP A CA 1
ATOM 3223 C C . ASP A 1 394 ? -22.791 31.556 -2.480 1.00 51.25 394 ASP A C 1
ATOM 3225 O O . ASP A 1 394 ? -23.566 31.347 -1.541 1.00 51.25 394 ASP A O 1
ATOM 3229 N N . GLU A 1 395 ? -21.675 30.834 -2.602 1.00 58.75 395 GLU A N 1
ATOM 3230 C CA . GLU A 1 395 ? -21.255 29.882 -1.568 1.00 58.75 395 GLU A CA 1
ATOM 3231 C C . GLU A 1 395 ? -20.606 30.613 -0.381 1.00 58.75 395 GLU A C 1
ATOM 3233 O O . GLU A 1 395 ? -19.831 31.560 -0.540 1.00 58.75 395 GLU A O 1
ATOM 3238 N N . LYS A 1 396 ? -20.953 30.189 0.847 1.00 70.62 396 LYS A N 1
ATOM 3239 C CA . LYS A 1 396 ? -20.307 30.685 2.072 1.00 70.62 396 LYS A CA 1
ATOM 3240 C C . LYS A 1 396 ? -18.790 30.577 1.906 1.00 70.62 396 LYS A C 1
ATOM 3242 O O . LYS A 1 396 ? -18.306 29.556 1.422 1.00 70.62 396 LYS A O 1
ATOM 3247 N N . SER A 1 397 ? -18.047 31.592 2.357 1.00 80.44 397 SER A N 1
ATOM 3248 C CA . SER A 1 397 ? -16.584 31.539 2.293 1.00 80.44 397 SER A CA 1
ATOM 3249 C C . SER A 1 397 ? -16.071 30.272 2.986 1.00 80.44 397 SER A C 1
ATOM 3251 O O . SER A 1 397 ? -16.643 29.834 3.993 1.00 80.44 397 SER A O 1
ATOM 3253 N N . MET A 1 398 ? -14.995 29.689 2.456 1.00 82.19 398 MET A N 1
ATOM 3254 C CA . MET A 1 398 ? -14.363 28.486 3.006 1.00 82.19 398 MET A CA 1
ATOM 3255 C C . MET A 1 398 ? -14.133 28.622 4.518 1.00 82.19 398 MET A C 1
ATOM 3257 O O . MET A 1 398 ? -14.422 27.706 5.284 1.00 82.19 398 MET A O 1
ATOM 3261 N N . GLU A 1 399 ? -13.677 29.791 4.961 1.00 85.56 399 GLU A N 1
ATOM 3262 C CA . GLU A 1 399 ? -13.401 30.101 6.362 1.00 85.56 399 GLU A CA 1
ATOM 3263 C C . GLU A 1 399 ? -14.675 30.083 7.213 1.00 85.56 399 GLU A C 1
ATOM 3265 O O . GLU A 1 399 ? -14.666 29.577 8.333 1.00 85.56 399 GLU A O 1
ATOM 3270 N N . THR A 1 400 ? -15.793 30.577 6.674 1.00 87.88 400 THR A N 1
ATOM 3271 C CA . THR A 1 400 ? -17.087 30.561 7.369 1.00 87.88 400 THR A CA 1
ATOM 3272 C C . THR A 1 400 ? -17.570 29.126 7.576 1.00 87.88 400 THR A C 1
ATOM 3274 O O . THR A 1 400 ? -17.981 28.764 8.677 1.00 87.88 400 THR A O 1
ATOM 3277 N N . VAL A 1 401 ? -17.466 28.285 6.541 1.00 88.94 401 VAL A N 1
ATOM 3278 C CA . VAL A 1 401 ? -17.838 26.862 6.611 1.00 88.94 401 VAL A CA 1
ATOM 3279 C C . VAL A 1 401 ? -16.949 26.115 7.607 1.00 88.94 401 VAL A C 1
ATOM 3281 O O . VAL A 1 401 ? -17.449 25.387 8.462 1.00 88.94 401 VAL A O 1
ATOM 3284 N N . VAL A 1 402 ? -15.632 26.326 7.549 1.00 90.56 402 VAL A N 1
ATOM 3285 C CA . VAL A 1 402 ? -14.681 25.694 8.477 1.00 90.56 402 VAL A CA 1
ATOM 3286 C C . VAL A 1 402 ? -14.931 26.126 9.918 1.00 90.56 402 VAL A C 1
ATOM 3288 O O . VAL A 1 402 ? -14.824 25.297 10.822 1.00 90.56 402 VAL A O 1
ATOM 3291 N N . LYS A 1 403 ? -15.297 27.389 10.154 1.00 92.25 403 LYS A N 1
ATOM 3292 C CA . LYS A 1 403 ? -15.650 27.874 11.490 1.00 92.25 403 LYS A CA 1
ATOM 3293 C C . LYS A 1 403 ? -16.896 27.171 12.034 1.00 92.25 403 LYS A C 1
ATOM 3295 O O . LYS A 1 403 ? -16.870 26.716 13.174 1.00 92.25 403 LYS A O 1
ATOM 3300 N N . GLU A 1 404 ? -17.949 27.027 11.226 1.00 92.12 404 GLU A N 1
ATOM 3301 C CA . GLU A 1 404 ? -19.168 26.295 11.609 1.00 92.12 404 GLU A CA 1
ATOM 3302 C C . GLU A 1 404 ? -18.867 24.824 11.944 1.00 92.12 404 GLU A C 1
ATOM 3304 O O . GLU A 1 404 ? -19.299 24.331 12.986 1.00 92.12 404 GLU A O 1
ATOM 3309 N N . ILE A 1 405 ? -18.070 24.142 11.111 1.00 91.44 405 ILE A N 1
ATOM 3310 C CA . ILE A 1 405 ? -17.658 22.749 11.349 1.00 91.44 405 ILE A CA 1
ATOM 3311 C C . ILE A 1 405 ? -16.823 22.640 12.630 1.00 91.44 405 ILE A C 1
ATOM 3313 O O . ILE A 1 405 ? -17.086 21.775 13.461 1.00 91.44 405 ILE A O 1
ATOM 3317 N N . SER A 1 406 ? -15.844 23.528 12.814 1.00 93.75 406 SER A N 1
ATOM 3318 C CA . SER A 1 406 ? -14.974 23.538 13.995 1.00 93.75 406 SER A CA 1
ATOM 3319 C C . SER A 1 406 ? -15.769 23.708 15.291 1.00 93.75 406 SER A C 1
ATOM 3321 O O . SER A 1 406 ? -15.521 22.986 16.254 1.00 93.75 406 SER A O 1
ATOM 3323 N N . ILE A 1 407 ? -16.754 24.614 15.311 1.00 94.38 407 ILE A N 1
ATOM 3324 C CA . ILE A 1 407 ? -17.646 24.813 16.464 1.00 94.38 407 ILE A CA 1
ATOM 3325 C C . ILE A 1 407 ? -18.487 23.557 16.715 1.00 94.38 407 ILE A C 1
ATOM 3327 O O . ILE A 1 407 ? -18.539 23.081 17.846 1.00 94.38 407 ILE A O 1
ATOM 3331 N N . GLY A 1 408 ? -19.080 22.974 15.669 1.00 93.81 408 GLY A N 1
ATOM 3332 C CA . GLY A 1 408 ? -19.870 21.747 15.801 1.00 93.81 408 GLY A CA 1
ATOM 3333 C C . GLY A 1 408 ? -19.059 20.564 16.340 1.00 93.81 408 GLY A C 1
ATOM 3334 O O . GLY A 1 408 ? -19.557 19.796 17.160 1.00 93.81 408 GLY A O 1
ATOM 3335 N N . ILE A 1 409 ? -17.790 20.433 15.940 1.00 93.12 409 ILE A N 1
ATOM 3336 C CA . ILE A 1 409 ? -16.895 19.404 16.487 1.00 93.12 409 ILE A CA 1
ATOM 3337 C C . ILE A 1 409 ? -16.595 19.689 17.958 1.00 93.12 409 ILE A C 1
ATOM 3339 O O . ILE A 1 409 ? -16.685 18.771 18.764 1.00 93.12 409 ILE A O 1
ATOM 3343 N N . LEU A 1 410 ? -16.283 20.937 18.326 1.00 93.88 410 LEU A N 1
ATOM 3344 C CA . LEU A 1 410 ? -16.013 21.313 19.718 1.00 93.88 410 LEU A CA 1
ATOM 3345 C C . LEU A 1 410 ? -17.184 20.982 20.657 1.00 93.88 410 LEU A C 1
ATOM 3347 O O . LEU A 1 410 ? -16.939 20.546 21.778 1.00 93.88 410 LEU A O 1
ATOM 3351 N N . GLU A 1 411 ? -18.428 21.147 20.199 1.00 92.56 411 GLU A N 1
ATOM 3352 C CA . GLU A 1 411 ? -19.638 20.784 20.954 1.00 92.56 411 GLU A CA 1
ATOM 3353 C C . GLU A 1 411 ? -19.841 19.267 21.081 1.00 92.56 411 GLU A C 1
ATOM 3355 O O . GLU A 1 411 ? -20.382 18.794 22.078 1.00 92.56 411 GLU A O 1
ATOM 3360 N N . ALA A 1 412 ? -19.408 18.501 20.080 1.00 92.62 412 ALA A N 1
ATOM 3361 C CA . ALA A 1 412 ? -19.555 17.049 20.034 1.00 92.62 412 ALA A CA 1
ATOM 3362 C C . ALA A 1 412 ? -18.400 16.280 20.703 1.00 92.62 412 ALA A C 1
ATOM 3364 O O . ALA A 1 412 ? -18.460 15.049 20.794 1.00 92.62 412 ALA A O 1
ATOM 3365 N N . LEU A 1 413 ? -17.340 16.972 21.137 1.00 92.25 413 LEU A N 1
ATOM 3366 C CA . LEU A 1 413 ? -16.225 16.361 21.856 1.00 92.25 413 LEU A CA 1
ATOM 3367 C C . LEU A 1 413 ? -16.638 15.957 23.283 1.00 92.25 413 LEU A C 1
ATOM 3369 O O . LEU A 1 413 ? -17.382 16.690 23.936 1.00 92.25 413 LEU A O 1
ATOM 3373 N N . PRO A 1 414 ? -16.101 14.845 23.816 1.00 89.12 414 PRO A N 1
ATOM 3374 C CA . PRO A 1 414 ? -16.368 14.443 25.191 1.00 89.12 414 PRO A CA 1
ATOM 3375 C C . PRO A 1 414 ? -15.922 15.478 26.236 1.00 89.12 414 PRO A C 1
ATOM 3377 O O . PRO A 1 414 ? -14.981 16.259 26.025 1.00 89.12 414 PRO A O 1
ATOM 3380 N N . GLU A 1 415 ? -16.582 15.445 27.397 1.00 81.81 415 GLU A N 1
ATOM 3381 C CA . GLU A 1 415 ? -16.235 16.284 28.546 1.00 81.81 415 GLU A CA 1
ATOM 3382 C C . GLU A 1 415 ? -14.829 15.964 29.069 1.00 81.81 415 GLU A C 1
ATOM 3384 O O . GLU A 1 415 ? -14.396 14.806 29.084 1.00 81.81 415 GLU A O 1
ATOM 3389 N N . ASP A 1 416 ? -14.129 17.005 29.528 1.00 79.50 416 ASP A N 1
ATOM 3390 C CA . ASP A 1 416 ? -12.805 16.860 30.127 1.00 79.50 416 ASP A CA 1
ATOM 3391 C C . ASP A 1 416 ? -12.919 16.165 31.477 1.00 79.50 416 ASP A C 1
ATOM 3393 O O . ASP A 1 416 ? -13.614 16.640 32.379 1.00 79.50 416 ASP A O 1
ATOM 3397 N N . ILE A 1 417 ? -12.213 15.045 31.637 1.00 79.38 417 ILE A N 1
ATOM 3398 C CA . ILE A 1 417 ? -12.263 14.299 32.890 1.00 79.38 417 ILE A CA 1
ATOM 3399 C C . ILE A 1 417 ? -10.999 14.521 33.691 1.00 79.38 417 ILE A C 1
ATOM 3401 O O . ILE A 1 417 ? -9.871 14.352 33.222 1.00 79.38 417 ILE A O 1
ATOM 3405 N N . ASN A 1 418 ? -11.203 14.788 34.973 1.00 84.81 418 ASN A N 1
ATOM 3406 C CA . ASN A 1 418 ? -10.138 14.739 35.945 1.00 84.81 418 ASN A CA 1
ATOM 3407 C C . ASN A 1 418 ? -9.784 13.281 36.283 1.00 84.81 418 ASN A C 1
ATOM 3409 O O . ASN A 1 418 ? -10.526 12.572 36.969 1.00 84.81 418 ASN A O 1
ATOM 3413 N N . ILE A 1 419 ? -8.612 12.840 35.829 1.00 83.56 419 ILE A N 1
ATOM 3414 C CA . ILE A 1 419 ? -8.086 11.488 36.070 1.00 83.56 419 ILE A CA 1
ATOM 3415 C C . ILE A 1 419 ? -7.988 11.176 37.573 1.00 83.56 419 ILE A C 1
ATOM 3417 O O . ILE A 1 419 ? -8.185 10.029 37.978 1.00 83.56 419 ILE A O 1
ATOM 3421 N N . GLU A 1 420 ? -7.731 12.175 38.423 1.00 83.31 420 GLU A N 1
ATOM 3422 C CA . GLU A 1 420 ? -7.652 11.972 39.874 1.00 83.31 420 GLU A CA 1
ATOM 3423 C C . GLU A 1 420 ? -9.012 11.594 40.477 1.00 83.31 420 GLU A C 1
ATOM 3425 O O . GLU A 1 420 ? -9.095 10.762 41.385 1.00 83.31 420 GLU A O 1
ATOM 3430 N N . ASP A 1 421 ? -10.101 12.135 39.931 1.00 84.88 421 ASP A N 1
ATOM 3431 C CA . ASP A 1 421 ? -11.452 11.795 40.374 1.00 84.88 421 ASP A CA 1
ATOM 3432 C C . ASP A 1 421 ? -11.830 10.370 39.947 1.00 84.88 421 ASP A C 1
ATOM 3434 O O . ASP A 1 421 ? -12.426 9.625 40.735 1.00 84.88 421 ASP A O 1
ATOM 3438 N N . ILE A 1 422 ? -11.381 9.928 38.763 1.00 84.75 422 ILE A N 1
ATOM 3439 C CA . ILE A 1 422 ? -11.495 8.523 38.339 1.00 84.75 422 ILE A CA 1
ATOM 3440 C C . ILE A 1 422 ? -10.709 7.610 39.290 1.00 84.75 422 ILE A C 1
ATOM 3442 O O . ILE A 1 422 ? -11.254 6.609 39.762 1.00 84.75 422 ILE A O 1
ATOM 3446 N N . LYS A 1 423 ? -9.452 7.940 39.619 1.00 84.81 423 LYS A N 1
ATOM 3447 C CA . LYS A 1 423 ? -8.615 7.143 40.540 1.00 84.81 423 LYS A CA 1
ATOM 3448 C C . LYS A 1 423 ? -9.293 6.964 41.899 1.00 84.81 423 LYS A C 1
ATOM 3450 O O . LYS A 1 423 ? -9.409 5.837 42.390 1.00 84.81 423 LYS A O 1
ATOM 3455 N N . LYS A 1 424 ? -9.839 8.045 42.464 1.00 84.06 424 LYS A N 1
ATOM 3456 C CA . LYS A 1 424 ? -10.625 8.011 43.709 1.00 84.06 424 LYS A CA 1
ATOM 3457 C C . LYS A 1 424 ? -11.887 7.161 43.574 1.00 84.06 424 LYS A C 1
ATOM 3459 O O . LYS A 1 424 ? -12.217 6.412 44.496 1.00 84.06 424 LYS A O 1
ATOM 3464 N N . MET A 1 425 ? -12.593 7.243 42.446 1.00 82.88 425 MET A N 1
ATOM 3465 C CA . MET A 1 425 ? -13.778 6.423 42.184 1.00 82.88 425 MET A CA 1
ATOM 3466 C C . MET A 1 425 ? -13.437 4.927 42.141 1.00 82.88 425 MET A C 1
ATOM 3468 O O . MET A 1 425 ? -14.120 4.132 42.792 1.00 82.88 425 MET A O 1
ATOM 3472 N N . ILE A 1 426 ? -12.375 4.542 41.428 1.00 82.38 426 ILE A N 1
ATOM 3473 C CA . ILE A 1 426 ? -11.903 3.150 41.353 1.00 82.38 426 ILE A CA 1
ATOM 3474 C C . ILE A 1 426 ? -11.514 2.654 42.746 1.00 82.38 426 ILE A C 1
ATOM 3476 O O . ILE A 1 426 ? -11.949 1.581 43.164 1.00 82.38 426 ILE A O 1
ATOM 3480 N N . TYR A 1 427 ? -10.758 3.454 43.499 1.00 81.50 427 TYR A N 1
ATOM 3481 C CA . TYR A 1 427 ? -10.347 3.113 44.859 1.00 81.50 427 TYR A CA 1
ATOM 3482 C C . TYR A 1 427 ? -11.547 2.852 45.784 1.00 81.50 427 TYR A C 1
ATOM 3484 O O . TYR A 1 427 ? -11.597 1.831 46.473 1.00 81.50 427 TYR A O 1
ATOM 3492 N N . ARG A 1 428 ? -12.567 3.722 45.748 1.00 80.06 428 ARG A N 1
ATOM 3493 C CA . ARG A 1 428 ? -13.811 3.545 46.518 1.00 80.06 428 ARG A CA 1
ATOM 3494 C C . ARG A 1 428 ? -14.555 2.264 46.133 1.00 80.06 428 ARG A C 1
ATOM 3496 O O . ARG A 1 428 ? -15.026 1.549 47.015 1.00 80.06 428 ARG A O 1
ATOM 3503 N N . LYS A 1 429 ? -14.641 1.944 44.837 1.00 77.81 429 LYS A N 1
ATOM 3504 C CA . LYS A 1 429 ? -15.291 0.710 44.359 1.00 77.81 429 LYS A CA 1
ATOM 3505 C C . LYS A 1 429 ? -14.545 -0.548 44.796 1.00 77.81 429 LYS A C 1
ATOM 3507 O O . LYS A 1 429 ? -15.188 -1.472 45.291 1.00 77.81 429 LYS A O 1
ATOM 3512 N N . ASN A 1 430 ? -13.216 -0.557 44.690 1.00 77.62 430 ASN A N 1
ATOM 3513 C CA . ASN A 1 430 ? -12.384 -1.672 45.147 1.00 77.62 430 ASN A CA 1
ATOM 3514 C C . ASN A 1 430 ? -12.568 -1.916 46.658 1.00 77.62 430 ASN A C 1
ATOM 3516 O O . ASN A 1 430 ? -12.743 -3.059 47.078 1.00 77.62 430 ASN A O 1
ATOM 3520 N N . LYS A 1 431 ? -12.614 -0.847 47.469 1.00 71.31 431 LYS A N 1
ATOM 3521 C CA . LYS A 1 431 ? -12.867 -0.941 48.917 1.00 71.31 431 LYS A CA 1
ATOM 3522 C C . LYS A 1 431 ? -14.244 -1.544 49.226 1.00 71.31 431 LYS A C 1
ATOM 3524 O O . LYS A 1 431 ? -14.347 -2.444 50.053 1.00 71.31 431 LYS A O 1
ATOM 3529 N N . ASN A 1 432 ? -15.291 -1.106 48.527 1.00 62.44 432 ASN A N 1
ATOM 3530 C CA . ASN A 1 432 ? -16.652 -1.613 48.738 1.00 62.44 432 ASN A CA 1
ATOM 3531 C C . ASN A 1 432 ? -16.820 -3.083 48.306 1.00 62.44 432 ASN A C 1
ATOM 3533 O O . ASN A 1 432 ? -17.548 -3.829 48.955 1.00 62.44 432 ASN A O 1
ATOM 3537 N N . GLN A 1 433 ? -16.132 -3.526 47.248 1.00 60.72 433 GLN A N 1
ATOM 3538 C CA . GLN A 1 433 ? -16.144 -4.933 46.828 1.00 60.72 433 GLN A CA 1
ATOM 3539 C C . GLN A 1 433 ? -15.437 -5.857 47.832 1.00 60.72 433 GLN A C 1
ATOM 3541 O O . GLN A 1 433 ? -15.872 -6.990 48.023 1.00 60.72 433 GLN A O 1
ATOM 3546 N N . GLN A 1 434 ? -14.388 -5.383 48.513 1.00 54.44 434 GLN A N 1
ATOM 3547 C CA . GLN A 1 434 ? -13.694 -6.164 49.544 1.00 54.44 434 GLN A CA 1
ATOM 3548 C C . GLN A 1 434 ? -14.537 -6.368 50.812 1.00 54.44 434 GLN A C 1
ATOM 3550 O O . GLN A 1 434 ? -14.494 -7.456 51.384 1.00 54.44 434 GLN A O 1
ATOM 3555 N N . LEU A 1 435 ? -15.348 -5.381 51.222 1.00 43.59 435 LEU A N 1
ATOM 3556 C CA . LEU A 1 435 ? -16.253 -5.539 52.372 1.00 43.59 435 LEU A CA 1
ATOM 3557 C C . LEU A 1 435 ? -17.341 -6.600 52.138 1.00 43.59 435 LEU A C 1
ATOM 3559 O O . LEU A 1 435 ? -17.731 -7.282 53.080 1.00 43.59 435 LEU A O 1
ATOM 3563 N N . ASN A 1 436 ? -17.791 -6.787 50.895 1.00 42.41 436 ASN A N 1
ATOM 3564 C CA . ASN A 1 436 ? -18.810 -7.788 50.560 1.00 42.41 436 ASN A CA 1
ATOM 3565 C C . ASN A 1 436 ? -18.263 -9.227 50.443 1.00 42.41 436 ASN A C 1
ATOM 3567 O O . ASN A 1 436 ? -19.055 -10.162 50.369 1.00 42.41 436 ASN A O 1
ATOM 3571 N N . ASN A 1 437 ? -16.938 -9.416 50.443 1.00 38.59 437 ASN A N 1
ATOM 3572 C CA . ASN A 1 437 ? -16.283 -10.722 50.283 1.00 38.59 437 ASN A CA 1
ATOM 3573 C C . ASN A 1 437 ? -15.714 -11.308 51.593 1.00 38.59 437 ASN A C 1
ATOM 3575 O O . ASN A 1 437 ? -15.032 -12.334 51.551 1.00 38.59 437 ASN A O 1
ATOM 3579 N N . GLN A 1 438 ? -15.986 -10.711 52.761 1.00 29.47 438 GLN A N 1
ATOM 3580 C CA . GLN A 1 438 ? -15.728 -11.377 54.043 1.00 29.47 438 GLN A CA 1
ATOM 3581 C C . GLN A 1 438 ? -16.871 -12.362 54.354 1.00 29.47 438 GLN A C 1
ATOM 3583 O O . GLN A 1 438 ? -18.037 -11.965 54.301 1.00 29.47 438 GLN A O 1
ATOM 3588 N N . PRO A 1 439 ? -16.596 -13.640 54.685 1.00 35.12 439 PRO A N 1
ATOM 3589 C CA . PRO A 1 439 ? -17.651 -14.550 55.103 1.00 35.12 439 PRO A CA 1
ATOM 3590 C C . PRO A 1 439 ? -18.228 -14.038 56.423 1.00 35.12 439 PRO A C 1
ATOM 3592 O O . PRO A 1 439 ? -17.470 -13.711 57.336 1.00 35.12 439 PRO A O 1
ATOM 3595 N N . ASN A 1 440 ? -19.560 -13.977 56.520 1.00 30.09 440 ASN A N 1
ATOM 3596 C CA . ASN A 1 440 ? -20.286 -13.692 57.757 1.00 30.09 440 ASN A CA 1
ATOM 3597 C C . ASN A 1 440 ? -19.683 -14.500 58.919 1.00 30.09 440 ASN A C 1
ATOM 3599 O O . ASN A 1 440 ? -19.952 -15.696 59.055 1.00 30.09 440 ASN A O 1
ATOM 3603 N N . GLN A 1 441 ? -18.883 -13.854 59.770 1.00 29.78 441 GLN A N 1
ATOM 3604 C CA . GLN A 1 441 ? -18.573 -14.399 61.081 1.00 29.78 441 GLN A CA 1
ATOM 3605 C C . GLN A 1 441 ? -19.878 -14.400 61.871 1.00 29.78 441 GLN A C 1
ATOM 3607 O O . GLN A 1 441 ? -20.482 -13.357 62.120 1.00 29.78 441 GLN A O 1
ATOM 3612 N N . GLN A 1 442 ? -20.335 -15.603 62.210 1.00 27.92 442 GLN A N 1
ATOM 3613 C CA . GLN A 1 442 ? -21.438 -15.820 63.130 1.00 27.92 442 GLN A CA 1
ATOM 3614 C C . GLN A 1 442 ? -21.190 -15.011 64.407 1.00 27.92 442 GLN A C 1
ATOM 3616 O O . GLN A 1 442 ? -20.204 -15.221 65.112 1.00 27.92 442 GLN A O 1
ATOM 3621 N N . LEU A 1 443 ? -22.111 -14.095 64.710 1.00 28.42 443 LEU A N 1
ATOM 3622 C CA . LEU A 1 443 ? -22.271 -13.544 66.049 1.00 28.42 443 LEU A CA 1
ATOM 3623 C C . LEU A 1 443 ? -22.542 -14.713 67.003 1.00 28.42 443 LEU A C 1
ATOM 3625 O O . LEU A 1 443 ? -23.654 -15.236 67.065 1.00 28.42 443 LEU A O 1
ATOM 3629 N N . ASN A 1 444 ? -21.516 -15.128 67.744 1.00 26.16 444 ASN A N 1
ATOM 3630 C CA . ASN A 1 444 ? -21.671 -16.023 68.881 1.00 26.16 444 ASN A CA 1
ATOM 3631 C C . ASN A 1 444 ? -22.426 -15.283 69.990 1.00 26.16 444 ASN A C 1
ATOM 3633 O O . ASN A 1 444 ? -21.829 -14.618 70.833 1.00 26.16 444 ASN A O 1
ATOM 3637 N N . VAL A 1 445 ? -23.750 -15.425 69.996 1.00 27.44 445 VAL A N 1
ATOM 3638 C CA . VAL A 1 445 ? -24.581 -15.197 71.180 1.00 27.44 445 VAL A CA 1
ATOM 3639 C C . VAL A 1 445 ? -25.091 -16.561 71.629 1.00 27.44 445 VAL A C 1
ATOM 3641 O O . VAL A 1 445 ? -26.132 -17.037 71.183 1.00 27.44 445 VAL A O 1
ATOM 3644 N N . THR A 1 446 ? -24.339 -17.236 72.499 1.00 27.19 446 THR A N 1
ATOM 3645 C CA . THR A 1 446 ? -24.839 -18.427 73.193 1.00 27.19 446 THR A CA 1
ATOM 3646 C C . THR A 1 446 ? -25.791 -17.988 74.299 1.00 27.19 446 THR A C 1
ATOM 3648 O O . THR A 1 446 ? -25.363 -17.608 75.387 1.00 27.19 446 THR A O 1
ATOM 3651 N N . ASN A 1 447 ? -27.090 -18.051 74.014 1.00 25.88 447 ASN A N 1
ATOM 3652 C CA . ASN A 1 447 ? -28.137 -18.050 75.029 1.00 25.88 447 ASN A CA 1
ATOM 3653 C C . ASN A 1 447 ? -28.169 -19.416 75.729 1.00 25.88 447 ASN A C 1
ATOM 3655 O O . ASN A 1 447 ? -28.605 -20.407 75.147 1.00 25.88 447 ASN A O 1
ATOM 3659 N N . ASN A 1 448 ? -27.766 -19.446 76.999 1.00 24.94 448 ASN A N 1
ATOM 3660 C CA . ASN A 1 448 ? -28.210 -20.461 77.947 1.00 24.94 448 ASN A CA 1
ATOM 3661 C C . ASN A 1 448 ? -29.507 -19.967 78.593 1.00 24.94 448 ASN A C 1
ATOM 3663 O O . ASN A 1 448 ? -29.488 -19.019 79.374 1.00 24.94 448 ASN A O 1
ATOM 3667 N N . LEU A 1 449 ? -30.623 -20.631 78.298 1.00 26.92 449 LEU A N 1
ATOM 3668 C CA . LEU A 1 449 ? -31.865 -20.497 79.053 1.00 26.92 449 LEU A CA 1
ATOM 3669 C C . LEU A 1 449 ? -32.421 -21.891 79.346 1.00 26.92 449 LEU A C 1
ATOM 3671 O O . LEU A 1 449 ? -33.011 -22.537 78.490 1.00 26.92 449 LEU A O 1
ATOM 3675 N N . ASN A 1 450 ? -32.241 -22.314 80.595 1.00 24.12 450 ASN A N 1
ATOM 3676 C CA . ASN A 1 450 ? -33.143 -23.210 81.306 1.00 24.12 450 ASN A CA 1
ATOM 3677 C C . ASN A 1 450 ? -33.260 -22.669 82.733 1.00 24.12 450 ASN A C 1
ATOM 3679 O O . ASN A 1 450 ? -32.271 -22.647 83.462 1.00 24.12 450 ASN A O 1
ATOM 3683 N N . GLY A 1 451 ? -34.458 -22.228 83.125 1.00 25.33 451 GLY A N 1
ATOM 3684 C CA . GLY A 1 451 ? -34.744 -21.891 84.520 1.00 25.33 451 GLY A CA 1
ATOM 3685 C C . GLY A 1 451 ? -35.763 -20.777 84.741 1.00 25.33 451 GLY A C 1
ATOM 3686 O O . GLY A 1 451 ? -35.390 -19.663 85.068 1.00 25.33 451 GLY A O 1
ATOM 3687 N N . MET A 1 452 ? -37.043 -21.150 84.686 1.00 23.78 452 MET A N 1
ATOM 3688 C CA . MET A 1 452 ? -38.115 -20.635 85.551 1.00 23.78 452 MET A CA 1
ATOM 3689 C C . MET A 1 452 ? -38.590 -19.166 85.403 1.00 23.78 452 MET A C 1
ATOM 3691 O O . MET A 1 452 ? -38.048 -18.242 85.991 1.00 23.78 452 MET A O 1
ATOM 3695 N N . GLY A 1 453 ? -39.786 -19.015 84.818 1.00 24.00 453 GLY A N 1
ATOM 3696 C CA . GLY A 1 453 ? -40.917 -18.453 85.572 1.00 24.00 453 GLY A CA 1
ATOM 3697 C C . GLY A 1 453 ? -41.323 -16.984 85.366 1.00 24.00 453 GLY A C 1
ATOM 3698 O O . GLY A 1 453 ? -40.789 -16.094 86.009 1.00 24.00 453 GLY A O 1
ATOM 3699 N N . LYS A 1 454 ? -42.461 -16.826 84.665 1.00 27.20 454 LYS A N 1
ATOM 3700 C CA . LYS A 1 454 ? -43.574 -15.881 84.938 1.00 27.20 454 LYS A CA 1
ATOM 3701 C C . LYS A 1 454 ? -43.363 -14.380 84.648 1.00 27.20 454 LYS A C 1
ATOM 3703 O O . LYS A 1 454 ? -42.924 -13.635 85.510 1.00 27.20 454 LYS A O 1
ATOM 3708 N N . ASN A 1 455 ? -43.888 -13.887 83.521 1.00 24.55 455 ASN A N 1
ATOM 3709 C CA . ASN A 1 455 ? -45.257 -13.341 83.417 1.00 24.55 455 ASN A CA 1
ATOM 3710 C C . ASN A 1 455 ? -45.502 -12.696 82.038 1.00 24.55 455 ASN A C 1
ATOM 3712 O O . ASN A 1 455 ? -44.678 -11.951 81.522 1.00 24.55 455 ASN A O 1
ATOM 3716 N N . PHE A 1 456 ? -46.664 -13.022 81.473 1.00 22.33 456 PHE A N 1
ATOM 3717 C CA . PHE A 1 456 ? -47.240 -12.521 80.222 1.00 22.33 456 PHE A CA 1
ATOM 3718 C C . PHE A 1 456 ? -47.965 -11.177 80.416 1.00 22.33 456 PHE A C 1
ATOM 3720 O O . PHE A 1 456 ? -48.475 -10.931 81.509 1.00 22.33 456 PHE A O 1
ATOM 3727 N N . ASN A 1 457 ? -48.035 -10.384 79.331 1.00 24.06 457 ASN A N 1
ATOM 3728 C CA . ASN A 1 457 ? -49.117 -9.482 78.848 1.00 24.06 457 ASN A CA 1
ATOM 3729 C C . ASN A 1 457 ? -48.458 -8.407 77.948 1.00 24.06 457 ASN A C 1
ATOM 3731 O O . ASN A 1 457 ? -47.455 -7.842 78.365 1.00 24.06 457 ASN A O 1
ATOM 3735 N N . ASN A 1 458 ? -48.862 -8.040 76.725 1.00 24.48 458 ASN A N 1
ATOM 3736 C CA . ASN A 1 458 ? -50.057 -8.178 75.869 1.00 24.48 458 ASN A CA 1
ATOM 3737 C C . ASN A 1 458 ? -49.572 -8.074 74.387 1.00 24.48 458 ASN A C 1
ATOM 3739 O O . ASN A 1 458 ? -48.573 -7.398 74.151 1.00 24.48 458 ASN A O 1
ATOM 3743 N N . LEU A 1 459 ? -50.066 -8.863 73.410 1.00 22.94 459 LEU A N 1
ATOM 3744 C CA . LEU A 1 459 ? -51.146 -8.540 72.427 1.00 22.94 459 LEU A CA 1
ATOM 3745 C C . LEU A 1 459 ? -51.025 -7.115 71.828 1.00 22.94 459 LEU A C 1
ATOM 3747 O O . LEU A 1 459 ? -50.911 -6.171 72.596 1.00 22.94 459 LEU A O 1
ATOM 3751 N N . GLU A 1 460 ? -51.048 -6.804 70.524 1.00 23.19 460 GLU A N 1
ATOM 3752 C CA . GLU A 1 460 ? -51.539 -7.387 69.254 1.00 23.19 460 GLU A CA 1
ATOM 3753 C C . GLU A 1 460 ? -50.879 -6.582 68.097 1.00 23.19 460 GLU A C 1
ATOM 3755 O O . GLU A 1 460 ? -50.545 -5.416 68.278 1.00 23.19 460 GLU A O 1
ATOM 3760 N N . ASN A 1 461 ? -50.440 -7.184 66.986 1.00 22.08 461 ASN A N 1
ATOM 3761 C CA . ASN A 1 461 ? -51.142 -7.421 65.708 1.00 22.08 461 ASN A CA 1
ATOM 3762 C C . ASN A 1 461 ? -51.663 -6.204 64.895 1.00 22.08 461 ASN A C 1
ATOM 3764 O O . ASN A 1 461 ? -52.467 -5.407 65.361 1.00 22.08 461 ASN A O 1
ATOM 3768 N N . ASN A 1 462 ? -51.323 -6.264 63.595 1.00 22.06 462 ASN A N 1
ATOM 3769 C CA . ASN A 1 462 ? -52.093 -5.860 62.403 1.00 22.06 462 ASN A CA 1
ATOM 3770 C C . ASN A 1 462 ? -51.977 -4.446 61.777 1.00 22.06 462 ASN A C 1
ATOM 3772 O O . ASN A 1 462 ? -52.691 -3.513 62.109 1.00 22.06 462 ASN A O 1
ATOM 3776 N N . SER A 1 463 ? -51.186 -4.406 60.692 1.00 21.62 463 SER A N 1
ATOM 3777 C CA . SER A 1 463 ? -51.617 -4.257 59.280 1.00 21.62 463 SER A CA 1
ATOM 3778 C C . SER A 1 463 ? -52.294 -2.975 58.735 1.00 21.62 463 SER A C 1
ATOM 3780 O O . SER A 1 463 ? -53.319 -2.529 59.232 1.00 21.62 463 SER A O 1
ATOM 3782 N N . TYR A 1 464 ? -51.826 -2.622 57.522 1.00 23.67 464 TYR A N 1
ATOM 3783 C CA . TYR A 1 464 ? -52.517 -2.033 56.351 1.00 23.67 464 TYR A CA 1
ATOM 3784 C C . TYR A 1 464 ? -52.557 -0.502 56.094 1.00 23.67 464 TYR A C 1
ATOM 3786 O O . TYR A 1 464 ? -53.182 0.266 56.807 1.00 23.67 464 TYR A O 1
ATOM 3794 N N . LYS A 1 465 ? -52.079 -0.182 54.870 1.00 21.72 465 LYS A N 1
ATOM 3795 C CA . LYS A 1 465 ? -52.663 0.667 53.794 1.00 21.72 465 LYS A CA 1
ATOM 3796 C C . LYS A 1 465 ? -52.616 2.213 53.847 1.00 21.72 465 LYS A C 1
ATOM 3798 O O . LYS A 1 465 ? -53.303 2.845 54.629 1.00 21.72 465 LYS A O 1
ATOM 3803 N N . ASN A 1 466 ? -52.008 2.744 52.768 1.00 21.86 466 ASN A N 1
ATOM 3804 C CA . ASN A 1 466 ? -52.478 3.797 51.836 1.00 21.86 466 ASN A CA 1
ATOM 3805 C C . ASN A 1 466 ? -52.859 5.204 52.355 1.00 21.86 466 ASN A C 1
ATOM 3807 O O . ASN A 1 466 ? -53.888 5.332 53.006 1.00 21.86 466 ASN A O 1
ATOM 3811 N N . LYS A 1 467 ? -52.219 6.271 51.826 1.00 23.16 467 LYS A N 1
ATOM 3812 C CA . LYS A 1 467 ? -52.741 7.191 50.765 1.00 23.16 467 LYS A CA 1
ATOM 3813 C C . LYS A 1 467 ? -52.001 8.550 50.684 1.00 23.16 467 LYS A C 1
ATOM 3815 O O . LYS A 1 467 ? -51.659 9.146 51.693 1.00 23.16 467 LYS A O 1
ATOM 3820 N N . ASN A 1 468 ? -51.885 9.010 49.434 1.00 22.31 468 ASN A N 1
ATOM 3821 C CA . ASN A 1 468 ? -51.621 10.335 48.835 1.00 22.31 468 ASN A CA 1
ATOM 3822 C C . ASN A 1 468 ? -51.924 11.632 49.625 1.00 22.31 468 ASN A C 1
ATOM 3824 O O . ASN A 1 468 ? -52.977 11.717 50.258 1.00 22.31 468 ASN A O 1
ATOM 3828 N N . LYS A 1 469 ? -51.105 12.678 49.371 1.00 24.69 469 LYS A N 1
ATOM 3829 C CA . LYS A 1 469 ? -51.429 14.079 48.941 1.00 24.69 469 LYS A CA 1
ATOM 3830 C C . LYS A 1 469 ? -50.148 14.945 49.025 1.00 24.69 469 LYS A C 1
ATOM 3832 O O . LYS A 1 469 ? -49.453 14.851 50.025 1.00 24.69 469 LYS A O 1
ATOM 3837 N N . GLU A 1 470 ? -49.633 15.529 47.937 1.00 22.39 470 GLU A N 1
ATOM 3838 C CA . GLU A 1 470 ? -49.955 16.832 47.294 1.00 22.39 470 GLU A CA 1
ATOM 3839 C C . GLU A 1 470 ? -49.501 18.110 48.040 1.00 22.39 470 GLU A C 1
ATOM 3841 O O . GLU A 1 470 ? -49.719 18.238 49.241 1.00 22.39 470 GLU A O 1
ATOM 3846 N N . ASN A 1 471 ? -48.995 19.059 47.227 1.00 23.09 471 ASN A N 1
ATOM 3847 C CA . ASN A 1 471 ? -48.677 20.493 47.422 1.00 23.09 471 ASN A CA 1
ATOM 3848 C C . ASN A 1 471 ? -47.260 20.840 47.920 1.00 23.09 471 ASN A C 1
ATOM 3850 O O . ASN A 1 471 ? -46.847 20.423 48.993 1.00 23.09 471 ASN A O 1
ATOM 3854 N N . GLU A 1 472 ? -46.387 21.437 47.099 1.00 21.67 472 GLU A N 1
ATOM 3855 C CA . GLU A 1 472 ? -46.367 22.769 46.439 1.00 21.67 472 GLU A CA 1
ATOM 3856 C C . GLU A 1 472 ? -45.686 23.865 47.283 1.00 21.67 472 GLU A C 1
ATOM 3858 O O . GLU A 1 472 ? -46.128 24.185 48.378 1.00 21.67 472 GLU A O 1
ATOM 3863 N N . ASN A 1 473 ? -44.669 24.475 46.654 1.00 23.69 473 ASN A N 1
ATOM 3864 C CA . ASN A 1 473 ? -44.247 25.882 46.712 1.00 23.69 473 ASN A CA 1
ATOM 3865 C C . ASN A 1 473 ? -43.829 26.503 48.062 1.00 23.69 473 ASN A C 1
ATOM 3867 O O . ASN A 1 473 ? -44.642 26.697 48.956 1.00 23.69 473 ASN A O 1
ATOM 3871 N N . ALA A 1 474 ? -42.598 27.038 48.124 1.00 24.16 474 ALA A N 1
ATOM 3872 C CA . ALA A 1 474 ? -42.358 28.473 47.885 1.00 24.16 474 ALA A CA 1
ATOM 3873 C C . ALA A 1 474 ? -40.994 28.989 48.413 1.00 24.16 474 ALA A C 1
ATOM 3875 O O . ALA A 1 474 ? -40.614 28.708 49.543 1.00 24.16 474 ALA A O 1
ATOM 3876 N N . LEU A 1 475 ? -40.390 29.873 47.595 1.00 24.59 475 LEU A N 1
ATOM 3877 C CA . LEU A 1 475 ? -39.611 31.087 47.939 1.00 24.59 475 LEU A CA 1
ATOM 3878 C C . LEU A 1 475 ? -38.234 30.892 48.616 1.00 24.59 475 LEU A C 1
ATOM 3880 O O . LEU A 1 475 ? -38.134 30.326 49.690 1.00 24.59 475 LEU A O 1
ATOM 3884 N N . GLN A 1 476 ? -37.091 31.281 48.036 1.00 22.83 476 GLN A N 1
ATOM 3885 C CA . GLN A 1 476 ? -36.606 32.527 47.396 1.00 22.83 476 GLN A CA 1
ATOM 3886 C C . GLN A 1 476 ? -35.555 33.200 48.295 1.00 22.83 476 GLN A C 1
ATOM 3888 O O . GLN A 1 476 ? -35.849 33.500 49.445 1.00 22.83 476 GLN A O 1
ATOM 3893 N N . LYS A 1 477 ? -34.452 33.611 47.638 1.00 23.02 477 LYS A N 1
ATOM 3894 C CA . LYS A 1 477 ? -33.632 34.815 47.908 1.00 23.02 477 LYS A CA 1
ATOM 3895 C C . LYS A 1 477 ? -32.755 34.787 49.179 1.00 23.02 477 LYS A C 1
ATOM 3897 O O . LYS A 1 477 ? -33.182 34.332 50.220 1.00 23.02 477 LYS A O 1
ATOM 3902 N N . SER A 1 478 ? -31.534 35.324 49.224 1.00 21.59 478 SER A N 1
ATOM 3903 C CA . SER A 1 478 ? -30.687 36.062 48.271 1.00 21.59 478 SER A CA 1
ATOM 3904 C C . SER A 1 478 ? -29.460 36.612 49.029 1.00 21.59 478 SER A C 1
ATOM 3906 O O . SER A 1 478 ? -29.601 36.902 50.212 1.00 21.59 478 SER A O 1
ATOM 3908 N N . LEU A 1 479 ? -28.384 36.917 48.282 1.00 22.83 479 LEU A N 1
ATOM 3909 C CA . LEU A 1 479 ? -27.323 37.928 48.537 1.00 22.83 479 LEU A CA 1
ATOM 3910 C C . LEU A 1 479 ? -26.254 37.562 49.596 1.00 22.83 479 LEU A C 1
ATOM 3912 O O . LEU A 1 479 ? -26.570 37.318 50.751 1.00 22.83 479 LEU A O 1
ATOM 3916 N N . LEU A 1 480 ? -24.978 37.359 49.227 1.00 22.62 480 LEU A N 1
ATOM 3917 C CA . LEU A 1 480 ? -23.948 38.344 48.814 1.00 22.62 480 LEU A CA 1
ATOM 3918 C C . LEU A 1 480 ? -23.691 39.444 49.865 1.00 22.62 480 LEU A C 1
ATOM 3920 O O . LEU A 1 480 ? -24.526 40.328 50.007 1.00 22.62 480 LEU A O 1
ATOM 3924 N N . LEU A 1 481 ? -22.505 39.461 50.496 1.00 23.12 481 LEU A N 1
ATOM 3925 C CA . LEU A 1 481 ? -21.456 40.469 50.239 1.00 23.12 481 LEU A CA 1
ATOM 3926 C C . LEU A 1 481 ? -20.188 40.285 51.111 1.00 23.12 481 LEU A C 1
ATOM 3928 O O . LEU A 1 481 ? -20.249 40.023 52.307 1.00 23.12 481 LEU A O 1
ATOM 3932 N N . ASN A 1 482 ? -19.070 40.513 50.422 1.00 22.66 482 ASN A N 1
ATOM 3933 C CA . ASN A 1 482 ? -17.670 40.791 50.767 1.00 22.66 482 ASN A CA 1
ATOM 3934 C C . ASN A 1 482 ? -17.301 41.581 52.042 1.00 22.66 482 ASN A C 1
ATOM 3936 O O . ASN A 1 482 ? -18.089 42.386 52.531 1.00 22.66 482 ASN A O 1
ATOM 3940 N N . ASN A 1 483 ? -15.991 41.461 52.359 1.00 22.52 483 ASN A N 1
ATOM 3941 C CA . ASN A 1 483 ? -15.005 42.423 52.926 1.00 22.52 483 ASN A CA 1
ATOM 3942 C C . ASN A 1 483 ? -14.283 41.842 54.170 1.00 22.52 483 ASN A C 1
ATOM 3944 O O . ASN A 1 483 ? -14.928 41.213 54.992 1.00 22.52 483 ASN A O 1
ATOM 3948 N N . THR A 1 484 ? -12.969 41.968 54.427 1.00 23.22 484 THR A N 1
ATOM 3949 C CA . THR A 1 484 ? -11.873 42.813 53.895 1.00 23.22 484 THR A CA 1
ATOM 3950 C C . THR A 1 484 ? -10.525 42.389 54.535 1.00 23.22 484 THR A C 1
ATOM 3952 O O . THR A 1 484 ? -10.503 42.082 55.719 1.00 23.22 484 THR A O 1
ATOM 3955 N N . ILE A 1 485 ? -9.437 42.452 53.749 1.00 23.41 485 ILE A N 1
ATOM 3956 C CA . ILE A 1 485 ? -8.090 43.053 53.986 1.00 23.41 485 ILE A CA 1
ATOM 3957 C C . ILE A 1 485 ? -7.284 42.765 55.281 1.00 23.41 485 ILE A C 1
ATOM 3959 O O . ILE A 1 485 ? -7.718 43.069 56.386 1.00 23.41 485 ILE A O 1
ATOM 3963 N N . GLY A 1 486 ? -5.995 42.419 55.093 1.00 24.09 486 GLY A N 1
ATOM 3964 C CA . GLY A 1 486 ? -4.899 42.669 56.050 1.00 24.09 486 GLY A CA 1
ATOM 3965 C C . GLY A 1 486 ? -3.496 42.310 55.514 1.00 24.09 486 GLY A C 1
ATOM 3966 O O . GLY A 1 486 ? -3.158 41.137 55.424 1.00 24.09 486 GLY A O 1
ATOM 3967 N N . ASN A 1 487 ? -2.695 43.327 55.167 1.00 21.72 487 ASN A N 1
ATOM 3968 C CA . ASN A 1 487 ? -1.301 43.281 54.674 1.00 21.72 487 ASN A CA 1
ATOM 3969 C C . ASN A 1 487 ? -0.236 43.189 55.795 1.00 21.72 487 ASN A C 1
ATOM 3971 O O . ASN A 1 487 ? -0.485 43.693 56.888 1.00 21.72 487 ASN A O 1
ATOM 3975 N N . ASN A 1 488 ? 0.966 42.672 55.454 1.00 24.31 488 ASN A N 1
ATOM 3976 C CA . ASN A 1 488 ? 2.354 43.111 55.807 1.00 24.31 488 ASN A CA 1
ATOM 3977 C C . ASN A 1 488 ? 3.299 41.877 55.838 1.00 24.31 488 ASN A C 1
ATOM 3979 O O . ASN A 1 488 ? 2.967 40.903 56.496 1.00 24.31 488 ASN A O 1
ATOM 3983 N N . ALA A 1 489 ? 4.398 41.717 55.081 1.00 23.17 489 ALA A N 1
ATOM 3984 C CA . ALA A 1 489 ? 5.602 42.514 54.759 1.00 23.17 489 ALA A CA 1
ATOM 3985 C C . ALA A 1 489 ? 6.886 42.021 55.496 1.00 23.17 489 ALA A C 1
ATOM 3987 O O . ALA A 1 489 ? 7.084 42.325 56.663 1.00 23.17 489 ALA A O 1
ATOM 3988 N N . ASN A 1 490 ? 7.757 41.340 54.725 1.00 22.69 490 ASN A N 1
ATOM 3989 C CA . ASN A 1 490 ? 9.239 41.382 54.624 1.00 22.69 490 ASN A CA 1
ATOM 3990 C C . ASN A 1 490 ? 10.245 41.045 55.767 1.00 22.69 490 ASN A C 1
ATOM 3992 O O . ASN A 1 490 ? 10.052 41.357 56.934 1.00 22.69 490 ASN A O 1
ATOM 3996 N N . ILE A 1 491 ? 11.440 40.618 55.276 1.00 23.95 491 ILE A N 1
ATOM 3997 C CA . ILE A 1 491 ? 12.812 40.517 55.865 1.00 23.95 491 ILE A CA 1
ATOM 3998 C C . ILE A 1 491 ? 13.119 39.142 56.512 1.00 23.95 491 ILE A C 1
ATOM 4000 O O . ILE A 1 491 ? 12.368 38.699 57.361 1.00 23.95 491 ILE A O 1
ATOM 4004 N N . GLY A 1 492 ? 14.185 38.370 56.236 1.00 22.08 492 GLY A N 1
ATOM 4005 C CA . GLY A 1 492 ? 15.440 38.526 55.486 1.00 22.08 492 GLY A CA 1
ATOM 4006 C C . GLY A 1 492 ? 16.642 38.036 56.333 1.00 22.08 492 GLY A C 1
ATOM 4007 O O . GLY A 1 492 ? 16.821 38.576 57.418 1.00 22.08 492 GLY A O 1
ATOM 4008 N N . LYS A 1 493 ? 17.463 37.086 55.819 1.00 24.30 493 LYS A N 1
ATOM 4009 C CA . LYS A 1 493 ? 18.943 36.890 55.997 1.00 24.30 493 LYS A CA 1
ATOM 4010 C C . LYS A 1 493 ? 19.469 35.454 56.271 1.00 24.30 493 LYS A C 1
ATOM 4012 O O . LYS A 1 493 ? 19.174 34.854 57.292 1.00 24.30 493 LYS A O 1
ATOM 4017 N N . ASN A 1 494 ? 20.403 35.074 55.383 1.00 22.09 494 ASN A N 1
ATOM 4018 C CA . ASN A 1 494 ? 21.747 34.475 55.557 1.00 22.09 494 ASN A CA 1
ATOM 4019 C C . ASN A 1 494 ? 21.994 33.032 56.067 1.00 22.09 494 ASN A C 1
ATOM 4021 O O . ASN A 1 494 ? 21.953 32.761 57.258 1.00 22.09 494 ASN A O 1
ATOM 4025 N N . ALA A 1 495 ? 22.469 32.213 55.112 1.00 22.41 495 ALA A N 1
ATOM 4026 C CA . ALA A 1 495 ? 23.802 31.580 55.003 1.00 22.41 495 ALA A CA 1
ATOM 4027 C C . ALA A 1 495 ? 24.348 30.656 56.116 1.00 22.41 495 ALA A C 1
ATOM 4029 O O . ALA A 1 495 ? 24.611 31.098 57.228 1.00 22.41 495 ALA A O 1
ATOM 4030 N N . ASN A 1 496 ? 24.728 29.428 55.724 1.00 23.33 496 ASN A N 1
ATOM 4031 C CA . ASN A 1 496 ? 26.109 28.938 55.859 1.00 23.33 496 ASN A CA 1
ATOM 4032 C C . ASN A 1 496 ? 26.395 27.703 54.984 1.00 23.33 496 ASN A C 1
ATOM 4034 O O . ASN A 1 496 ? 25.540 26.858 54.744 1.00 23.33 496 ASN A O 1
ATOM 4038 N N . MET A 1 497 ? 27.637 27.670 54.511 1.00 21.38 497 MET A N 1
ATOM 4039 C CA . MET A 1 497 ? 28.266 26.781 53.536 1.00 21.38 497 MET A CA 1
ATOM 4040 C C . MET A 1 497 ? 29.214 25.824 54.277 1.00 21.38 497 MET A C 1
ATOM 4042 O O . MET A 1 497 ? 29.856 26.259 55.231 1.00 21.38 497 MET A O 1
ATOM 4046 N N . SER A 1 498 ? 29.383 24.576 53.823 1.00 24.39 498 SER A N 1
ATOM 4047 C CA . SER A 1 498 ? 30.671 23.870 53.961 1.00 24.39 498 SER A CA 1
ATOM 4048 C C . SER A 1 498 ? 30.813 22.722 52.953 1.00 24.39 498 SER A C 1
ATOM 4050 O O . SER A 1 498 ? 29.977 21.828 52.874 1.00 24.39 498 SER A O 1
ATOM 4052 N N . ASP A 1 499 ? 31.892 22.824 52.177 1.00 22.05 499 ASP A N 1
ATOM 4053 C CA . ASP A 1 499 ? 32.443 21.898 51.185 1.00 22.05 499 ASP A CA 1
ATOM 4054 C C . ASP A 1 499 ? 33.096 20.647 51.813 1.00 22.05 499 ASP A C 1
ATOM 4056 O O . ASP A 1 499 ? 33.714 20.741 52.872 1.00 22.05 499 ASP A O 1
ATOM 4060 N N . SER A 1 500 ? 33.147 19.516 51.090 1.00 22.80 500 SER A N 1
ATOM 4061 C CA . SER A 1 500 ? 34.396 19.060 50.428 1.00 22.80 500 SER A CA 1
ATOM 4062 C C . SER A 1 500 ? 34.332 17.647 49.803 1.00 22.80 500 SER A C 1
ATOM 4064 O O . SER A 1 500 ? 34.220 16.638 50.483 1.00 22.80 500 SER A O 1
ATOM 4066 N N . ARG A 1 501 ? 34.471 17.637 48.465 1.00 22.91 501 ARG A N 1
ATOM 4067 C CA . ARG A 1 501 ? 35.362 16.840 47.579 1.00 22.91 501 ARG A CA 1
ATOM 4068 C C . ARG A 1 501 ? 35.600 15.338 47.852 1.00 22.91 501 ARG A C 1
ATOM 4070 O O . ARG A 1 501 ? 36.209 14.994 48.852 1.00 22.91 501 ARG A O 1
ATOM 4077 N N . TYR A 1 502 ? 35.433 14.509 46.809 1.00 24.83 502 TYR A N 1
ATOM 4078 C CA . TYR A 1 502 ? 36.559 13.974 46.008 1.00 24.83 502 TYR A CA 1
ATOM 4079 C C . TYR A 1 502 ? 36.101 13.398 44.647 1.00 24.83 502 TYR A C 1
ATOM 4081 O O . TYR A 1 502 ? 35.092 12.713 44.542 1.00 24.83 502 TYR A O 1
ATOM 4089 N N . ASN A 1 503 ? 36.887 13.717 43.612 1.00 22.84 503 ASN A N 1
ATOM 4090 C CA . ASN A 1 503 ? 36.767 13.351 42.193 1.00 22.84 503 ASN A CA 1
ATOM 4091 C C . ASN A 1 503 ? 37.076 11.869 41.897 1.00 22.84 503 ASN A C 1
ATOM 4093 O O . ASN A 1 503 ? 38.035 11.350 42.468 1.00 22.84 503 ASN A O 1
ATOM 4097 N N . LYS A 1 504 ? 36.474 11.296 40.836 1.00 25.39 504 LYS A N 1
ATOM 4098 C CA . LYS A 1 504 ? 37.176 10.994 39.559 1.00 25.39 504 LYS A CA 1
ATOM 4099 C C . LYS A 1 504 ? 36.274 10.352 38.489 1.00 25.39 504 LYS A C 1
ATOM 4101 O O . LYS A 1 504 ? 35.539 9.411 38.745 1.00 25.39 504 LYS A O 1
ATOM 4106 N N . ASN A 1 505 ? 36.441 10.882 37.280 1.00 22.08 505 ASN A N 1
ATOM 4107 C CA . ASN A 1 505 ? 35.904 10.480 35.979 1.00 22.08 505 ASN A CA 1
ATOM 4108 C C . ASN A 1 505 ? 36.154 9.007 35.619 1.00 22.08 505 ASN A C 1
ATOM 4110 O O . ASN A 1 505 ? 37.275 8.543 35.809 1.00 22.08 505 ASN A O 1
ATOM 4114 N N . THR A 1 506 ? 35.224 8.366 34.900 1.00 23.80 506 THR A N 1
ATOM 4115 C CA . THR A 1 506 ? 35.471 7.851 33.532 1.00 23.80 506 THR A CA 1
ATOM 4116 C C . THR A 1 506 ? 34.143 7.590 32.811 1.00 23.80 506 THR A C 1
ATOM 4118 O O . THR A 1 506 ? 33.197 7.088 33.404 1.00 23.80 506 THR A O 1
ATOM 4121 N N . ALA A 1 507 ? 34.084 7.983 31.540 1.00 24.23 507 ALA A N 1
ATOM 4122 C CA . ALA A 1 507 ? 32.948 7.829 30.643 1.00 24.23 507 ALA A CA 1
ATOM 4123 C C . ALA A 1 507 ? 32.754 6.367 30.202 1.00 24.23 507 ALA A C 1
ATOM 4125 O O . ALA A 1 507 ? 33.729 5.666 29.937 1.00 24.23 507 ALA A O 1
ATOM 4126 N N . GLY A 1 508 ? 31.496 5.951 30.067 1.00 22.53 508 GLY A N 1
ATOM 4127 C CA . GLY A 1 508 ? 31.086 4.676 29.493 1.00 22.53 508 GLY A CA 1
ATOM 4128 C C . GLY A 1 508 ? 29.612 4.750 29.104 1.00 22.53 508 GLY A C 1
ATOM 4129 O O . GLY A 1 508 ? 28.770 5.091 29.925 1.00 22.53 508 GLY A O 1
ATOM 4130 N N . ILE A 1 509 ? 29.350 4.510 27.827 1.00 27.77 509 ILE A N 1
ATOM 4131 C CA . ILE A 1 509 ? 28.055 4.488 27.141 1.00 27.77 509 ILE A CA 1
ATOM 4132 C C . ILE A 1 509 ? 27.050 3.605 27.905 1.00 27.77 509 ILE A C 1
ATOM 4134 O O . ILE A 1 509 ? 27.357 2.449 28.183 1.00 27.77 509 ILE A O 1
ATOM 4138 N N . ALA A 1 510 ? 25.865 4.134 28.223 1.00 23.77 510 ALA A N 1
ATOM 4139 C CA . ALA A 1 510 ? 24.754 3.363 28.778 1.00 23.77 510 ALA A CA 1
ATOM 4140 C C . ALA A 1 510 ? 23.658 3.224 27.716 1.00 23.77 510 ALA A C 1
ATOM 4142 O O . ALA A 1 510 ? 23.031 4.208 27.328 1.00 23.77 510 ALA A O 1
ATOM 4143 N N . ASN A 1 511 ? 23.480 1.989 27.251 1.00 24.81 511 ASN A N 1
ATOM 4144 C CA . ASN A 1 511 ? 22.292 1.540 26.544 1.00 24.81 511 ASN A CA 1
ATOM 4145 C C . ASN A 1 511 ? 21.119 1.512 27.530 1.00 24.81 511 ASN A C 1
ATOM 4147 O O . ASN A 1 511 ? 21.250 1.008 28.646 1.00 24.81 511 ASN A O 1
ATOM 4151 N N . GLU A 1 512 ? 19.980 2.040 27.098 1.00 26.81 512 GLU A N 1
ATOM 4152 C CA . GLU A 1 512 ? 18.684 1.767 27.706 1.00 26.81 512 GLU A CA 1
ATOM 4153 C C . GLU A 1 512 ? 18.323 0.300 27.457 1.00 26.81 512 GLU A C 1
ATOM 4155 O O . GLU A 1 512 ? 18.370 -0.153 26.314 1.00 26.81 512 GLU A O 1
ATOM 4160 N N . ASN A 1 513 ? 18.030 -0.414 28.545 1.00 31.19 513 ASN A N 1
ATOM 4161 C CA . ASN A 1 513 ? 17.240 -1.645 28.686 1.00 31.19 513 ASN A CA 1
ATOM 4162 C C . ASN A 1 513 ? 17.873 -2.487 29.790 1.00 31.19 513 ASN A C 1
ATOM 4164 O O . ASN A 1 513 ? 18.849 -3.181 29.544 1.00 31.19 513 ASN A O 1
ATOM 4168 N N . ASP A 1 514 ? 17.341 -2.339 31.005 1.00 23.69 514 ASP A N 1
ATOM 4169 C CA . ASP A 1 514 ? 17.241 -3.385 32.030 1.00 23.69 514 ASP A CA 1
ATOM 4170 C C . ASP A 1 514 ? 16.681 -2.744 33.305 1.00 23.69 514 ASP A C 1
ATOM 4172 O O . ASP A 1 514 ? 17.407 -2.225 34.154 1.00 23.69 514 ASP A O 1
ATOM 4176 N N . ILE A 1 515 ? 15.355 -2.766 33.454 1.00 28.11 515 ILE A N 1
ATOM 4177 C CA . ILE A 1 515 ? 14.751 -2.686 34.785 1.00 28.11 515 ILE A CA 1
ATOM 4178 C C . ILE A 1 515 ? 14.416 -4.121 35.172 1.00 28.11 515 ILE A C 1
ATOM 4180 O O . ILE A 1 515 ? 13.371 -4.656 34.809 1.00 28.11 515 ILE A O 1
ATOM 4184 N N . ASN A 1 516 ? 15.349 -4.732 35.904 1.00 23.38 516 ASN A N 1
ATOM 4185 C CA . ASN A 1 516 ? 15.120 -5.940 36.684 1.00 23.38 516 ASN A CA 1
ATOM 4186 C C . ASN A 1 516 ? 13.910 -5.720 37.599 1.00 23.38 516 ASN A C 1
ATOM 4188 O O . ASN A 1 516 ? 13.973 -4.933 38.545 1.00 23.38 516 ASN A O 1
ATOM 4192 N N . LEU A 1 517 ? 12.818 -6.427 37.314 1.00 28.83 517 LEU A N 1
ATOM 4193 C CA . LEU A 1 517 ? 11.627 -6.496 38.156 1.00 28.83 517 LEU A CA 1
ATOM 4194 C C . LEU A 1 517 ? 11.539 -7.875 38.828 1.00 28.83 517 LEU A C 1
ATOM 4196 O O . LEU A 1 517 ? 10.491 -8.513 38.838 1.00 28.83 517 LEU A O 1
ATOM 4200 N N . GLU A 1 518 ? 12.654 -8.350 39.378 1.00 28.34 518 GLU A N 1
ATOM 4201 C CA . GLU A 1 518 ? 12.672 -9.518 40.256 1.00 28.34 518 GLU A CA 1
ATOM 4202 C C . GLU A 1 518 ? 12.823 -9.061 41.708 1.00 28.34 518 GLU A C 1
ATOM 4204 O O . GLU A 1 518 ? 13.723 -8.296 42.050 1.00 28.34 518 GLU A O 1
ATOM 4209 N N . ASN A 1 519 ? 11.929 -9.584 42.549 1.00 30.41 519 ASN A N 1
ATOM 4210 C CA . ASN A 1 519 ? 11.756 -9.359 43.986 1.00 30.41 519 ASN A CA 1
ATOM 4211 C C . ASN A 1 519 ? 10.952 -8.124 44.392 1.00 30.41 519 ASN A C 1
ATOM 4213 O O . ASN A 1 519 ? 11.488 -7.043 44.611 1.00 30.41 519 ASN A O 1
ATOM 4217 N N . LEU A 1 520 ? 9.667 -8.365 44.664 1.00 27.03 520 LEU A N 1
ATOM 4218 C CA . LEU A 1 520 ? 8.993 -7.795 45.829 1.00 27.03 520 LEU A CA 1
ATOM 4219 C C . LEU A 1 520 ? 7.863 -8.742 46.260 1.00 27.03 520 LEU A C 1
ATOM 4221 O O . LEU A 1 520 ? 6.705 -8.600 45.871 1.00 27.03 520 LEU A O 1
ATOM 4225 N N . ASP A 1 521 ? 8.232 -9.721 47.091 1.00 27.56 521 ASP A N 1
ATOM 4226 C CA . ASP A 1 521 ? 7.322 -10.290 48.083 1.00 27.56 521 ASP A CA 1
ATOM 4227 C C . ASP A 1 521 ? 6.844 -9.137 48.979 1.00 27.56 521 ASP A C 1
ATOM 4229 O O . ASP A 1 521 ? 7.577 -8.669 49.850 1.00 27.56 521 ASP A O 1
ATOM 4233 N N . ILE A 1 522 ? 5.629 -8.633 48.749 1.00 31.19 522 ILE A N 1
ATOM 4234 C CA . ILE A 1 522 ? 4.991 -7.665 49.649 1.00 31.19 522 ILE A CA 1
ATOM 4235 C C . ILE A 1 522 ? 3.796 -8.343 50.304 1.00 31.19 522 ILE A C 1
ATOM 4237 O O . ILE A 1 522 ? 2.726 -8.513 49.718 1.00 31.19 522 ILE A O 1
ATOM 4241 N N . THR A 1 523 ? 4.013 -8.731 51.554 1.00 25.17 523 THR A N 1
ATOM 4242 C CA . THR A 1 523 ? 3.001 -9.098 52.542 1.00 25.17 523 THR A CA 1
ATOM 4243 C C . THR A 1 523 ? 1.915 -8.029 52.656 1.00 25.17 523 THR A C 1
ATOM 4245 O O . THR A 1 523 ? 2.199 -6.840 52.783 1.00 25.17 523 THR A O 1
ATOM 4248 N N . TYR A 1 524 ? 0.658 -8.472 52.654 1.00 31.94 524 TYR A N 1
ATOM 4249 C CA . TYR A 1 524 ? -0.494 -7.643 52.997 1.00 31.94 524 TYR A CA 1
ATOM 4250 C C . TYR A 1 524 ? -0.442 -7.232 54.481 1.00 31.94 524 TYR A C 1
ATOM 4252 O O . TYR A 1 524 ? -0.054 -8.049 55.312 1.00 31.94 524 TYR A O 1
ATOM 4260 N N . TRP A 1 525 ? -0.877 -5.992 54.755 1.00 38.25 525 TRP A N 1
ATOM 4261 C CA . TRP A 1 525 ? -1.570 -5.449 55.946 1.00 38.25 525 TRP A CA 1
ATOM 4262 C C . TRP A 1 525 ? -0.988 -4.136 56.523 1.00 38.25 525 TRP A C 1
ATOM 4264 O O . TRP A 1 525 ? 0.188 -4.038 56.845 1.00 38.25 525 TRP A O 1
ATOM 4274 N N . GLU A 1 526 ? -1.918 -3.175 56.635 1.00 36.44 526 GLU A N 1
ATOM 4275 C CA . GLU A 1 526 ? -2.041 -1.943 57.443 1.00 36.44 526 GLU A CA 1
ATOM 4276 C C . GLU A 1 526 ? -0.850 -0.996 57.691 1.00 36.44 526 GLU A C 1
ATOM 4278 O O . GLU A 1 526 ? 0.101 -1.302 58.402 1.00 36.44 526 GLU A O 1
ATOM 4283 N N . SER A 1 527 ? -1.059 0.273 57.316 1.00 28.70 527 SER A N 1
ATOM 4284 C CA . SER A 1 527 ? -0.576 1.414 58.100 1.00 28.70 527 SER A CA 1
ATOM 4285 C C . SER A 1 527 ? -1.678 2.467 58.245 1.00 28.70 527 SER A C 1
ATOM 4287 O O . SER A 1 527 ? -2.177 3.011 57.260 1.00 28.70 527 SER A O 1
ATOM 4289 N N . ASN A 1 528 ? -2.057 2.723 59.497 1.00 37.56 528 ASN A N 1
ATOM 4290 C CA . ASN A 1 528 ? -2.895 3.840 59.920 1.00 37.56 528 ASN A CA 1
ATOM 4291 C C . ASN A 1 528 ? -2.207 5.194 59.660 1.00 37.56 528 ASN A C 1
ATOM 4293 O O . ASN A 1 528 ? -0.995 5.303 59.824 1.00 37.56 528 ASN A O 1
ATOM 4297 N N . ASN A 1 529 ? -3.046 6.207 59.411 1.00 40.84 529 ASN A N 1
ATOM 4298 C CA . ASN A 1 529 ? -2.800 7.656 59.477 1.00 40.84 529 ASN A CA 1
ATOM 4299 C C . ASN A 1 529 ? -1.894 8.282 58.400 1.00 40.84 529 ASN A C 1
ATOM 4301 O O . ASN A 1 529 ? -0.678 8.299 58.532 1.00 40.84 529 ASN A O 1
ATOM 4305 N N . ASP A 1 530 ? -2.529 8.835 57.359 1.00 34.94 530 ASP A N 1
ATOM 4306 C CA . ASP A 1 530 ? -2.433 10.245 56.927 1.00 34.94 530 ASP A CA 1
ATOM 4307 C C . ASP A 1 530 ? -3.037 10.376 55.514 1.00 34.94 530 ASP A C 1
ATOM 4309 O O . ASP A 1 530 ? -2.555 9.780 54.551 1.00 34.94 530 ASP A O 1
ATOM 4313 N N . ASP A 1 531 ? -4.097 11.180 55.368 1.00 43.94 531 ASP A N 1
ATOM 4314 C CA . ASP A 1 531 ? -4.882 11.368 54.128 1.00 43.94 531 ASP A CA 1
ATOM 4315 C C . ASP A 1 531 ? -4.107 12.014 52.949 1.00 43.94 531 ASP A C 1
ATOM 4317 O O . ASP A 1 531 ? -4.698 12.331 51.918 1.00 43.94 531 ASP A O 1
ATOM 4321 N N . ASN A 1 532 ? -2.783 12.178 53.051 1.00 43.84 532 ASN A N 1
ATOM 4322 C CA . ASN A 1 532 ? -1.943 12.810 52.025 1.00 43.84 532 ASN A CA 1
ATOM 4323 C C . ASN A 1 532 ? -0.993 11.858 51.275 1.00 43.84 532 ASN A C 1
ATOM 4325 O O . ASN A 1 532 ? -0.278 12.322 50.394 1.00 43.84 532 ASN A O 1
ATOM 4329 N N . ASN A 1 533 ? -0.992 10.548 51.555 1.00 43.88 533 ASN A N 1
ATOM 4330 C CA . ASN A 1 533 ? -0.203 9.567 50.791 1.00 43.88 533 ASN A CA 1
ATOM 4331 C C . ASN A 1 533 ? -0.978 8.256 50.571 1.00 43.88 533 ASN A C 1
ATOM 4333 O O . ASN A 1 533 ? -0.589 7.178 51.017 1.00 43.88 533 ASN A O 1
ATOM 4337 N N . ILE A 1 534 ? -2.108 8.338 49.862 1.00 56.53 534 ILE A N 1
ATOM 4338 C CA . ILE A 1 534 ? -2.847 7.144 49.435 1.00 56.53 534 ILE A CA 1
ATOM 4339 C C . ILE A 1 534 ? -2.085 6.502 48.270 1.00 56.53 534 ILE A C 1
ATOM 4341 O O . ILE A 1 534 ? -2.199 6.931 47.123 1.00 56.53 534 ILE A O 1
ATOM 4345 N N . GLN A 1 535 ? -1.308 5.454 48.548 1.00 57.22 535 GLN A N 1
ATOM 4346 C CA . GLN A 1 535 ? -0.744 4.616 47.494 1.00 57.22 535 GLN A CA 1
ATOM 4347 C C . GLN A 1 535 ? -1.864 3.759 46.891 1.00 57.22 535 GLN A C 1
ATOM 4349 O O . GLN A 1 535 ? -2.311 2.771 47.477 1.00 57.22 535 GLN A O 1
ATOM 4354 N N . TYR A 1 536 ? -2.356 4.157 45.719 1.00 67.88 536 TYR A N 1
ATOM 4355 C CA . TYR A 1 536 ? -3.392 3.408 45.020 1.00 67.88 536 TYR A CA 1
ATOM 4356 C C . TYR A 1 536 ? -2.827 2.095 44.456 1.00 67.88 536 TYR A C 1
ATOM 4358 O O . TYR A 1 536 ? -2.018 2.104 43.530 1.00 67.88 536 TYR A O 1
ATOM 4366 N N . ASN A 1 537 ? -3.275 0.957 44.988 1.00 74.38 537 ASN A N 1
ATOM 4367 C CA . ASN A 1 537 ? -2.937 -0.358 44.444 1.00 74.38 537 ASN A CA 1
ATOM 4368 C C . ASN A 1 537 ? -4.003 -0.792 43.421 1.00 74.38 537 ASN A C 1
ATOM 4370 O O . ASN A 1 537 ? -5.088 -1.248 43.797 1.00 74.38 537 ASN A O 1
ATOM 4374 N N . PHE A 1 538 ? -3.721 -0.591 42.132 1.00 83.69 538 PHE A N 1
ATOM 4375 C CA . PHE A 1 538 ? -4.630 -0.910 41.027 1.00 83.69 538 PHE A CA 1
ATOM 4376 C C . PHE A 1 538 ? -4.280 -2.250 40.369 1.00 83.69 538 PHE A C 1
ATOM 4378 O O . PHE A 1 538 ? -3.116 -2.631 40.261 1.00 83.69 538 PHE A O 1
ATOM 4385 N N . SER A 1 539 ? -5.297 -2.969 39.887 1.00 85.94 539 SER A N 1
ATOM 4386 C CA . SER A 1 539 ? -5.074 -4.165 39.058 1.00 85.94 539 SER A CA 1
ATOM 4387 C C . SER A 1 539 ? -4.445 -3.798 37.701 1.00 85.94 539 SER A C 1
ATOM 4389 O O . SER A 1 539 ? -4.662 -2.680 37.228 1.00 85.94 539 SER A O 1
ATOM 4391 N N . PRO A 1 540 ? -3.729 -4.723 37.024 1.00 88.38 540 PRO A N 1
ATOM 4392 C CA . PRO A 1 540 ? -3.154 -4.464 35.699 1.00 88.38 540 PRO A CA 1
ATOM 4393 C C . PRO A 1 540 ? -4.175 -3.921 34.690 1.00 88.38 540 PRO A C 1
ATOM 4395 O O . PRO A 1 540 ? -3.897 -2.960 33.977 1.00 88.38 540 PRO A O 1
ATOM 4398 N N . LEU A 1 541 ? -5.399 -4.462 34.700 1.00 89.94 541 LEU A N 1
ATOM 4399 C CA . LEU A 1 541 ? -6.487 -3.986 33.846 1.00 89.94 541 LEU A CA 1
ATOM 4400 C C . LEU A 1 541 ? -6.914 -2.547 34.183 1.00 89.94 541 LEU A C 1
ATOM 4402 O O . LEU A 1 541 ? -7.139 -1.741 33.287 1.00 89.94 541 LEU A O 1
ATOM 4406 N N . GLN A 1 542 ? -7.002 -2.191 35.468 1.00 91.31 542 GLN A N 1
ATOM 4407 C CA . GLN A 1 542 ? -7.309 -0.816 35.887 1.00 91.31 542 GLN A CA 1
ATOM 4408 C C . GLN A 1 542 ? -6.209 0.168 35.473 1.00 91.31 542 GLN A C 1
ATOM 4410 O O . GLN A 1 542 ? -6.530 1.255 34.999 1.00 91.31 542 GLN A O 1
ATOM 4415 N N . VAL A 1 543 ? -4.936 -0.216 35.612 1.00 91.19 543 VAL A N 1
ATOM 4416 C CA . VAL A 1 543 ? -3.797 0.594 35.147 1.00 91.19 543 VAL A CA 1
ATOM 4417 C C . VAL A 1 543 ? -3.877 0.810 33.637 1.00 91.19 543 VAL A C 1
ATOM 4419 O O . VAL A 1 543 ? -3.738 1.941 33.183 1.00 91.19 543 VAL A O 1
ATOM 4422 N N . PHE A 1 544 ? -4.178 -0.243 32.875 1.00 94.50 544 PHE A N 1
ATOM 4423 C CA . PHE A 1 544 ? -4.357 -0.157 31.428 1.00 94.50 544 PHE A CA 1
ATOM 4424 C C . PHE A 1 544 ? -5.449 0.851 31.031 1.00 94.50 544 PHE A C 1
ATOM 4426 O O . PHE A 1 544 ? -5.184 1.771 30.264 1.00 94.50 544 PHE A O 1
ATOM 4433 N N . PHE A 1 545 ? -6.656 0.748 31.598 1.00 94.00 545 PHE A N 1
ATOM 4434 C CA . PHE A 1 545 ? -7.743 1.683 31.275 1.00 94.00 545 PHE A CA 1
ATOM 4435 C C . PHE A 1 545 ? -7.439 3.132 31.684 1.00 94.00 545 PHE A C 1
ATOM 4437 O O . PHE A 1 545 ? -7.880 4.061 31.008 1.00 94.00 545 PHE A O 1
ATOM 4444 N N . LEU A 1 546 ? -6.686 3.345 32.770 1.00 92.88 546 LEU A N 1
ATOM 4445 C CA . LEU A 1 546 ? -6.222 4.682 33.156 1.00 92.88 546 LEU A CA 1
ATOM 4446 C C . LEU A 1 546 ? -5.251 5.261 32.116 1.00 92.88 546 LEU A C 1
ATOM 4448 O O . LEU A 1 546 ? -5.415 6.414 31.727 1.00 92.88 546 LEU A O 1
ATOM 4452 N N . GLN A 1 547 ? -4.296 4.464 31.627 1.00 93.12 547 GLN A N 1
ATOM 4453 C CA . GLN A 1 547 ? -3.361 4.883 30.574 1.00 93.12 547 GLN A CA 1
ATOM 4454 C C . GLN A 1 547 ? -4.079 5.191 29.252 1.00 93.12 547 GLN A C 1
ATOM 4456 O O . GLN A 1 547 ? -3.774 6.185 28.593 1.00 93.12 547 GLN A O 1
ATOM 4461 N N . GLU A 1 548 ? -5.067 4.377 28.877 1.00 94.06 548 GLU A N 1
ATOM 4462 C CA . GLU A 1 548 ? -5.881 4.614 27.681 1.00 94.06 548 GLU A CA 1
ATOM 4463 C C . GLU A 1 548 ? -6.689 5.915 27.795 1.00 94.06 548 GLU A C 1
ATOM 4465 O O . GLU A 1 548 ? -6.725 6.705 26.853 1.00 94.06 548 GLU A O 1
ATOM 4470 N N . MET A 1 549 ? -7.282 6.189 28.963 1.00 93.25 549 MET A N 1
ATOM 4471 C CA . MET A 1 549 ? -8.000 7.443 29.215 1.00 93.25 549 MET A CA 1
ATOM 4472 C C . MET A 1 549 ? -7.066 8.660 29.174 1.00 93.25 549 MET A C 1
ATOM 4474 O O . MET A 1 549 ? -7.399 9.676 28.566 1.00 93.25 549 MET A O 1
ATOM 4478 N N . GLU A 1 550 ? -5.871 8.555 29.763 1.00 92.19 550 GLU A N 1
ATOM 4479 C CA . GLU A 1 550 ? -4.834 9.590 29.675 1.00 92.19 550 GLU A CA 1
ATOM 4480 C C . GLU A 1 550 ? -4.459 9.900 28.220 1.00 92.19 550 GLU A C 1
ATOM 4482 O O . GLU A 1 550 ? -4.289 11.066 27.854 1.00 92.19 550 GLU A O 1
ATOM 4487 N N . ARG A 1 551 ? -4.363 8.872 27.369 1.00 92.12 551 ARG A N 1
ATOM 4488 C CA . ARG A 1 551 ? -4.078 9.042 25.941 1.00 92.12 551 ARG A CA 1
ATOM 4489 C C . ARG A 1 551 ? -5.242 9.693 25.192 1.00 92.12 551 ARG A C 1
ATOM 4491 O O . ARG A 1 551 ? -4.995 10.636 24.442 1.00 92.12 551 ARG A O 1
ATOM 4498 N N . ILE A 1 552 ? -6.490 9.276 25.436 1.00 92.75 552 ILE A N 1
ATOM 4499 C CA . ILE A 1 552 ? -7.681 9.934 24.863 1.00 92.75 552 ILE A CA 1
ATOM 4500 C C . ILE A 1 552 ? -7.715 11.414 25.232 1.00 92.75 552 ILE A C 1
ATOM 4502 O O . ILE A 1 552 ? -7.901 12.255 24.356 1.00 92.75 552 ILE A O 1
ATOM 4506 N N . GLN A 1 553 ? -7.487 11.751 26.502 1.00 92.25 553 GLN A N 1
ATOM 4507 C CA . GLN A 1 553 ? -7.534 13.138 26.958 1.00 92.25 553 GLN A CA 1
ATOM 4508 C C . GLN A 1 553 ? -6.476 14.005 26.260 1.00 92.25 553 GLN A C 1
ATOM 4510 O O . GLN A 1 553 ? -6.758 15.150 25.907 1.00 92.25 553 GLN A O 1
ATOM 4515 N N . LYS A 1 554 ? -5.274 13.469 26.001 1.00 91.94 554 LYS A N 1
ATOM 4516 C CA . LYS A 1 554 ? -4.246 14.172 25.214 1.00 91.94 554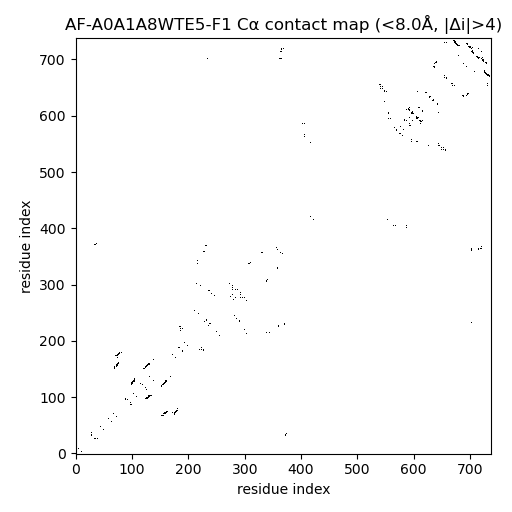 LYS A CA 1
ATOM 4517 C C . LYS A 1 554 ? -4.723 14.469 23.790 1.00 91.94 554 LYS A C 1
ATOM 4519 O O . LYS A 1 554 ? -4.541 15.593 23.329 1.00 91.94 554 LYS A O 1
ATOM 4524 N N . VAL A 1 555 ? -5.365 13.505 23.126 1.00 93.44 555 VAL A N 1
ATOM 4525 C CA . VAL A 1 555 ? -5.926 13.689 21.774 1.00 93.44 555 VAL A CA 1
ATOM 4526 C C . VAL A 1 555 ? -7.061 14.718 21.786 1.00 93.44 555 VAL A C 1
ATOM 4528 O O . VAL A 1 555 ? -7.059 15.630 20.965 1.00 93.44 555 VAL A O 1
ATOM 4531 N N . ILE A 1 556 ? -7.987 14.638 22.747 1.00 93.44 556 ILE A N 1
ATOM 4532 C CA . ILE A 1 556 ? -9.077 15.617 22.900 1.00 93.44 556 ILE A CA 1
ATOM 4533 C C . ILE A 1 556 ? -8.510 17.028 23.091 1.00 93.44 556 ILE A C 1
ATOM 4535 O O . ILE A 1 556 ? -8.933 17.955 22.405 1.00 93.44 556 ILE A O 1
ATOM 4539 N N . ASN A 1 557 ? -7.521 17.198 23.972 1.00 93.12 557 ASN A N 1
ATOM 4540 C CA . ASN A 1 557 ? -6.899 18.499 24.230 1.00 93.12 557 ASN A CA 1
ATOM 4541 C C . ASN A 1 557 ? -6.189 19.061 22.993 1.00 93.12 557 ASN A C 1
ATOM 4543 O O . ASN A 1 557 ? -6.276 20.262 22.728 1.00 93.12 557 ASN A O 1
ATOM 4547 N N . LEU A 1 558 ? -5.507 18.204 22.231 1.00 94.00 558 LEU A N 1
ATOM 4548 C CA . LEU A 1 558 ? -4.854 18.578 20.980 1.00 94.00 558 LEU A CA 1
ATOM 4549 C C . LEU A 1 558 ? -5.872 19.102 19.961 1.00 94.00 558 LEU A C 1
ATOM 4551 O O . LEU A 1 558 ? -5.714 20.213 19.456 1.00 94.00 558 LEU A O 1
ATOM 4555 N N . VAL A 1 559 ? -6.946 18.343 19.720 1.00 94.25 559 VAL A N 1
ATOM 4556 C CA . VAL A 1 559 ? -8.016 18.732 18.792 1.00 94.25 559 VAL A CA 1
ATOM 4557 C C . VAL A 1 559 ? -8.708 20.011 19.253 1.00 94.25 559 VAL A C 1
ATOM 4559 O O . VAL A 1 559 ? -8.855 20.940 18.462 1.00 94.25 559 VAL A O 1
ATOM 4562 N N . LYS A 1 560 ? -9.059 20.122 20.541 1.00 94.94 560 LYS A N 1
ATOM 4563 C CA . LYS A 1 560 ? -9.647 21.347 21.109 1.00 94.94 560 LYS A CA 1
ATOM 4564 C C . LYS A 1 560 ? -8.747 22.560 20.884 1.00 94.94 560 LYS A C 1
ATOM 4566 O O . LYS A 1 560 ? -9.236 23.621 20.505 1.00 94.94 560 LYS A O 1
ATOM 4571 N N . THR A 1 561 ? -7.443 22.421 21.113 1.00 94.62 561 THR A N 1
ATOM 4572 C CA . THR A 1 561 ? -6.486 23.524 20.949 1.00 94.62 561 THR A CA 1
ATOM 4573 C C . THR A 1 561 ? -6.376 23.938 19.485 1.00 94.62 561 THR A C 1
ATOM 4575 O O . THR A 1 561 ? -6.501 25.122 19.184 1.00 94.62 561 THR A O 1
ATOM 4578 N N . ASN A 1 562 ? -6.221 22.977 18.570 1.00 94.75 562 ASN A N 1
ATOM 4579 C CA . ASN A 1 562 ? -6.108 23.271 17.145 1.00 94.75 562 ASN A CA 1
ATOM 4580 C C . ASN A 1 562 ? -7.389 23.906 16.575 1.00 94.75 562 ASN A C 1
ATOM 4582 O O . ASN A 1 562 ? -7.305 24.919 15.890 1.00 94.75 562 ASN A O 1
ATOM 4586 N N . LEU A 1 563 ? -8.575 23.390 16.915 1.00 95.12 563 LEU A N 1
ATOM 4587 C CA . LEU A 1 563 ? -9.844 23.966 16.453 1.00 95.12 563 LEU A CA 1
ATOM 4588 C C . LEU A 1 563 ? -10.037 25.402 16.953 1.00 95.12 563 LEU A C 1
ATOM 4590 O O . LEU A 1 563 ? -10.424 26.278 16.180 1.00 95.12 563 LEU A O 1
ATOM 4594 N N . ASN A 1 564 ? -9.715 25.672 18.221 1.00 95.38 564 ASN A N 1
ATOM 4595 C CA . ASN A 1 564 ? -9.738 27.036 18.752 1.00 95.38 564 ASN A CA 1
ATOM 4596 C C . ASN A 1 564 ? -8.713 27.938 18.055 1.00 95.38 564 ASN A C 1
ATOM 4598 O O . ASN A 1 564 ? -9.006 29.098 17.776 1.00 95.38 564 ASN A O 1
ATOM 4602 N N . ASP A 1 565 ? -7.526 27.424 17.741 1.00 94.50 565 ASP A N 1
ATOM 4603 C CA . ASP A 1 565 ? -6.505 28.163 17.002 1.00 94.50 565 ASP A CA 1
ATOM 4604 C C . ASP A 1 565 ? -6.940 28.502 15.573 1.00 94.50 565 ASP A C 1
ATOM 4606 O O . ASP A 1 565 ? -6.699 29.624 15.129 1.00 94.50 565 ASP A O 1
ATOM 4610 N N . ILE A 1 566 ? -7.617 27.582 14.880 1.00 93.75 566 ILE A N 1
ATOM 4611 C CA . ILE A 1 566 ? -8.206 27.818 13.555 1.00 93.75 566 ILE A CA 1
ATOM 4612 C C . ILE A 1 566 ? -9.285 28.898 13.643 1.00 93.75 566 ILE A C 1
ATOM 4614 O O . ILE A 1 566 ? -9.248 29.858 12.875 1.00 93.75 566 ILE A O 1
ATOM 4618 N N . ILE A 1 567 ? -10.207 28.794 14.606 1.00 94.38 567 ILE A N 1
ATOM 4619 C CA . ILE A 1 567 ? -11.266 29.794 14.817 1.00 94.38 567 ILE A CA 1
ATOM 4620 C C . ILE A 1 567 ? -10.654 31.173 15.097 1.00 94.38 567 ILE A C 1
ATOM 4622 O O . ILE A 1 567 ? -11.018 32.155 14.453 1.00 94.38 567 ILE A O 1
ATOM 4626 N N . ASN A 1 568 ? -9.675 31.244 16.000 1.00 93.81 568 ASN A N 1
ATOM 4627 C CA . ASN A 1 568 ? -8.990 32.487 16.345 1.00 93.81 568 ASN A CA 1
ATOM 4628 C C . ASN A 1 568 ? -8.181 33.056 15.171 1.00 93.81 568 ASN A C 1
ATOM 4630 O O . ASN A 1 568 ? -8.062 34.276 15.055 1.00 93.81 568 ASN A O 1
ATOM 4634 N N . ALA A 1 569 ? -7.612 32.207 14.311 1.00 93.00 569 ALA A N 1
ATOM 4635 C CA . ALA A 1 569 ? -6.895 32.640 13.116 1.00 93.00 569 ALA A CA 1
ATOM 4636 C C . ALA A 1 569 ? -7.845 33.202 12.049 1.00 93.00 569 ALA A C 1
ATOM 4638 O O . ALA A 1 569 ? -7.544 34.232 11.449 1.00 93.00 569 ALA A O 1
ATOM 4639 N N . ILE A 1 570 ? -9.010 32.576 11.860 1.00 90.19 570 ILE A N 1
ATOM 4640 C CA . ILE A 1 570 ? -10.076 33.068 10.972 1.00 90.19 570 ILE A CA 1
ATOM 4641 C C . ILE A 1 570 ? -10.626 34.408 11.478 1.00 90.19 570 ILE A C 1
ATOM 4643 O O . ILE A 1 570 ? -10.823 35.330 10.691 1.00 90.19 570 ILE A O 1
ATOM 4647 N N . ASP A 1 571 ? -10.797 34.550 12.794 1.00 90.75 571 ASP A N 1
ATOM 4648 C CA . ASP A 1 571 ? -11.256 35.789 13.434 1.00 90.75 571 ASP A CA 1
ATOM 4649 C C . ASP A 1 571 ? -10.171 36.882 13.504 1.00 90.75 571 ASP A C 1
ATOM 4651 O O . ASP A 1 571 ? -10.412 37.969 14.029 1.00 90.75 571 ASP A O 1
ATOM 4655 N N . GLY A 1 572 ? -8.961 36.612 12.999 1.00 89.12 572 GLY A N 1
ATOM 4656 C CA . GLY A 1 572 ? -7.841 37.557 12.980 1.00 89.12 572 GLY A CA 1
ATOM 4657 C C . GLY A 1 572 ? -7.187 37.801 14.344 1.00 89.12 572 GLY A C 1
ATOM 4658 O O . GLY A 1 572 ? -6.334 38.678 14.468 1.00 89.12 572 GLY A O 1
ATOM 4659 N N . SER A 1 573 ? -7.557 37.029 15.370 1.00 91.19 573 SER A N 1
ATOM 4660 C CA . SER A 1 573 ? -6.965 37.086 16.715 1.00 91.19 573 SER A CA 1
ATOM 4661 C C . SER A 1 573 ? -5.618 36.357 16.797 1.00 91.19 573 SER A C 1
ATOM 4663 O O . SER A 1 573 ? -4.796 36.666 17.660 1.00 91.19 573 SER A O 1
ATOM 4665 N N . LYS A 1 574 ? -5.372 35.402 15.893 1.00 90.75 574 LYS A N 1
ATOM 4666 C CA . LYS A 1 574 ? -4.106 34.671 15.742 1.00 90.75 574 LYS A CA 1
ATOM 4667 C C . LYS A 1 574 ? -3.601 34.788 14.300 1.00 90.75 574 LYS A C 1
ATOM 4669 O O . LYS A 1 574 ? -4.385 34.941 13.371 1.00 90.75 574 LYS A O 1
ATOM 4674 N N . ILE A 1 575 ? -2.284 34.729 14.100 1.00 89.00 575 ILE A N 1
ATOM 4675 C CA . ILE A 1 575 ? -1.687 34.771 12.756 1.00 89.00 575 ILE A CA 1
ATOM 4676 C C . ILE A 1 575 ? -1.917 33.425 12.055 1.00 89.00 575 ILE A C 1
ATOM 4678 O O . ILE A 1 575 ? -1.630 32.375 12.631 1.00 89.00 575 ILE A O 1
ATOM 4682 N N . MET A 1 576 ? -2.391 33.461 10.806 1.00 90.00 576 MET A N 1
ATOM 4683 C CA . MET A 1 576 ? -2.533 32.274 9.959 1.00 90.00 576 MET A CA 1
ATOM 4684 C C . MET A 1 576 ? -1.152 31.769 9.513 1.00 90.00 576 MET A C 1
ATOM 4686 O O . MET A 1 576 ? -0.462 32.425 8.733 1.00 90.00 576 MET A O 1
ATOM 4690 N N . VAL A 1 577 ? -0.749 30.605 10.022 1.00 91.19 577 VAL A N 1
ATOM 4691 C CA . VAL A 1 577 ? 0.493 29.900 9.654 1.00 91.19 577 VAL A CA 1
ATOM 4692 C C . VAL A 1 577 ? 0.177 28.834 8.597 1.00 91.19 577 VAL A C 1
ATOM 4694 O O . VAL A 1 577 ? -0.963 28.383 8.502 1.00 91.19 577 VAL A O 1
ATOM 4697 N N . ALA A 1 578 ? 1.172 28.416 7.808 1.00 88.75 578 ALA A N 1
ATOM 4698 C CA . ALA A 1 578 ? 1.005 27.411 6.753 1.00 88.75 578 ALA A CA 1
ATOM 4699 C C . ALA A 1 578 ? 0.334 26.112 7.246 1.00 88.75 578 ALA A C 1
ATOM 4701 O O . ALA A 1 578 ? -0.532 25.578 6.554 1.00 88.75 578 ALA A O 1
ATOM 4702 N N . ASP A 1 579 ? 0.669 25.649 8.454 1.00 89.00 579 ASP A N 1
ATOM 4703 C CA . ASP A 1 579 ? 0.075 24.443 9.044 1.00 89.00 579 ASP A CA 1
ATOM 4704 C C . ASP A 1 579 ? -1.419 24.624 9.335 1.00 89.00 579 ASP A C 1
ATOM 4706 O O . ASP A 1 579 ? -2.232 23.836 8.860 1.00 89.00 579 ASP A O 1
ATOM 4710 N N . LEU A 1 580 ? -1.808 25.731 9.981 1.00 90.62 580 LEU A N 1
ATOM 4711 C CA . LEU A 1 580 ? -3.220 26.063 10.223 1.00 90.62 580 LEU A CA 1
ATOM 4712 C C . LEU A 1 580 ? -4.000 26.243 8.916 1.00 90.62 580 LEU A C 1
ATOM 4714 O O . LEU A 1 580 ? -5.170 25.867 8.825 1.00 90.62 580 LEU A O 1
ATOM 4718 N N . GLN A 1 581 ? -3.361 26.789 7.880 1.00 88.31 581 GLN A N 1
ATOM 4719 C CA . GLN A 1 581 ? -3.975 26.923 6.562 1.00 88.31 581 GLN A CA 1
ATOM 4720 C C . GLN A 1 581 ? -4.211 25.553 5.910 1.00 88.31 581 GLN A C 1
ATOM 4722 O O . GLN A 1 581 ? -5.225 25.354 5.238 1.00 88.31 581 GLN A O 1
ATOM 4727 N N . ASN A 1 582 ? -3.296 24.602 6.097 1.00 89.38 582 ASN A N 1
ATOM 4728 C CA . ASN A 1 582 ? -3.466 23.231 5.628 1.00 89.38 582 ASN A CA 1
ATOM 4729 C C . ASN A 1 582 ? -4.551 22.500 6.425 1.00 89.38 582 ASN A C 1
ATOM 4731 O O . ASN A 1 582 ? -5.415 21.876 5.814 1.00 89.38 582 ASN A O 1
ATOM 4735 N N . ASP A 1 583 ? -4.582 22.653 7.748 1.00 91.69 583 ASP A N 1
ATOM 4736 C CA . ASP A 1 583 ? -5.625 22.078 8.601 1.00 91.69 583 ASP A CA 1
ATOM 4737 C C . ASP A 1 583 ? -7.015 22.625 8.237 1.00 91.69 583 ASP A C 1
ATOM 4739 O O . ASP A 1 583 ? -7.974 21.864 8.118 1.00 91.69 583 ASP A O 1
ATOM 4743 N N . THR A 1 584 ? -7.112 23.928 7.952 1.00 89.06 584 THR A N 1
ATOM 4744 C CA . THR A 1 584 ? -8.338 24.582 7.459 1.00 89.06 584 THR A CA 1
ATOM 4745 C C . THR A 1 584 ? -8.830 23.923 6.167 1.00 89.06 584 THR A C 1
ATOM 4747 O O . THR A 1 584 ? -10.012 23.601 6.043 1.00 89.06 584 THR A O 1
ATOM 4750 N N . LYS A 1 585 ? -7.925 23.653 5.213 1.00 87.50 585 LYS A N 1
ATOM 4751 C CA . LYS A 1 585 ? -8.262 22.937 3.969 1.00 87.50 585 LYS A CA 1
ATOM 4752 C C . LYS A 1 585 ? -8.691 21.494 4.239 1.00 87.50 585 LYS A C 1
ATOM 4754 O O . LYS A 1 585 ? -9.629 21.017 3.601 1.00 87.50 585 LYS A O 1
ATOM 4759 N N . CYS A 1 586 ? -8.037 20.798 5.170 1.00 88.44 586 CYS A N 1
ATOM 4760 C CA . CYS A 1 586 ? -8.425 19.444 5.567 1.00 88.44 586 CYS A CA 1
ATOM 4761 C C . CYS A 1 586 ? -9.856 19.428 6.117 1.00 88.44 586 CYS A C 1
ATOM 4763 O O . CYS A 1 586 ? -10.687 18.684 5.603 1.00 88.44 586 CYS A O 1
ATOM 4765 N N . ILE A 1 587 ? -10.180 20.308 7.069 1.00 89.75 587 ILE A N 1
ATOM 4766 C CA . ILE A 1 587 ? -11.524 20.390 7.661 1.00 89.75 587 ILE A CA 1
ATOM 4767 C C . ILE A 1 587 ? -12.573 20.741 6.600 1.00 89.75 587 ILE A C 1
ATOM 4769 O O . ILE A 1 587 ? -13.625 20.104 6.549 1.00 89.75 587 ILE A O 1
ATOM 4773 N N . TYR A 1 588 ? -12.275 21.693 5.709 1.00 86.31 588 TYR A N 1
ATOM 4774 C CA . TYR A 1 588 ? -13.171 22.059 4.607 1.00 86.31 588 TYR A CA 1
ATOM 4775 C C . TYR A 1 588 ? -13.481 20.870 3.685 1.00 86.31 588 TYR A C 1
ATOM 4777 O O . TYR A 1 588 ? -14.624 20.651 3.293 1.00 86.31 588 TYR A O 1
ATOM 4785 N N . THR A 1 589 ? -12.466 20.060 3.382 1.00 83.38 589 THR A N 1
ATOM 4786 C CA . THR A 1 589 ? -12.588 18.859 2.540 1.00 83.38 589 THR A CA 1
ATOM 4787 C C . THR A 1 589 ? -13.066 17.618 3.306 1.00 83.38 589 THR A C 1
ATOM 4789 O O . THR A 1 589 ? -13.014 16.515 2.766 1.00 83.38 589 THR A O 1
ATOM 4792 N N . GLN A 1 590 ? -13.532 17.767 4.556 1.00 84.75 590 GLN A N 1
ATOM 4793 C CA . GLN A 1 590 ? -13.928 16.674 5.465 1.00 84.75 590 GLN A CA 1
ATOM 4794 C C . GLN A 1 590 ? -12.833 15.625 5.722 1.00 84.75 590 GLN A C 1
ATOM 4796 O O . GLN A 1 590 ? -13.115 14.497 6.138 1.00 84.75 590 GLN A O 1
ATOM 4801 N N . SER A 1 591 ? -11.581 16.008 5.500 1.00 86.94 591 SER A N 1
ATOM 4802 C CA . SER A 1 591 ? -10.394 15.217 5.791 1.00 86.94 591 SER A CA 1
ATOM 4803 C C . SER A 1 591 ? -9.852 15.565 7.175 1.00 86.94 591 SER A C 1
ATOM 4805 O O . SER A 1 591 ? -10.086 16.648 7.711 1.00 86.94 591 SER A O 1
ATOM 4807 N N . ILE A 1 592 ? -9.106 14.642 7.769 1.00 90.88 592 ILE A N 1
ATOM 4808 C CA . ILE A 1 592 ? -8.566 14.825 9.116 1.00 90.88 592 ILE A CA 1
ATOM 4809 C C . ILE A 1 592 ? -7.212 15.535 9.012 1.00 90.88 592 ILE A C 1
ATOM 4811 O O . ILE A 1 592 ? -6.368 15.104 8.219 1.00 90.88 592 ILE A O 1
ATOM 4815 N N . PRO A 1 593 ? -6.975 16.599 9.796 1.00 93.12 593 PRO A N 1
ATOM 4816 C CA . PRO A 1 593 ? -5.659 17.216 9.898 1.00 93.12 593 PRO A CA 1
ATOM 4817 C C . PRO A 1 593 ? -4.570 16.200 10.268 1.00 93.12 593 PRO A C 1
ATOM 4819 O O . PRO A 1 593 ? -4.722 15.424 11.212 1.00 93.12 593 PRO A O 1
ATOM 4822 N N . LYS A 1 594 ? -3.440 16.213 9.548 1.00 90.06 594 LYS A N 1
ATOM 4823 C CA . LYS A 1 594 ? -2.352 15.234 9.752 1.00 90.06 594 LYS A CA 1
ATOM 4824 C C . LYS A 1 594 ? -1.830 15.230 11.186 1.00 90.06 594 LYS A C 1
ATOM 4826 O O . LYS A 1 594 ? -1.573 14.165 11.735 1.00 90.06 594 LYS A O 1
ATOM 4831 N N . HIS A 1 595 ? -1.732 16.409 11.792 1.00 89.50 595 HIS A N 1
ATOM 4832 C CA . HIS A 1 595 ? -1.219 16.580 13.145 1.00 89.50 595 HIS A CA 1
ATOM 4833 C C . HIS A 1 595 ? -2.166 16.030 14.232 1.00 89.50 595 HIS A C 1
ATOM 4835 O O . HIS A 1 595 ? -1.758 15.937 15.381 1.00 89.50 595 HIS A O 1
ATOM 4841 N N . TRP A 1 596 ? -3.418 15.659 13.914 1.00 93.19 596 TRP A N 1
ATOM 4842 C CA . TRP A 1 596 ? -4.289 14.912 14.840 1.00 93.19 596 TRP A CA 1
ATOM 4843 C C . TRP A 1 596 ? -3.965 13.422 14.854 1.00 93.19 596 TRP A C 1
ATOM 4845 O O . TRP A 1 596 ? -4.318 12.725 15.806 1.00 93.19 596 TRP A O 1
ATOM 4855 N N . ILE A 1 597 ? -3.345 12.921 13.786 1.00 91.81 597 ILE A N 1
ATOM 4856 C CA . ILE A 1 597 ? -3.063 11.501 13.572 1.00 91.81 597 ILE A CA 1
ATOM 4857 C C . ILE A 1 597 ? -1.612 11.188 13.910 1.00 91.81 597 ILE A C 1
ATOM 4859 O O . ILE A 1 597 ? -1.369 10.180 14.569 1.00 91.81 597 ILE A O 1
ATOM 4863 N N . TYR A 1 598 ? -0.681 12.058 13.519 1.00 91.44 598 TYR A N 1
ATOM 4864 C CA . TYR A 1 598 ? 0.756 11.848 13.656 1.00 91.44 598 TYR A CA 1
ATOM 4865 C C . TYR A 1 598 ? 1.427 12.963 14.460 1.00 91.44 598 TYR A C 1
ATOM 4867 O O . TYR A 1 598 ? 1.049 14.130 14.349 1.00 91.44 598 TYR A O 1
ATOM 4875 N N . ASP A 1 599 ? 2.449 12.598 15.230 1.00 87.50 599 ASP A N 1
ATOM 4876 C CA . ASP A 1 599 ? 3.399 13.551 15.811 1.00 87.50 599 ASP A CA 1
ATOM 4877 C C . ASP A 1 599 ? 4.463 13.977 14.773 1.00 87.50 599 ASP A C 1
ATOM 4879 O O . ASP A 1 599 ? 4.548 13.426 13.674 1.00 87.50 599 ASP A O 1
ATOM 4883 N N . ALA A 1 600 ? 5.329 14.926 15.130 1.00 83.44 600 ALA A N 1
ATOM 4884 C CA . ALA A 1 600 ? 6.448 15.398 14.314 1.00 83.44 600 ALA A CA 1
ATOM 4885 C C . ALA A 1 600 ? 7.448 14.288 13.931 1.00 83.44 600 ALA A C 1
ATOM 4887 O O . ALA A 1 600 ? 8.183 14.439 12.960 1.00 83.44 600 ALA A O 1
ATOM 4888 N N . SER A 1 601 ? 7.481 13.181 14.680 1.00 85.12 601 SER A N 1
ATOM 4889 C CA . SER A 1 601 ? 8.273 11.981 14.364 1.00 85.12 601 SER A CA 1
ATOM 4890 C C . SER A 1 601 ? 7.531 10.963 13.486 1.00 85.12 601 SER A C 1
ATOM 4892 O O . SER A 1 601 ? 7.974 9.824 13.394 1.00 85.12 601 SER A O 1
ATOM 4894 N N . GLU A 1 602 ? 6.391 11.341 12.896 1.00 83.06 602 GLU A N 1
ATOM 4895 C CA . GLU A 1 602 ? 5.510 10.473 12.093 1.00 83.06 602 GLU A CA 1
ATOM 4896 C C . GLU A 1 602 ? 4.953 9.262 12.862 1.00 83.06 602 GLU A C 1
ATOM 4898 O O . GLU A 1 602 ? 4.469 8.292 12.283 1.00 83.06 602 GLU A O 1
ATOM 4903 N N . THR A 1 603 ? 4.971 9.323 14.194 1.00 85.94 603 THR A N 1
ATOM 4904 C CA . THR A 1 603 ? 4.390 8.298 15.061 1.00 85.94 603 THR A CA 1
ATOM 4905 C C . THR A 1 603 ? 2.895 8.536 15.243 1.00 85.94 603 THR A C 1
ATOM 4907 O O . THR A 1 603 ? 2.449 9.665 15.457 1.00 85.94 603 THR A O 1
ATOM 4910 N N . GLU A 1 604 ? 2.098 7.469 15.170 1.00 88.25 604 GLU A N 1
ATOM 4911 C CA . GLU A 1 604 ? 0.642 7.551 15.315 1.00 88.25 604 GLU A CA 1
ATOM 4912 C C . GLU A 1 604 ? 0.230 7.913 16.752 1.00 88.25 604 GLU A C 1
ATOM 4914 O O . GLU A 1 604 ? 0.377 7.131 17.698 1.00 88.25 604 GLU A O 1
ATOM 4919 N N . ILE A 1 605 ? -0.348 9.102 16.923 1.00 89.00 605 ILE A N 1
ATOM 4920 C CA . ILE A 1 605 ? -0.925 9.562 18.189 1.00 89.00 605 ILE A CA 1
ATOM 4921 C C . ILE A 1 605 ? -2.392 9.142 18.338 1.00 89.00 605 ILE A C 1
ATOM 4923 O O . ILE A 1 605 ? -2.798 8.807 19.456 1.00 89.00 605 ILE A O 1
ATOM 4927 N N . SER A 1 606 ? -3.154 9.102 17.235 1.00 88.88 606 SER A N 1
ATOM 4928 C CA . SER A 1 606 ? -4.565 8.686 17.198 1.00 88.88 606 SER A CA 1
ATOM 4929 C C . SER A 1 606 ? -4.821 7.508 16.247 1.00 88.88 606 SER A C 1
ATOM 4931 O O . SER A 1 606 ? -4.284 6.431 16.482 1.00 88.88 606 SER A O 1
ATOM 4933 N N . TRP A 1 607 ? -5.687 7.660 15.242 1.00 90.75 607 TRP A N 1
ATOM 4934 C CA . TRP A 1 607 ? -6.027 6.630 14.262 1.00 90.75 607 TRP A CA 1
ATOM 4935 C C . TRP A 1 607 ? -6.379 7.248 12.910 1.00 90.75 607 TRP A C 1
ATOM 4937 O O . TRP A 1 607 ? -6.949 8.339 12.819 1.00 90.75 607 TRP A O 1
ATOM 4947 N N . VAL A 1 608 ? -6.072 6.510 11.847 1.00 86.88 608 VAL A N 1
ATOM 4948 C CA . VAL A 1 608 ? -6.348 6.915 10.468 1.00 86.88 608 VAL A CA 1
ATOM 4949 C C . VAL A 1 608 ? -7.822 6.683 10.137 1.00 86.88 608 VAL A C 1
ATOM 4951 O O . VAL A 1 608 ? -8.387 5.628 10.422 1.00 86.88 608 VAL A O 1
ATOM 4954 N N . CYS A 1 609 ? -8.458 7.673 9.516 1.00 85.69 609 CYS A N 1
ATOM 4955 C CA . CYS A 1 609 ? -9.819 7.592 8.994 1.00 85.69 609 CYS A CA 1
ATOM 4956 C C . CYS A 1 609 ? -9.930 8.420 7.711 1.00 85.69 609 CYS A C 1
ATOM 4958 O O . CYS A 1 609 ? -9.202 9.389 7.518 1.00 85.69 609 CYS A O 1
ATOM 4960 N N . ASN A 1 610 ? -10.868 8.060 6.838 1.00 78.19 610 ASN A N 1
ATOM 4961 C CA . ASN A 1 610 ? -11.057 8.765 5.565 1.00 78.19 610 ASN A CA 1
ATOM 4962 C C . ASN A 1 610 ? -11.961 9.998 5.694 1.00 78.19 610 ASN A C 1
ATOM 4964 O O . ASN A 1 610 ? -12.014 10.817 4.784 1.00 78.19 610 ASN A O 1
ATOM 4968 N N . ASN A 1 611 ? -12.714 10.099 6.792 1.00 86.81 611 ASN A N 1
ATOM 4969 C CA . ASN A 1 611 ? -13.711 11.138 6.999 1.00 86.81 611 ASN A CA 1
ATOM 4970 C C . ASN A 1 611 ? -13.654 11.658 8.440 1.00 86.81 611 ASN A C 1
ATOM 4972 O O . ASN A 1 611 ? -13.601 10.875 9.393 1.00 86.81 611 ASN A O 1
ATOM 4976 N N . LEU A 1 612 ? -13.719 12.978 8.587 1.00 88.62 612 LEU A N 1
ATOM 4977 C CA . LEU A 1 612 ? -13.718 13.687 9.864 1.00 88.62 612 LEU A CA 1
ATOM 4978 C C . LEU A 1 612 ? -14.859 13.257 10.806 1.00 88.62 612 LEU A C 1
ATOM 4980 O O . LEU A 1 612 ? -14.627 13.012 11.987 1.00 88.62 612 LEU A O 1
ATOM 4984 N N . ASN A 1 613 ? -16.075 13.074 10.285 1.00 88.81 613 ASN A N 1
ATOM 4985 C CA . ASN A 1 613 ? -17.228 12.615 11.069 1.00 88.81 613 ASN A CA 1
ATOM 4986 C C . ASN A 1 613 ? -17.044 11.175 11.557 1.00 88.81 613 ASN A C 1
ATOM 4988 O O . ASN A 1 613 ? -17.412 10.838 12.680 1.00 88.81 613 ASN A O 1
ATOM 4992 N N . GLN A 1 614 ? -16.456 10.314 10.722 1.00 90.81 614 GLN A N 1
ATOM 4993 C CA . GLN A 1 614 ? -16.146 8.941 11.118 1.00 90.81 614 GLN A CA 1
ATOM 4994 C C . GLN A 1 614 ? -15.103 8.923 12.241 1.00 90.81 614 GLN A C 1
ATOM 4996 O O . GLN A 1 614 ? -15.253 8.165 13.198 1.00 90.81 614 GLN A O 1
ATOM 5001 N N . TRP A 1 615 ? -14.083 9.780 12.150 1.00 94.12 615 TRP A N 1
ATOM 5002 C CA . TRP A 1 615 ? -13.073 9.922 13.195 1.00 94.12 615 TRP A CA 1
ATOM 5003 C C . TRP A 1 615 ? -13.693 10.366 14.524 1.00 94.12 615 TRP A C 1
ATOM 5005 O O . TRP A 1 615 ? -13.444 9.731 15.547 1.00 94.12 615 TRP A O 1
ATOM 5015 N N . LEU A 1 616 ? -14.570 11.374 14.500 1.00 93.31 616 LEU A N 1
ATOM 5016 C CA . LEU A 1 616 ? -15.268 11.866 15.691 1.00 93.31 616 LEU A CA 1
ATOM 5017 C C . LEU A 1 616 ? -16.180 10.799 16.317 1.00 93.31 616 LEU A C 1
ATOM 5019 O O . LEU A 1 616 ? -16.158 10.596 17.529 1.00 93.31 616 LEU A O 1
ATOM 5023 N N . ASN A 1 617 ? -16.931 10.060 15.498 1.00 93.44 617 ASN A N 1
ATOM 5024 C CA . ASN A 1 617 ? -17.760 8.956 15.985 1.00 93.44 617 ASN A CA 1
ATOM 5025 C C . ASN A 1 617 ? -16.915 7.872 16.666 1.00 93.44 617 ASN A C 1
ATOM 5027 O O . ASN A 1 617 ? -17.288 7.373 17.725 1.00 93.44 617 ASN A O 1
ATOM 5031 N N . ILE A 1 618 ? -15.757 7.526 16.094 1.00 94.06 618 ILE A N 1
ATOM 5032 C CA . ILE A 1 618 ? -14.835 6.559 16.700 1.00 94.06 618 ILE A CA 1
ATOM 5033 C C . ILE A 1 618 ? -14.270 7.097 18.017 1.00 94.06 618 ILE A C 1
ATOM 5035 O O . ILE A 1 618 ? -14.213 6.340 18.981 1.00 94.06 618 ILE A O 1
ATOM 5039 N N . LEU A 1 619 ? -13.903 8.380 18.099 1.00 94.25 619 LEU A N 1
ATOM 5040 C CA . LEU A 1 619 ? -13.443 8.998 19.349 1.00 94.25 619 LEU A CA 1
ATOM 5041 C C . LEU A 1 619 ? -14.486 8.825 20.460 1.00 94.25 619 LEU A C 1
ATOM 5043 O O . LEU A 1 619 ? -14.142 8.386 21.558 1.00 94.25 619 LEU A O 1
ATOM 5047 N N . ASN A 1 620 ? -15.753 9.103 20.151 1.00 94.00 620 ASN A N 1
ATOM 5048 C CA . ASN A 1 620 ? -16.854 8.958 21.098 1.00 94.00 620 ASN A CA 1
ATOM 5049 C C . ASN A 1 620 ? -17.052 7.497 21.523 1.00 94.00 620 ASN A C 1
ATOM 5051 O O . ASN A 1 620 ? -17.101 7.218 22.718 1.00 94.00 620 ASN A O 1
ATOM 5055 N N . LEU A 1 621 ? -17.041 6.543 20.586 1.00 94.25 621 LEU A N 1
ATOM 5056 C CA . LEU A 1 621 ? -17.137 5.112 20.909 1.00 94.25 621 LEU A CA 1
ATOM 5057 C C . LEU A 1 621 ? -15.976 4.623 21.794 1.00 94.25 621 LEU A C 1
ATOM 5059 O O . LEU A 1 621 ? -16.183 3.842 22.726 1.00 94.25 621 LEU A O 1
ATOM 5063 N N . ARG A 1 622 ? -14.747 5.090 21.533 1.00 94.81 622 ARG A N 1
ATOM 5064 C CA . ARG A 1 622 ? -13.565 4.770 22.353 1.00 94.81 622 ARG A CA 1
ATOM 5065 C C . ARG A 1 622 ? -13.714 5.318 23.772 1.00 94.81 622 ARG A C 1
ATOM 5067 O O . ARG A 1 622 ? -13.473 4.595 24.739 1.00 94.81 622 ARG A O 1
ATOM 5074 N N . TYR A 1 623 ? -14.138 6.573 23.896 1.00 94.00 623 TYR A N 1
ATOM 5075 C CA . TYR A 1 623 ? -14.387 7.226 25.179 1.00 94.00 623 TYR A CA 1
ATOM 5076 C C . TYR A 1 623 ? -15.477 6.505 25.983 1.00 94.00 623 TYR A C 1
ATOM 5078 O O . TYR A 1 623 ? -15.270 6.173 27.153 1.00 94.00 623 TYR A O 1
ATOM 5086 N N . GLU A 1 624 ? -16.611 6.204 25.347 1.00 93.56 624 GLU A N 1
ATOM 5087 C CA . GLU A 1 624 ? -17.744 5.516 25.966 1.00 93.56 624 GLU A CA 1
ATOM 5088 C C . GLU A 1 624 ? -17.365 4.128 26.482 1.00 93.56 624 GLU A C 1
ATOM 5090 O O . GLU A 1 624 ? -17.738 3.777 27.601 1.00 93.56 624 GLU A O 1
ATOM 5095 N N . GLN A 1 625 ? -16.582 3.351 25.725 1.00 94.25 625 GLN A N 1
ATOM 5096 C CA . GLN A 1 625 ? -16.105 2.040 26.174 1.00 94.25 625 GLN A CA 1
ATOM 5097 C C . GLN A 1 625 ? -15.328 2.138 27.494 1.00 94.25 625 GLN A C 1
ATOM 5099 O O . GLN A 1 625 ? -15.582 1.371 28.429 1.00 94.25 625 GLN A O 1
ATOM 5104 N N . ILE A 1 626 ? -14.389 3.081 27.589 1.00 93.06 626 ILE A N 1
ATOM 5105 C CA . ILE A 1 626 ? -13.568 3.250 28.792 1.00 93.06 626 ILE A CA 1
ATOM 5106 C C . ILE A 1 626 ? -14.412 3.792 29.953 1.00 93.06 626 ILE A C 1
ATOM 5108 O O . ILE A 1 626 ? -14.289 3.324 31.087 1.00 93.06 626 ILE A O 1
ATOM 5112 N N . MET A 1 627 ? -15.315 4.736 29.685 1.00 91.25 627 MET A N 1
ATOM 5113 C CA . MET A 1 627 ? -16.214 5.272 30.706 1.00 91.25 627 MET A CA 1
ATOM 5114 C C . MET A 1 627 ? -17.174 4.227 31.254 1.00 91.25 627 MET A C 1
ATOM 5116 O O . MET A 1 627 ? -17.357 4.134 32.469 1.00 91.25 627 MET A O 1
ATOM 5120 N N . ASN A 1 628 ? -17.724 3.384 30.385 1.00 92.12 628 ASN A N 1
ATOM 5121 C CA . ASN A 1 628 ? -18.557 2.259 30.776 1.00 92.12 628 ASN A CA 1
ATOM 5122 C C . ASN A 1 628 ? -17.783 1.306 31.701 1.00 92.12 628 ASN A C 1
ATOM 5124 O O . ASN A 1 628 ? -18.311 0.894 32.733 1.00 92.12 628 ASN A O 1
ATOM 5128 N N . TYR A 1 629 ? -16.502 1.041 31.417 1.00 92.25 629 TYR A N 1
ATOM 5129 C CA . TYR A 1 629 ? -15.655 0.262 32.323 1.00 92.25 629 TYR A CA 1
ATOM 5130 C C . TYR A 1 629 ? -15.486 0.936 33.695 1.00 92.25 629 TYR A C 1
ATOM 5132 O O . TYR A 1 629 ? -15.651 0.298 34.736 1.00 92.25 629 TYR A O 1
ATOM 5140 N N . PHE A 1 630 ? -15.216 2.241 33.742 1.00 89.75 630 PHE A N 1
ATOM 5141 C CA . PHE A 1 630 ? -15.068 2.945 35.018 1.00 89.75 630 PHE A CA 1
ATOM 5142 C C . PHE A 1 630 ? -16.377 3.031 35.819 1.00 89.75 630 PHE A C 1
ATOM 5144 O O . PHE A 1 630 ? -16.352 2.969 37.055 1.00 89.75 630 PHE A O 1
ATOM 5151 N N . GLN A 1 631 ? -17.528 3.140 35.153 1.00 87.62 631 GLN A N 1
ATOM 5152 C CA . GLN A 1 631 ? -18.848 3.239 35.782 1.00 87.62 631 GLN A CA 1
ATOM 5153 C C . GLN A 1 631 ? -19.412 1.876 36.206 1.00 87.62 631 GLN A C 1
ATOM 5155 O O . GLN A 1 631 ? -19.866 1.737 37.344 1.00 87.62 631 GLN A O 1
ATOM 5160 N N . ASN A 1 632 ? -19.314 0.858 35.358 1.00 86.31 632 ASN A N 1
ATOM 5161 C CA . ASN A 1 632 ? -19.981 -0.431 35.556 1.00 86.31 632 ASN A CA 1
ATOM 5162 C C . ASN A 1 632 ? -19.016 -1.577 35.904 1.00 86.31 632 ASN A C 1
ATOM 5164 O O . ASN A 1 632 ? -19.456 -2.635 36.352 1.00 86.31 632 ASN A O 1
ATOM 5168 N N . GLY A 1 633 ? -17.703 -1.366 35.787 1.00 87.00 633 GLY A N 1
ATOM 5169 C CA . GLY A 1 633 ? -16.683 -2.391 36.003 1.00 87.00 633 GLY A CA 1
ATOM 5170 C C . GLY A 1 633 ? -16.441 -3.229 34.747 1.00 87.00 633 GLY A C 1
ATOM 5171 O O . GLY A 1 633 ? -16.503 -2.727 33.629 1.00 87.00 633 GLY A O 1
ATOM 5172 N N . LYS A 1 634 ? -16.140 -4.521 34.921 1.00 86.94 634 LYS A N 1
ATOM 5173 C CA . LYS A 1 634 ? -15.848 -5.421 33.794 1.00 86.94 634 LYS A CA 1
ATOM 5174 C C . LYS A 1 634 ? -16.996 -5.445 32.782 1.00 86.94 634 LYS A C 1
ATOM 5176 O O . LYS A 1 634 ? -18.164 -5.600 33.149 1.00 86.94 634 LYS A O 1
ATOM 5181 N N . LEU A 1 635 ? -16.637 -5.359 31.504 1.00 90.19 635 LEU A N 1
ATOM 5182 C CA . LEU A 1 635 ? -17.571 -5.438 30.385 1.00 90.19 635 LEU A CA 1
ATOM 5183 C C . LEU A 1 635 ? -17.777 -6.895 29.962 1.00 90.19 635 LEU A C 1
ATOM 5185 O O . LEU A 1 635 ? -16.919 -7.750 30.190 1.00 90.19 635 LEU A O 1
ATOM 5189 N N . LYS A 1 636 ? -18.930 -7.184 29.349 1.00 90.88 636 LYS A N 1
ATOM 5190 C CA . LYS A 1 636 ? -19.235 -8.525 28.821 1.00 90.88 636 LYS A CA 1
ATOM 5191 C C . LYS A 1 636 ? -18.391 -8.860 27.593 1.00 90.88 636 LYS A C 1
ATOM 5193 O O . LYS A 1 636 ? -18.061 -10.019 27.373 1.00 90.88 636 LYS A O 1
ATOM 5198 N N . SER A 1 637 ? -18.059 -7.846 26.801 1.00 93.56 637 SER A N 1
ATOM 5199 C CA . SER A 1 637 ? -17.196 -7.932 25.630 1.00 93.56 637 SER A CA 1
ATOM 5200 C C . SER A 1 637 ? -16.446 -6.613 25.468 1.00 93.56 637 SER A C 1
ATOM 5202 O O . SER A 1 637 ? -16.929 -5.580 25.936 1.00 93.56 637 SER A O 1
ATOM 5204 N N . TYR A 1 638 ? -15.276 -6.660 24.838 1.00 94.94 638 TYR A N 1
ATOM 5205 C CA . TYR A 1 638 ? -14.422 -5.495 24.617 1.00 94.94 638 TYR A CA 1
ATOM 5206 C C . TYR A 1 638 ? -14.208 -5.259 23.120 1.00 94.94 638 TYR A C 1
ATOM 5208 O O . TYR A 1 638 ? -13.826 -6.179 22.389 1.00 94.94 638 TYR A O 1
ATOM 5216 N N . TRP A 1 639 ? -14.411 -4.023 22.664 1.00 95.69 639 TRP A N 1
ATOM 5217 C CA . TRP A 1 639 ? -14.105 -3.617 21.298 1.00 95.69 639 TRP A CA 1
ATOM 5218 C C . TRP A 1 639 ? -12.593 -3.444 21.166 1.00 95.69 639 TRP A C 1
ATOM 5220 O O . TRP A 1 639 ? -12.034 -2.430 21.593 1.00 95.69 639 TRP A O 1
ATOM 5230 N N . LEU A 1 640 ? -11.919 -4.459 20.618 1.00 94.69 640 LEU A N 1
ATOM 5231 C CA . LEU A 1 640 ? -10.455 -4.517 20.604 1.00 94.69 640 LEU A CA 1
ATOM 5232 C C . LEU A 1 640 ? -9.821 -3.391 19.759 1.00 94.69 640 LEU A C 1
ATOM 5234 O O . LEU A 1 640 ? -8.902 -2.748 20.267 1.00 94.69 640 LEU A O 1
ATOM 5238 N N . PRO A 1 641 ? -10.323 -3.067 18.545 1.00 93.06 641 PRO A N 1
ATOM 5239 C CA . PRO A 1 641 ? -9.824 -1.926 17.765 1.00 93.06 641 PRO A CA 1
ATOM 5240 C C . PRO A 1 641 ? -10.050 -0.554 18.414 1.00 93.06 641 PRO A C 1
ATOM 5242 O O . PRO A 1 641 ? -9.463 0.436 17.979 1.00 93.06 641 PRO A O 1
ATOM 5245 N N . GLY A 1 642 ? -10.908 -0.473 19.436 1.00 92.88 642 GLY A N 1
ATOM 5246 C CA . GLY A 1 642 ? -11.154 0.763 20.175 1.00 92.88 642 GLY A CA 1
ATOM 5247 C C . GLY A 1 642 ? -9.986 1.179 21.075 1.00 92.88 642 GLY A C 1
ATOM 5248 O O . GLY A 1 642 ? -9.871 2.350 21.435 1.00 92.88 642 GLY A O 1
ATOM 5249 N N . PHE A 1 643 ? -9.091 0.257 21.424 1.00 94.81 643 PHE A N 1
ATOM 5250 C CA . PHE A 1 643 ? -7.916 0.578 22.230 1.00 94.81 643 PHE A CA 1
ATOM 5251 C C . PHE A 1 643 ? -6.791 1.176 21.382 1.00 94.81 643 PHE A C 1
ATOM 5253 O O . PHE A 1 643 ? -6.641 0.862 20.202 1.00 94.81 643 PHE A O 1
ATOM 5260 N N . PHE A 1 644 ? -5.985 2.047 21.980 1.00 92.81 644 PHE A N 1
ATOM 5261 C CA . PHE A 1 644 ? -4.737 2.521 21.387 1.00 92.81 644 PHE A CA 1
ATOM 5262 C C . PHE A 1 644 ? -3.627 1.484 21.529 1.00 92.81 644 PHE A C 1
ATOM 5264 O O . PHE A 1 644 ? -2.778 1.381 20.650 1.00 92.81 644 PHE A O 1
ATOM 5271 N N . ASN A 1 645 ? -3.629 0.713 22.621 1.00 92.94 645 ASN A N 1
ATOM 5272 C CA . ASN A 1 645 ? -2.692 -0.387 22.831 1.00 92.94 645 ASN A CA 1
ATOM 5273 C C . ASN A 1 645 ? -3.412 -1.736 23.062 1.00 92.94 645 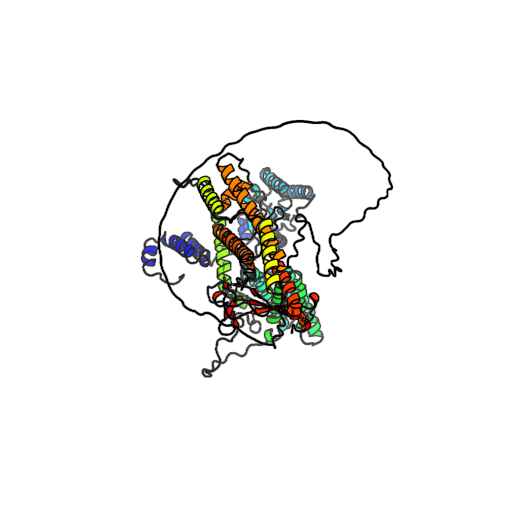ASN A C 1
ATOM 5275 O O . ASN A 1 645 ? -3.495 -2.213 24.200 1.00 92.94 645 ASN A O 1
ATOM 5279 N N . PRO A 1 646 ? -3.902 -2.402 21.995 1.00 94.12 646 PRO A N 1
ATOM 5280 C CA . PRO A 1 646 ? -4.523 -3.724 22.101 1.00 94.12 646 PRO A CA 1
ATOM 5281 C C . PRO A 1 646 ? -3.617 -4.782 22.752 1.00 94.12 646 PRO A C 1
ATOM 5283 O O . PRO A 1 646 ? -4.094 -5.628 23.507 1.00 94.12 646 PRO A O 1
ATOM 5286 N N . GLN A 1 647 ? -2.302 -4.730 22.520 1.00 92.88 647 GLN A N 1
ATOM 5287 C CA . GLN A 1 647 ? -1.350 -5.673 23.117 1.00 92.88 647 GLN A CA 1
ATOM 5288 C C . GLN A 1 647 ? -1.229 -5.485 24.636 1.00 92.88 647 GLN A C 1
ATOM 5290 O O . GLN A 1 647 ? -1.181 -6.465 25.387 1.00 92.88 647 GLN A O 1
ATOM 5295 N N . GLY A 1 648 ? -1.232 -4.234 25.103 1.00 93.44 648 GLY A N 1
ATOM 5296 C CA . GLY A 1 648 ? -1.286 -3.891 26.523 1.00 93.44 648 GLY A CA 1
ATOM 5297 C C . GLY A 1 648 ? -2.542 -4.445 27.193 1.00 93.44 648 GLY A C 1
ATOM 5298 O O . GLY A 1 648 ? -2.447 -5.057 28.257 1.00 93.44 648 GLY A O 1
ATOM 5299 N N . PHE A 1 649 ? -3.699 -4.331 26.533 1.00 95.19 649 PHE A N 1
ATOM 5300 C CA . PHE A 1 649 ? -4.951 -4.926 27.007 1.00 95.19 649 PHE A CA 1
ATOM 5301 C C . PHE A 1 649 ? -4.836 -6.448 27.161 1.00 95.19 649 PHE A C 1
ATOM 5303 O O . PHE A 1 649 ? -5.104 -6.989 28.237 1.00 95.19 649 PHE A O 1
ATOM 5310 N N . LEU A 1 650 ? -4.387 -7.139 26.109 1.00 93.94 650 LEU A N 1
ATOM 5311 C CA . LEU A 1 650 ? -4.227 -8.595 26.108 1.00 93.94 650 LEU A CA 1
ATOM 5312 C C . LEU A 1 650 ? -3.250 -9.067 27.195 1.00 93.94 650 LEU A C 1
ATOM 5314 O O . LEU A 1 650 ? -3.502 -10.073 27.859 1.00 93.94 650 LEU A O 1
ATOM 5318 N N . THR A 1 651 ? -2.175 -8.313 27.433 1.00 92.12 651 THR A N 1
ATOM 5319 C CA . THR A 1 651 ? -1.187 -8.599 28.484 1.00 92.12 651 THR A CA 1
ATOM 5320 C C . THR A 1 651 ? -1.785 -8.432 29.880 1.00 92.12 651 THR A C 1
ATOM 5322 O O . THR A 1 651 ? -1.647 -9.319 30.725 1.00 92.12 651 THR A O 1
ATOM 5325 N N . SER A 1 652 ? -2.503 -7.335 30.121 1.00 91.12 652 SER A N 1
ATOM 5326 C CA . SER A 1 652 ? -3.190 -7.086 31.392 1.00 91.12 652 SER A CA 1
ATOM 5327 C C . SER A 1 652 ? -4.234 -8.159 31.696 1.00 91.12 652 SER A C 1
ATOM 5329 O O . SER A 1 652 ? -4.301 -8.653 32.823 1.00 91.12 652 SER A O 1
ATOM 5331 N N . MET A 1 653 ? -4.995 -8.587 30.685 1.00 90.25 653 MET A N 1
ATOM 5332 C CA . MET A 1 653 ? -5.966 -9.672 30.825 1.00 90.25 653 MET A CA 1
ATOM 5333 C C . MET A 1 653 ? -5.293 -11.028 31.054 1.00 90.25 653 MET A C 1
ATOM 5335 O O . MET A 1 653 ? -5.738 -11.785 31.917 1.00 90.25 653 MET A O 1
ATOM 5339 N N . LYS A 1 654 ? -4.187 -11.326 30.356 1.00 89.62 654 LYS A N 1
ATOM 5340 C CA . LYS A 1 654 ? -3.373 -12.529 30.600 1.00 89.62 654 LYS A CA 1
ATOM 5341 C C . LYS A 1 654 ? -2.943 -12.606 32.068 1.00 89.62 654 LYS A C 1
ATOM 5343 O O . LYS A 1 654 ? -3.117 -13.643 32.710 1.00 89.62 654 LYS A O 1
ATOM 5348 N N . GLN A 1 655 ? -2.423 -11.506 32.616 1.00 88.19 655 GLN A N 1
ATOM 5349 C CA . GLN A 1 655 ? -2.012 -11.427 34.020 1.00 88.19 655 GLN A CA 1
ATOM 5350 C C . GLN A 1 655 ? -3.193 -11.622 34.975 1.00 88.19 655 GLN A C 1
ATOM 5352 O O . GLN A 1 655 ? -3.063 -12.313 35.986 1.00 88.19 655 GLN A O 1
ATOM 5357 N N . GLU A 1 656 ? -4.349 -11.038 34.668 1.00 85.81 656 GLU A N 1
ATOM 5358 C CA . GLU A 1 656 ? -5.537 -11.159 35.508 1.00 85.81 656 GLU A CA 1
ATOM 5359 C C . GLU A 1 656 ? -6.088 -12.592 35.540 1.00 85.81 656 GLU A C 1
ATOM 5361 O O . GLU A 1 656 ? -6.342 -13.124 36.621 1.00 85.81 656 GLU A O 1
ATOM 5366 N N . ILE A 1 657 ? -6.209 -13.249 34.383 1.00 83.94 657 ILE A N 1
ATOM 5367 C CA . ILE A 1 657 ? -6.695 -14.635 34.283 1.00 83.94 657 ILE A CA 1
ATOM 5368 C C . ILE A 1 657 ? -5.744 -15.591 35.004 1.00 83.94 657 ILE A C 1
ATOM 5370 O O . ILE A 1 657 ? -6.192 -16.427 35.787 1.00 83.94 657 ILE A O 1
ATOM 5374 N N . THR A 1 658 ? -4.432 -15.424 34.814 1.00 83.31 658 THR A N 1
ATOM 5375 C CA . THR A 1 658 ? -3.414 -16.251 35.485 1.00 83.31 658 THR A CA 1
ATOM 5376 C C . THR A 1 658 ? -3.506 -16.114 37.011 1.00 83.31 658 THR A C 1
ATOM 5378 O O . THR A 1 658 ? -3.413 -17.097 37.741 1.00 83.31 658 THR A O 1
ATOM 5381 N N . ARG A 1 659 ? -3.784 -14.904 37.523 1.00 79.69 659 ARG A N 1
ATOM 5382 C CA . ARG A 1 659 ? -3.987 -14.653 38.964 1.00 79.69 659 ARG A CA 1
ATOM 5383 C C . ARG A 1 659 ? -5.297 -15.222 39.514 1.00 79.69 659 ARG A C 1
ATOM 5385 O O . ARG A 1 659 ? -5.360 -15.496 40.714 1.00 79.69 659 ARG A O 1
ATOM 5392 N N . LEU A 1 660 ? -6.339 -15.351 38.692 1.00 74.00 660 LEU A N 1
ATOM 5393 C CA . LEU A 1 660 ? -7.625 -15.939 39.086 1.00 74.00 660 LEU A CA 1
ATOM 5394 C C . LEU A 1 660 ? -7.565 -17.473 39.085 1.00 74.00 660 LEU A C 1
ATOM 5396 O O . LEU A 1 660 ? -8.083 -18.105 40.006 1.00 74.00 660 LEU A O 1
ATOM 5400 N N . ASN A 1 661 ? -6.837 -18.066 38.139 1.00 70.75 661 ASN A N 1
ATOM 5401 C CA . ASN A 1 661 ? -6.633 -19.512 38.016 1.00 70.75 661 ASN A CA 1
ATOM 5402 C C . ASN A 1 661 ? -5.530 -20.045 38.959 1.00 70.75 661 ASN A C 1
ATOM 5404 O O . ASN A 1 661 ? -4.806 -20.983 38.638 1.00 70.75 661 ASN A O 1
ATOM 5408 N N . LYS A 1 662 ? -5.421 -19.488 40.175 1.00 61.84 662 LYS A N 1
ATOM 5409 C CA . LYS A 1 662 ? -4.434 -19.888 41.205 1.00 61.84 662 LYS A CA 1
ATOM 5410 C C . LYS A 1 662 ? -4.482 -21.368 41.599 1.00 61.84 662 LYS A C 1
ATOM 5412 O O . LYS A 1 662 ? -3.531 -21.854 42.204 1.00 61.84 662 LYS A O 1
ATOM 5417 N N . LYS A 1 663 ? -5.579 -22.068 41.295 1.00 59.66 663 LYS A N 1
ATOM 5418 C CA . LYS A 1 663 ? -5.720 -23.511 41.533 1.00 59.66 663 LYS A CA 1
ATOM 5419 C C . LYS A 1 663 ? -4.742 -24.337 40.691 1.00 59.66 663 LYS A C 1
ATOM 5421 O O . LYS A 1 663 ? -4.297 -25.373 41.171 1.00 59.66 663 LYS A O 1
ATOM 5426 N N . ASP A 1 664 ? -4.359 -23.835 39.518 1.00 59.75 664 ASP A N 1
ATOM 5427 C CA . ASP A 1 664 ? -3.527 -24.560 38.552 1.00 59.75 664 ASP A CA 1
ATOM 5428 C C . ASP A 1 664 ? -2.028 -24.218 38.670 1.00 59.75 664 ASP A C 1
ATOM 5430 O O . ASP A 1 664 ? -1.212 -24.820 37.983 1.00 59.75 664 ASP A O 1
ATOM 5434 N N . GLN A 1 665 ? -1.650 -23.269 39.546 1.00 63.62 665 GLN A N 1
ATOM 5435 C CA . GLN A 1 665 ? -0.263 -22.818 39.797 1.00 63.62 665 GLN A CA 1
ATOM 5436 C C . GLN A 1 665 ? 0.563 -22.492 38.534 1.00 63.62 665 GLN A C 1
ATOM 5438 O O . GLN A 1 665 ? 1.787 -22.597 38.544 1.00 63.62 665 GLN A O 1
ATOM 5443 N N . LEU A 1 666 ? -0.086 -22.065 37.450 1.00 69.44 666 LEU A N 1
ATOM 5444 C CA . LEU A 1 666 ? 0.600 -21.722 36.204 1.00 69.44 666 LEU A CA 1
ATOM 5445 C C . LEU A 1 666 ? 1.377 -20.407 36.361 1.00 69.44 666 LEU A C 1
ATOM 5447 O O . LEU A 1 666 ? 0.822 -19.394 36.801 1.00 69.44 666 LEU A O 1
ATOM 5451 N N . SER A 1 667 ? 2.661 -20.416 35.997 1.00 78.19 667 SER A N 1
ATOM 5452 C CA . SER A 1 667 ? 3.491 -19.207 35.953 1.00 78.19 667 SER A CA 1
ATOM 5453 C C . SER A 1 667 ? 3.152 -18.374 34.713 1.00 78.19 667 SER A C 1
ATOM 5455 O O . SER A 1 667 ? 2.772 -18.922 33.683 1.00 78.19 667 SER A O 1
ATOM 5457 N N . LEU A 1 668 ? 3.293 -17.043 34.780 1.00 79.75 668 LEU A N 1
ATOM 5458 C CA . LEU A 1 668 ? 2.929 -16.148 33.667 1.00 79.75 668 LEU A CA 1
ATOM 5459 C C . LEU A 1 668 ? 3.674 -16.478 32.357 1.00 79.75 668 LEU A C 1
ATOM 5461 O O . LEU A 1 668 ? 3.129 -16.261 31.268 1.00 79.75 668 LEU A O 1
ATOM 5465 N N . ASP A 1 669 ? 4.887 -17.014 32.476 1.00 80.81 669 ASP A N 1
ATOM 5466 C CA . ASP A 1 669 ? 5.762 -17.374 31.358 1.00 80.81 669 ASP A CA 1
ATOM 5467 C C . ASP A 1 669 ? 5.320 -18.668 30.669 1.00 80.81 669 ASP A C 1
ATOM 5469 O O . ASP A 1 669 ? 5.497 -18.830 29.464 1.00 80.81 669 ASP A O 1
ATOM 5473 N N . GLU A 1 670 ? 4.685 -19.578 31.409 1.00 81.12 670 GLU A N 1
ATOM 5474 C CA . GLU A 1 670 ? 4.203 -20.853 30.877 1.00 81.12 670 GLU A CA 1
ATOM 5475 C C . GLU A 1 670 ? 2.866 -20.740 30.147 1.00 81.12 670 GLU A C 1
ATOM 5477 O O . GLU A 1 670 ? 2.466 -21.683 29.463 1.00 81.12 670 GLU A O 1
ATOM 5482 N N . VAL A 1 671 ? 2.162 -19.616 30.280 1.00 84.25 671 VAL A N 1
ATOM 5483 C CA . VAL A 1 671 ? 0.826 -19.442 29.707 1.00 84.25 671 VAL A CA 1
ATOM 5484 C C . VAL A 1 671 ? 0.835 -18.618 28.430 1.00 84.25 671 VAL A C 1
ATOM 5486 O O . VAL A 1 671 ? 1.564 -17.637 28.291 1.00 84.25 671 VAL A O 1
ATOM 5489 N N . VAL A 1 672 ? -0.027 -18.992 27.492 1.00 87.00 672 VAL A N 1
ATOM 5490 C CA . VAL A 1 672 ? -0.217 -18.328 26.199 1.00 87.00 672 VAL A CA 1
ATOM 5491 C C . VAL A 1 672 ? -1.703 -18.034 26.013 1.00 87.00 672 VAL A C 1
ATOM 5493 O O . VAL A 1 672 ? -2.560 -18.748 26.534 1.00 87.00 672 VAL A O 1
ATOM 5496 N N . LEU A 1 673 ? -2.015 -16.954 25.298 1.00 90.12 673 LEU A N 1
ATOM 5497 C CA . LEU A 1 673 ? -3.393 -16.638 24.932 1.00 90.12 673 LEU A CA 1
ATOM 5498 C C . LEU A 1 673 ? -3.890 -17.641 23.890 1.00 90.12 673 LEU A C 1
ATOM 5500 O O . LEU A 1 673 ? -3.221 -17.890 22.888 1.00 90.12 673 LEU A O 1
ATOM 5504 N N . TYR A 1 674 ? -5.072 -18.187 24.133 1.00 90.44 674 TYR A N 1
ATOM 5505 C CA . TYR A 1 674 ? -5.793 -19.040 23.203 1.00 90.44 674 TYR A CA 1
ATOM 5506 C C . TYR A 1 674 ? -7.065 -18.324 22.766 1.00 90.44 674 TYR A C 1
ATOM 5508 O O . TYR A 1 674 ? -7.793 -17.788 23.601 1.00 90.44 674 TYR A O 1
ATOM 5516 N N . ALA A 1 675 ? -7.305 -18.287 21.460 1.00 92.19 675 ALA A N 1
ATOM 5517 C CA . ALA A 1 675 ? -8.457 -17.632 20.864 1.00 92.19 675 ALA A CA 1
ATOM 5518 C C . ALA A 1 675 ? -9.396 -18.691 20.282 1.00 92.19 675 ALA A C 1
ATOM 5520 O O . ALA A 1 675 ? -9.008 -19.443 19.393 1.00 92.19 675 ALA A O 1
ATOM 5521 N N . ASP A 1 676 ? -10.629 -18.720 20.776 1.00 91.19 676 ASP A N 1
ATOM 5522 C CA . ASP A 1 676 ? -11.703 -19.582 20.293 1.00 91.19 676 ASP A CA 1
ATOM 5523 C C . ASP A 1 676 ? -12.802 -18.727 19.650 1.00 91.19 676 ASP A C 1
ATOM 5525 O O . ASP A 1 676 ? -13.382 -17.842 20.287 1.00 91.19 676 ASP A O 1
ATOM 5529 N N . ILE A 1 677 ? -13.077 -18.961 18.369 1.00 91.06 677 ILE A N 1
ATOM 5530 C CA . ILE A 1 677 ? -14.048 -18.179 17.597 1.00 91.06 677 ILE A CA 1
ATOM 5531 C C . ILE A 1 677 ? -15.445 -18.732 17.879 1.00 91.06 677 ILE A C 1
ATOM 5533 O O . ILE A 1 677 ? -15.735 -19.899 17.622 1.00 91.06 677 ILE A O 1
ATOM 5537 N N . LYS A 1 678 ? -16.344 -17.896 18.404 1.00 89.94 678 LYS A N 1
ATOM 5538 C CA . LYS A 1 678 ? -17.707 -18.317 18.743 1.00 89.94 678 LYS A CA 1
ATOM 5539 C C . LYS A 1 678 ? -18.669 -18.059 17.591 1.00 89.94 678 LYS A C 1
ATOM 5541 O O . LYS A 1 678 ? -18.654 -16.997 16.992 1.00 89.94 678 LYS A O 1
ATOM 5546 N N . ASN A 1 679 ? -19.619 -18.965 17.360 1.00 89.25 679 ASN A N 1
ATOM 5547 C CA . ASN A 1 679 ? -20.673 -18.805 16.341 1.00 89.25 679 ASN A CA 1
ATOM 5548 C C . ASN A 1 679 ? -21.831 -17.889 16.790 1.00 89.25 679 ASN A C 1
ATOM 5550 O O . ASN A 1 679 ? -23.009 -18.187 16.570 1.00 89.25 679 ASN A O 1
ATOM 5554 N N . PHE A 1 680 ? -21.526 -16.772 17.450 1.00 88.06 680 PHE A N 1
ATOM 5555 C CA . PHE A 1 680 ? -22.511 -15.740 17.757 1.00 88.06 680 PHE A CA 1
ATOM 5556 C C . PHE A 1 680 ? -21.924 -14.329 17.674 1.00 88.06 680 PHE A C 1
ATOM 5558 O O . PHE A 1 680 ? -20.724 -14.122 17.841 1.00 88.06 680 PHE A O 1
ATOM 5565 N N . ASP A 1 681 ? -22.807 -13.366 17.418 1.00 88.00 681 ASP A N 1
ATOM 5566 C CA . ASP A 1 681 ? -22.488 -11.940 17.400 1.00 88.00 681 ASP A CA 1
ATOM 5567 C C . ASP A 1 681 ? -22.729 -11.296 18.782 1.00 88.00 681 ASP A C 1
ATOM 5569 O O . ASP A 1 681 ? -23.317 -11.915 19.680 1.00 88.00 681 ASP A O 1
ATOM 5573 N N . ILE A 1 682 ? -22.300 -10.046 18.955 1.00 88.44 682 ILE A N 1
ATOM 5574 C CA . ILE A 1 682 ? -22.309 -9.297 20.217 1.00 88.44 682 ILE A CA 1
ATOM 5575 C C . ILE A 1 682 ? -23.681 -9.260 20.902 1.00 88.44 682 ILE A C 1
ATOM 5577 O O . ILE A 1 682 ? -23.765 -9.373 22.125 1.00 88.44 682 ILE A O 1
ATOM 5581 N N . GLU A 1 683 ? -24.766 -9.179 20.132 1.00 88.88 683 GLU A N 1
ATOM 5582 C CA . GLU A 1 683 ? -26.139 -9.077 20.647 1.00 88.88 683 GLU A CA 1
ATOM 5583 C C . GLU A 1 683 ? -26.575 -10.304 21.460 1.00 88.88 683 GLU A C 1
ATOM 5585 O O . GLU A 1 683 ? -27.462 -10.227 22.313 1.00 88.88 683 GLU A O 1
ATOM 5590 N N . LYS A 1 684 ? -25.947 -11.459 21.216 1.00 88.75 684 LYS A N 1
ATOM 5591 C CA . LYS A 1 684 ? -26.271 -12.714 21.902 1.00 88.75 684 LYS A CA 1
ATOM 5592 C C . LYS A 1 684 ? -25.538 -12.864 23.240 1.00 88.75 684 LYS A C 1
ATOM 5594 O O . LYS A 1 684 ? -25.856 -13.787 23.993 1.00 88.75 684 LYS A O 1
ATOM 5599 N N . ILE A 1 685 ? -24.609 -11.964 23.580 1.00 88.31 685 ILE A N 1
ATOM 5600 C CA . ILE A 1 685 ? -23.850 -12.014 24.837 1.00 88.31 685 ILE A CA 1
ATOM 5601 C C . ILE A 1 685 ? -24.719 -11.529 26.003 1.00 88.31 685 ILE A C 1
ATOM 5603 O O . ILE A 1 685 ? -24.896 -10.332 26.242 1.00 88.31 685 ILE A O 1
ATOM 5607 N N . LYS A 1 686 ? -25.246 -12.475 26.785 1.00 87.00 686 LYS A N 1
ATOM 5608 C CA . LYS A 1 686 ? -26.062 -12.170 27.972 1.00 87.00 686 LYS A CA 1
ATOM 5609 C C . LYS A 1 686 ? -25.259 -12.165 29.266 1.00 87.00 686 LYS A C 1
ATOM 5611 O O . LYS A 1 686 ? -25.516 -11.316 30.121 1.00 87.00 686 LYS A O 1
ATOM 5616 N N . GLU A 1 687 ? -24.278 -13.051 29.377 1.00 86.06 687 GLU A N 1
ATOM 5617 C CA . GLU A 1 687 ? -23.530 -13.323 30.604 1.00 86.06 687 GLU A CA 1
ATOM 5618 C C . GLU A 1 687 ? -22.025 -13.143 30.397 1.00 86.06 687 GLU A C 1
ATOM 5620 O O . GLU A 1 687 ? -21.532 -13.087 29.268 1.00 86.06 687 GLU A O 1
ATOM 5625 N N . TYR A 1 688 ? -21.304 -13.023 31.509 1.00 86.94 688 TYR A N 1
ATOM 5626 C CA . TYR A 1 688 ? -19.847 -12.998 31.514 1.00 86.94 688 TYR A CA 1
ATOM 5627 C C . TYR A 1 688 ? -19.297 -14.410 31.266 1.00 86.94 688 TYR A C 1
ATOM 5629 O O . TYR A 1 688 ? -19.893 -15.375 31.746 1.00 86.94 688 TYR A O 1
ATOM 5637 N N . PRO A 1 689 ? -18.169 -14.557 30.550 1.00 86.88 689 PRO A N 1
ATOM 5638 C CA . PRO A 1 689 ? -17.516 -15.853 30.429 1.00 86.88 689 PRO A CA 1
ATOM 5639 C C . PRO A 1 689 ? -16.996 -16.323 31.796 1.00 86.88 689 PRO A C 1
ATOM 5641 O O . PRO A 1 689 ? -16.483 -15.522 32.576 1.00 86.88 689 PRO A O 1
ATOM 5644 N N . GLU A 1 690 ? -17.110 -17.626 32.069 1.00 78.44 690 GLU A N 1
ATOM 5645 C CA . GLU A 1 690 ? -16.631 -18.242 33.319 1.00 78.44 690 GLU A CA 1
ATOM 5646 C C . GLU A 1 690 ? -15.103 -18.130 33.457 1.00 78.44 690 GLU A C 1
ATOM 5648 O O . GLU A 1 690 ? -14.586 -17.782 34.519 1.00 78.44 690 GLU A O 1
ATOM 5653 N N . HIS A 1 691 ? -14.389 -18.332 32.345 1.00 82.19 691 HIS A N 1
ATOM 5654 C CA . HIS A 1 691 ? -12.948 -18.126 32.224 1.00 82.19 691 HIS A CA 1
ATOM 5655 C C . HIS A 1 691 ? -12.640 -17.272 30.995 1.00 82.19 691 HIS A C 1
ATOM 5657 O O . HIS A 1 691 ? -13.212 -17.492 29.929 1.00 82.19 691 HIS A O 1
ATOM 5663 N N . GLY A 1 692 ? -11.704 -16.331 31.114 1.00 87.12 692 GLY A N 1
ATOM 5664 C CA . GLY A 1 692 ? -11.289 -15.485 29.994 1.00 87.12 692 GLY A CA 1
ATOM 5665 C C . GLY A 1 692 ? -12.191 -14.273 29.752 1.00 87.12 692 GLY A C 1
ATOM 5666 O O . GLY A 1 692 ? -12.800 -13.742 30.680 1.00 87.12 692 GLY A O 1
ATOM 5667 N N . PHE A 1 693 ? -12.230 -13.794 28.510 1.00 92.00 693 PHE A N 1
ATOM 5668 C CA . PHE A 1 693 ? -12.998 -12.615 28.096 1.00 92.00 693 PHE A CA 1
ATOM 5669 C C . PHE A 1 693 ? -13.392 -12.690 26.624 1.00 92.00 693 PHE A C 1
ATOM 5671 O O . PHE A 1 693 ? -12.753 -13.380 25.834 1.00 92.00 693 PHE A O 1
ATOM 5678 N N . TYR A 1 694 ? -14.442 -11.962 26.253 1.00 95.12 694 TYR A N 1
ATOM 5679 C CA . TYR A 1 694 ? -14.850 -11.822 24.861 1.00 95.12 694 TYR A CA 1
ATOM 5680 C C . TYR A 1 694 ? -14.287 -10.539 24.251 1.00 95.12 694 TYR A C 1
ATOM 5682 O O . TYR A 1 694 ? -14.271 -9.492 24.903 1.00 95.12 694 TYR A O 1
ATOM 5690 N N . ILE A 1 695 ? -13.881 -10.613 22.987 1.00 95.50 695 ILE A N 1
ATOM 5691 C CA . ILE A 1 695 ? -13.542 -9.453 22.160 1.00 95.50 695 ILE A CA 1
ATOM 5692 C C . ILE A 1 695 ? -14.416 -9.409 20.906 1.00 95.50 695 ILE A C 1
ATOM 5694 O O . ILE A 1 695 ? -14.894 -10.442 20.430 1.00 95.50 695 ILE A O 1
ATOM 5698 N N . HIS A 1 696 ? -14.607 -8.209 20.365 1.00 95.12 696 HIS A N 1
ATOM 5699 C CA . HIS A 1 696 ? -15.379 -7.988 19.145 1.00 95.12 696 HIS A CA 1
ATOM 5700 C C . HIS A 1 696 ? -14.841 -6.822 18.303 1.00 95.12 696 HIS A C 1
ATOM 5702 O O . HIS A 1 696 ? -13.944 -6.082 18.720 1.00 95.12 696 HIS A O 1
ATOM 5708 N N . GLY A 1 697 ? -15.436 -6.656 17.117 1.00 91.56 697 GLY A N 1
ATOM 5709 C CA . GLY A 1 697 ? -15.188 -5.554 16.181 1.00 91.56 697 GLY A CA 1
ATOM 5710 C C . GLY A 1 697 ? -14.009 -5.755 15.235 1.00 91.56 697 GLY A C 1
ATOM 5711 O O . GLY A 1 697 ? -13.610 -4.807 14.567 1.00 91.56 697 GLY A O 1
ATOM 5712 N N . LEU A 1 698 ? -13.465 -6.970 15.173 1.00 93.50 698 LEU A N 1
ATOM 5713 C CA . LEU A 1 698 ? -12.584 -7.383 14.086 1.00 93.50 698 LEU A CA 1
ATOM 5714 C C . LEU A 1 698 ? -13.423 -7.693 12.839 1.00 93.50 698 LEU A C 1
ATOM 5716 O O . LEU A 1 698 ? -14.613 -7.991 12.944 1.00 93.50 698 LEU A O 1
ATOM 5720 N N . PHE A 1 699 ? -12.806 -7.637 11.667 1.00 92.50 699 PHE A N 1
ATOM 5721 C CA . PHE A 1 699 ? -13.435 -7.984 10.397 1.00 92.50 699 PHE A CA 1
ATOM 5722 C C . PHE A 1 699 ? -12.497 -8.874 9.585 1.00 92.50 699 PHE A C 1
ATOM 5724 O O . PHE A 1 699 ? -11.285 -8.867 9.794 1.00 92.50 699 PHE A O 1
ATOM 5731 N N . ILE A 1 700 ? -13.073 -9.654 8.679 1.00 90.31 700 ILE A N 1
ATOM 5732 C CA . ILE A 1 700 ? -12.361 -10.461 7.696 1.00 90.31 700 ILE A CA 1
ATOM 5733 C C . ILE A 1 700 ? -12.507 -9.774 6.345 1.00 90.31 700 ILE A C 1
ATOM 5735 O O . ILE A 1 700 ? -13.607 -9.375 5.958 1.00 90.31 700 ILE A O 1
ATOM 5739 N N . GLU A 1 701 ? -11.402 -9.663 5.618 1.00 88.00 701 GLU A N 1
ATOM 5740 C CA . GLU A 1 701 ? -11.381 -9.247 4.219 1.00 88.00 701 GLU A CA 1
ATOM 5741 C C . GLU A 1 701 ? -10.990 -10.446 3.343 1.00 88.00 701 GLU A C 1
ATOM 5743 O O . GLU A 1 701 ? -10.187 -11.289 3.741 1.00 88.00 701 GLU A O 1
ATOM 5748 N N . GLY A 1 702 ? -11.593 -10.574 2.159 1.00 81.62 702 GLY A N 1
ATOM 5749 C CA . GLY A 1 702 ? -11.271 -11.650 1.206 1.00 81.62 702 GLY A CA 1
ATOM 5750 C C . GLY A 1 702 ? -11.877 -13.029 1.514 1.00 81.62 702 GLY A C 1
ATOM 5751 O O . GLY A 1 702 ? -11.908 -13.884 0.631 1.00 81.62 702 GLY A O 1
ATOM 5752 N N . SER A 1 703 ? -12.452 -13.231 2.698 1.00 86.88 703 SER A N 1
ATOM 5753 C CA . SER A 1 703 ? -13.245 -14.418 3.057 1.00 86.88 703 SER A CA 1
ATOM 5754 C C . SER A 1 703 ? -14.470 -14.033 3.896 1.00 86.88 703 SER A C 1
ATOM 5756 O O . SER A 1 703 ? -14.661 -12.860 4.220 1.00 86.88 703 SER A O 1
ATOM 5758 N N . LYS A 1 704 ? -15.344 -14.998 4.189 1.00 90.19 704 LYS A N 1
ATOM 5759 C CA . LYS A 1 704 ? -16.520 -14.827 5.054 1.00 90.19 704 LYS A CA 1
ATOM 5760 C C . LYS A 1 704 ? -16.561 -15.901 6.132 1.00 90.19 704 LYS A C 1
ATOM 5762 O O . LYS A 1 704 ? -16.025 -16.996 5.951 1.00 90.19 704 LYS A O 1
ATOM 5767 N N . TRP A 1 705 ? -17.252 -15.615 7.232 1.00 91.44 705 TRP A N 1
ATOM 5768 C CA . TRP A 1 705 ? -17.513 -16.612 8.265 1.00 91.44 705 TRP A CA 1
ATOM 5769 C C . TRP A 1 705 ? -18.835 -17.336 8.013 1.00 91.44 705 TRP A C 1
ATOM 5771 O O . TRP A 1 705 ? -19.907 -16.726 7.986 1.00 91.44 705 TRP A O 1
ATOM 5781 N N . ASN A 1 706 ? -18.785 -18.658 7.877 1.00 90.44 706 ASN A N 1
ATOM 5782 C CA . ASN A 1 706 ? -19.981 -19.479 7.799 1.00 90.44 706 ASN A CA 1
ATOM 5783 C C . ASN A 1 706 ? -20.506 -19.788 9.212 1.00 90.44 706 ASN A C 1
ATOM 5785 O O . ASN A 1 706 ? -19.976 -20.638 9.927 1.00 90.44 706 ASN A O 1
ATOM 5789 N N . TRP A 1 707 ? -21.596 -19.121 9.596 1.00 87.81 707 TRP A N 1
ATOM 5790 C CA . TRP A 1 707 ? -22.230 -19.257 10.913 1.00 87.81 707 TRP A CA 1
ATOM 5791 C C . TRP A 1 707 ? -22.827 -20.641 11.208 1.00 87.81 707 TRP A C 1
ATOM 5793 O O . TRP A 1 707 ? -23.033 -20.966 12.377 1.00 87.81 707 TRP A O 1
ATOM 5803 N N . GLN A 1 708 ? -23.146 -21.434 10.180 1.00 87.00 708 GLN A N 1
ATOM 5804 C CA . GLN A 1 708 ? -23.726 -22.770 10.351 1.00 87.00 708 GLN A CA 1
ATOM 5805 C C . GLN A 1 708 ? -22.639 -23.807 10.632 1.00 87.00 708 GLN A C 1
ATOM 5807 O O . GLN A 1 708 ? -22.795 -24.628 11.534 1.00 87.00 708 GLN A O 1
ATOM 5812 N N . GLU A 1 709 ? -21.539 -23.749 9.880 1.00 86.88 709 GLU A N 1
ATOM 5813 C CA . GLU A 1 709 ? -20.446 -24.721 9.982 1.00 86.88 709 GLU A CA 1
ATOM 5814 C C . GLU A 1 709 ? -19.325 -24.298 10.940 1.00 86.88 709 GLU A C 1
ATOM 5816 O O . GLU A 1 709 ? -18.538 -25.145 11.355 1.00 86.88 709 GLU A O 1
ATOM 5821 N N . GLY A 1 710 ? -19.245 -23.014 11.305 1.00 86.88 710 GLY A N 1
ATOM 5822 C CA . GLY A 1 710 ? -18.154 -22.469 12.117 1.00 86.88 710 GLY A CA 1
ATOM 5823 C C . GLY A 1 710 ? -16.807 -22.504 11.397 1.00 86.88 710 GLY A C 1
ATOM 5824 O O . GLY A 1 710 ? -15.805 -22.902 11.987 1.00 86.88 710 GLY A O 1
ATOM 5825 N N . LYS A 1 711 ? -16.796 -22.165 10.104 1.00 88.94 711 LYS A N 1
ATOM 5826 C CA . LYS A 1 711 ? -15.609 -22.221 9.240 1.00 88.94 711 LYS A CA 1
ATOM 5827 C C . LYS A 1 711 ? -15.511 -20.989 8.352 1.00 88.94 711 LYS A C 1
ATOM 5829 O O . LYS A 1 711 ? -16.519 -20.347 8.058 1.00 88.94 711 LYS A O 1
ATOM 5834 N N . LEU A 1 712 ? -14.297 -20.698 7.895 1.00 89.19 712 LEU A N 1
ATOM 5835 C CA . LEU A 1 712 ? -14.057 -19.706 6.852 1.00 89.19 712 LEU A CA 1
ATOM 5836 C C . LEU A 1 712 ? -14.463 -20.266 5.484 1.00 89.19 712 LEU A C 1
ATOM 5838 O O . LEU A 1 712 ? -14.168 -21.414 5.159 1.00 89.19 712 LEU A O 1
ATOM 5842 N N . GLU A 1 713 ? -15.129 -19.438 4.691 1.00 89.25 713 GLU A N 1
ATOM 5843 C CA . GLU A 1 713 ? -15.562 -19.726 3.323 1.00 89.25 713 GLU A CA 1
ATOM 5844 C C . GLU A 1 713 ? -15.140 -18.563 2.408 1.00 89.25 713 GLU A C 1
ATOM 5846 O O . GLU A 1 713 ? -14.817 -17.469 2.880 1.00 89.25 713 GLU A O 1
ATOM 5851 N N . GLU A 1 714 ? -15.144 -18.772 1.090 1.00 85.31 714 GLU A N 1
ATOM 5852 C CA . GLU A 1 714 ? -14.911 -17.687 0.138 1.00 85.31 714 GLU A CA 1
ATOM 5853 C C . GLU A 1 714 ? -15.915 -16.542 0.325 1.00 85.31 714 GLU A C 1
ATOM 5855 O O . GLU A 1 714 ? -17.105 -16.743 0.595 1.00 85.31 714 GLU A O 1
ATOM 5860 N N . SER A 1 715 ? -15.409 -15.319 0.176 1.00 87.25 715 SER A N 1
ATOM 5861 C CA . SER A 1 715 ? -16.186 -14.096 0.344 1.00 87.25 715 SER A CA 1
ATOM 5862 C C . SER A 1 715 ? -17.381 -14.045 -0.611 1.00 87.25 715 SER A C 1
ATOM 5864 O O . SER A 1 715 ? -17.301 -14.421 -1.780 1.00 87.25 715 SER A O 1
ATOM 5866 N N . SER A 1 716 ? -18.511 -13.526 -0.131 1.00 85.94 716 SER A N 1
ATOM 5867 C CA . SER A 1 716 ? -19.683 -13.330 -0.981 1.00 85.94 716 SER A CA 1
ATOM 5868 C C . SER A 1 716 ? -19.370 -12.324 -2.101 1.00 85.94 716 SER A C 1
ATOM 5870 O O . SER A 1 716 ? -18.739 -11.292 -1.849 1.00 85.94 716 SER A O 1
ATOM 5872 N N . PRO A 1 717 ? -19.823 -12.542 -3.348 1.00 82.38 717 PRO A N 1
ATOM 5873 C CA . PRO A 1 717 ? -19.563 -11.603 -4.433 1.00 82.38 717 PRO A CA 1
ATOM 5874 C C . PRO A 1 717 ? -19.996 -10.173 -4.082 1.00 82.38 717 PRO A C 1
ATOM 5876 O O . PRO A 1 717 ? -21.146 -9.939 -3.714 1.00 82.38 717 PRO A O 1
ATOM 5879 N N . LYS A 1 718 ? -19.089 -9.207 -4.277 1.00 81.50 718 LYS A N 1
ATOM 5880 C CA . LYS A 1 718 ? -19.255 -7.763 -4.010 1.00 81.50 718 LYS A CA 1
ATOM 5881 C C . LYS A 1 718 ? -19.325 -7.355 -2.533 1.00 81.50 718 LYS A C 1
ATOM 5883 O O . LYS A 1 718 ? -19.575 -6.182 -2.268 1.00 81.50 718 LYS A O 1
ATOM 5888 N N . VAL A 1 719 ? -19.081 -8.269 -1.599 1.00 85.44 719 VAL A N 1
ATOM 5889 C CA . VAL A 1 719 ? -18.902 -7.953 -0.176 1.00 85.44 719 VAL A CA 1
ATOM 5890 C C . VAL A 1 719 ? -17.402 -7.938 0.105 1.00 85.44 719 VAL A C 1
ATOM 5892 O O . VAL A 1 719 ? -16.750 -8.968 0.004 1.00 85.44 719 VAL A O 1
ATOM 5895 N N . LEU A 1 720 ? -16.821 -6.763 0.358 1.00 84.56 720 LEU A N 1
ATOM 5896 C CA . LEU A 1 720 ? -15.361 -6.638 0.503 1.00 84.56 720 LEU A CA 1
ATOM 5897 C C . LEU A 1 720 ? -14.880 -7.175 1.852 1.00 84.56 720 LEU A C 1
ATOM 5899 O O . LEU A 1 720 ? -13.921 -7.943 1.904 1.00 84.56 720 LEU A O 1
ATOM 5903 N N . SER A 1 721 ? -15.594 -6.812 2.913 1.00 89.25 721 SER A N 1
ATOM 5904 C CA . SER A 1 721 ? -15.313 -7.233 4.276 1.00 89.25 721 SER A CA 1
ATOM 5905 C C . SER A 1 721 ? -16.591 -7.634 5.006 1.00 89.25 721 SER A C 1
ATOM 5907 O O . SER A 1 721 ? -17.677 -7.114 4.735 1.00 89.25 721 SER A O 1
ATOM 5909 N N . GLU A 1 722 ? -16.451 -8.569 5.940 1.00 90.38 722 GLU A N 1
ATOM 5910 C CA . GLU A 1 722 ? -17.508 -9.006 6.849 1.00 90.38 722 GLU A CA 1
ATOM 5911 C C . GLU A 1 722 ? -17.001 -8.966 8.293 1.00 90.38 722 GLU A C 1
ATOM 5913 O O . GLU A 1 722 ? -15.818 -9.177 8.555 1.00 90.38 722 GLU A O 1
ATOM 5918 N N . ASN A 1 723 ? -17.887 -8.693 9.250 1.00 90.25 723 ASN A N 1
ATOM 5919 C CA . ASN A 1 723 ? -17.505 -8.682 10.660 1.00 90.25 723 ASN A CA 1
ATOM 5920 C C . ASN A 1 723 ? -17.136 -10.094 11.130 1.00 90.25 723 ASN A C 1
ATOM 5922 O O . ASN A 1 723 ? -17.833 -11.066 10.835 1.00 90.25 723 ASN A O 1
ATOM 5926 N N . MET A 1 724 ? -16.060 -10.189 11.909 1.00 92.19 724 MET A N 1
ATOM 5927 C CA . MET A 1 724 ? -15.715 -11.412 12.621 1.00 92.19 724 MET A CA 1
ATOM 5928 C C . MET A 1 724 ? -16.767 -11.700 13.691 1.00 92.19 724 MET A C 1
ATOM 5930 O O . MET A 1 724 ? -17.249 -10.769 14.348 1.00 92.19 724 MET A O 1
ATOM 5934 N N . PRO A 1 725 ? -17.054 -12.982 13.951 1.00 93.06 725 PRO A N 1
ATOM 5935 C CA . PRO A 1 725 ? -17.767 -13.371 15.151 1.00 93.06 725 PRO A CA 1
ATOM 5936 C C . PRO A 1 725 ? -17.029 -12.961 16.424 1.00 93.06 725 PRO A C 1
ATOM 5938 O O . PRO A 1 725 ? -15.836 -12.642 16.420 1.00 93.06 725 PRO A O 1
ATOM 5941 N N . VAL A 1 726 ? -17.742 -13.023 17.545 1.00 93.56 726 VAL A N 1
ATOM 5942 C CA . VAL A 1 726 ? -17.144 -12.785 18.859 1.00 93.56 726 VAL A CA 1
ATOM 5943 C C . VAL A 1 726 ? -16.055 -13.825 19.115 1.00 93.56 726 VAL A C 1
ATOM 5945 O O . VAL A 1 726 ? -16.278 -15.029 18.975 1.00 93.56 726 VAL A O 1
ATOM 5948 N N . ILE A 1 727 ? -14.883 -13.364 19.545 1.00 94.62 727 ILE A N 1
ATOM 5949 C CA . ILE A 1 727 ? -13.766 -14.244 19.887 1.00 94.62 727 ILE A CA 1
ATOM 5950 C C . ILE A 1 727 ? -13.677 -14.343 21.400 1.00 94.62 727 ILE A C 1
ATOM 5952 O O . ILE A 1 727 ? -13.651 -13.339 22.115 1.00 94.62 727 ILE A O 1
ATOM 5956 N N . HIS A 1 728 ? -13.628 -15.570 21.893 1.00 94.12 728 HIS A N 1
ATOM 5957 C CA . HIS A 1 728 ? -13.370 -15.882 23.284 1.00 94.12 728 HIS A CA 1
ATOM 5958 C C . HIS A 1 728 ? -11.878 -16.081 23.484 1.00 94.12 728 HIS A C 1
ATOM 5960 O O . HIS A 1 728 ? -11.283 -16.978 22.897 1.00 94.12 728 HIS A O 1
ATOM 5966 N N . ILE A 1 729 ? -11.275 -15.246 24.318 1.00 92.88 729 ILE A N 1
ATOM 5967 C CA . ILE A 1 729 ? -9.864 -15.356 24.658 1.00 92.88 729 ILE A CA 1
ATOM 5968 C C . ILE A 1 729 ? -9.735 -15.971 26.043 1.00 92.88 729 ILE A C 1
ATOM 5970 O O . ILE A 1 729 ? -10.253 -15.445 27.032 1.00 92.88 729 ILE A O 1
ATOM 5974 N N . THR A 1 730 ? -9.005 -17.075 26.105 1.00 90.00 730 THR A N 1
ATOM 5975 C CA . THR A 1 730 ? -8.614 -17.768 27.330 1.00 90.00 730 THR A CA 1
ATOM 5976 C C . THR A 1 730 ? -7.097 -17.903 27.387 1.00 90.00 730 THR A C 1
ATOM 5978 O O . THR A 1 730 ? -6.360 -17.369 26.557 1.00 90.00 730 THR A O 1
ATOM 5981 N N . VAL A 1 731 ? -6.613 -18.554 28.436 1.00 87.12 731 VAL A N 1
ATOM 5982 C CA . VAL A 1 731 ? -5.193 -18.701 28.714 1.00 87.12 731 VAL A CA 1
ATOM 5983 C C . VAL A 1 731 ? -4.922 -20.190 28.925 1.00 87.12 731 VAL A C 1
ATOM 5985 O O . VAL A 1 731 ? -5.596 -20.816 29.740 1.00 87.12 731 VAL A O 1
ATOM 5988 N N . VAL A 1 732 ? -3.978 -20.749 28.166 1.00 84.62 732 VAL A N 1
ATOM 5989 C CA . VAL A 1 732 ? -3.624 -22.182 28.162 1.00 84.62 732 VAL A CA 1
ATOM 5990 C C . VAL A 1 732 ? -2.127 -22.370 28.383 1.00 84.62 732 VAL A C 1
ATOM 5992 O O . VAL A 1 732 ? -1.334 -21.491 28.036 1.00 84.62 732 VAL A O 1
ATOM 5995 N N . SER A 1 733 ? -1.723 -23.509 28.951 1.00 81.38 733 SER A N 1
ATOM 5996 C CA . SER A 1 733 ? -0.301 -23.829 29.086 1.00 81.38 733 SER A CA 1
ATOM 5997 C C . SER A 1 733 ? 0.334 -24.001 27.707 1.00 81.38 733 SER A C 1
ATOM 5999 O O . SER A 1 733 ? -0.250 -24.607 26.810 1.00 81.38 733 SER A O 1
ATOM 6001 N N . ASN A 1 734 ? 1.568 -23.528 27.544 1.00 76.62 734 ASN A N 1
ATOM 6002 C CA . ASN A 1 734 ? 2.331 -23.667 26.305 1.00 76.62 734 ASN A CA 1
ATOM 6003 C C . ASN A 1 734 ? 2.517 -25.144 25.894 1.00 76.62 734 ASN A C 1
ATOM 6005 O O . ASN A 1 734 ? 2.682 -25.447 24.717 1.00 76.62 734 ASN A O 1
ATOM 6009 N N . LYS A 1 735 ? 2.445 -26.078 26.855 1.00 71.25 735 LYS A N 1
ATOM 6010 C CA . LYS A 1 735 ? 2.529 -27.531 26.617 1.00 71.25 735 LYS A CA 1
ATOM 6011 C C . LYS A 1 735 ? 1.284 -28.114 25.942 1.00 71.25 735 LYS A C 1
ATOM 6013 O O . LYS A 1 735 ? 1.397 -29.121 25.246 1.00 71.25 735 LYS A O 1
ATOM 6018 N N . ASP A 1 736 ? 0.134 -27.472 26.125 1.00 68.31 736 ASP A N 1
ATOM 6019 C CA . ASP A 1 736 ? -1.160 -27.921 25.599 1.00 68.31 736 ASP A CA 1
ATOM 6020 C C . ASP A 1 736 ? -1.477 -27.301 24.229 1.00 68.31 736 ASP A C 1
ATOM 6022 O O . ASP A 1 736 ? -2.524 -27.569 23.643 1.00 68.31 736 ASP A O 1
ATOM 6026 N N . LYS A 1 737 ? -0.556 -26.491 23.693 1.00 56.56 737 LYS A N 1
ATOM 6027 C CA . LYS A 1 737 ? -0.624 -25.887 22.362 1.00 56.56 737 LYS A CA 1
ATOM 6028 C C . LYS A 1 737 ? -0.266 -26.944 21.300 1.00 56.56 737 LYS A C 1
ATOM 6030 O O . LYS A 1 737 ? 0.821 -26.907 20.728 1.00 56.56 737 LYS A O 1
ATOM 6035 N N . LYS A 1 738 ? -1.133 -27.940 21.110 1.00 38.62 738 LYS A N 1
ATOM 6036 C CA . LYS A 1 738 ? -1.026 -28.947 20.041 1.00 38.62 738 LYS A CA 1
ATOM 6037 C C . LYS A 1 738 ? -2.089 -28.765 18.980 1.00 38.62 738 LYS A C 1
ATOM 6039 O O . LYS A 1 738 ? -3.255 -28.528 19.363 1.00 38.62 738 LYS A O 1
#

Mean predicted aligned error: 15.81 Å

Radius of gyration: 38.02 Å; Cα contacts (8 Å, |Δi|>4): 698; chains: 1; bounding box: 90×84×121 Å